Protein AF-A0A6C0EW12-F1 (afdb_monomer_lite)

pLDDT: mean 75.79, std 25.7, range [24.12, 98.69]

Foldseek 3Di:
DDDDDDDDDDDDDDDDDDDDPPDPPDDPPPDDDDDDDDDDDPPVVVVVVVVPPDDDDDDDDDDDDDDDDDDDDDDDDDDDDDDDDDDDDDDDDDDDDFDPDWWWWWDQDPVGATDTDTDRGPVVVVVVCVVRPDDTDGDDPVVLCVVQVQADQVVQCCPPPVVPVPDDSSNSSVCCNRPVVVVVVTNVLQQEEEEEAAPDDQLDPVRVLSLQLQQLLVVVVDSRYHYAYEHVVRDADDDDRDRHHDDLVNADQSYAYEDEQPDFADPSPYPEYEYEYADQAPQPHHVCSLVRPDQFYFYEYQFDDPVCVVCVVCEPAQYAYQHRDDDDPAAQPVDEAPAEEAEECPCVVVVVQPPPDDDPPPHHYDDSVDGPVNLSVNLNRYQAYEYQPLADCSLLSSLRNVHQREYEAGPPADQQNSCNGYSQVVVCVVVVHSDQELYHHDPVRSVRNNVRSVVSVVVVVVSNVCSSVPRSVVVVVCSVVVNPGPNGNNNPPD

Secondary structure (DSSP, 8-state):
---------------------------GGG--PPPP-----TTTHHHHHTTTT--------------------------------PPP-PPPP----EEEEEEEEEEE-TTSPEEEEEEEEHHHHHHHHHHHTT---B--HHHHHHH-TT--HHHHHHHHHTT-TTS-HHHHHHHIIIIITTTT--S--SEEEEEEEPSP-TT-HHHHHHHHHHHHHHHTT-SSEEEEEEETT------SS---BPPGGG--TTEEEEEETT--S-TT--SEEEEEESS-TTTSS-GGGGGGS-TT-EEEESS--HHHHT-GGGBTTTBEE-------S---------EEEEEE-TTHHHH---TT--PPTTPEE--TTS-HHHHHHHHHHEEEEEESSTT-THHHHHHHTT-EEEEPPPTT--HHHHHHTSTTHHHHHHHT----TTEEESGGGHHHHHHHGGGHHHHHHHHHHHHIIIIIHHHHHHHHTGGG---BHHHHH-

Structure (mmCIF, N/CA/C/O backbone):
data_AF-A0A6C0EW12-F1
#
_entry.id   AF-A0A6C0EW12-F1
#
loop_
_atom_site.group_PDB
_atom_site.id
_atom_site.type_symbol
_atom_site.label_atom_id
_atom_site.label_alt_id
_atom_site.label_comp_id
_atom_site.label_asym_id
_atom_site.label_entity_id
_atom_site.label_seq_id
_atom_site.pdbx_PDB_ins_code
_atom_site.Cartn_x
_atom_site.Cartn_y
_atom_site.Cartn_z
_atom_site.occupancy
_atom_site.B_iso_or_equiv
_atom_site.auth_seq_id
_atom_site.auth_comp_id
_atom_site.auth_asym_id
_atom_site.auth_atom_id
_atom_site.pdbx_PDB_model_num
ATOM 1 N N . MET A 1 1 ? -18.477 -51.001 11.777 1.00 32.72 1 MET A N 1
ATOM 2 C CA . MET A 1 1 ? -19.556 -51.988 12.021 1.00 32.72 1 MET A CA 1
ATOM 3 C C . MET A 1 1 ? -20.734 -51.219 12.602 1.00 32.72 1 MET A C 1
ATOM 5 O O . MET A 1 1 ? -20.606 -50.704 13.695 1.00 32.72 1 MET A O 1
ATOM 9 N N . ARG A 1 2 ? -21.633 -50.738 11.736 1.00 28.95 2 ARG A N 1
ATOM 10 C CA . ARG A 1 2 ? -22.931 -51.334 11.346 1.00 28.95 2 ARG A CA 1
ATOM 11 C C . ARG A 1 2 ? -23.981 -51.241 12.456 1.00 28.95 2 ARG A C 1
ATOM 13 O O . ARG A 1 2 ? -23.924 -52.040 13.373 1.00 28.95 2 ARG A O 1
ATOM 20 N N . PHE A 1 3 ? -24.972 -50.372 12.253 1.00 26.14 3 PHE A N 1
ATOM 21 C CA . PHE A 1 3 ? -26.392 -50.725 12.334 1.00 26.14 3 PHE A CA 1
ATOM 22 C C . PHE A 1 3 ? -27.219 -49.766 11.449 1.00 26.14 3 PHE A C 1
ATOM 24 O O . PHE A 1 3 ? -27.110 -48.559 11.608 1.00 26.14 3 PHE A O 1
ATOM 31 N N . ASN A 1 4 ? -27.938 -50.373 10.490 1.00 27.42 4 ASN A N 1
ATOM 32 C CA . ASN A 1 4 ? -29.251 -50.093 9.864 1.00 27.42 4 ASN A CA 1
ATOM 33 C C . ASN A 1 4 ? -29.727 -48.634 9.647 1.00 27.42 4 ASN A C 1
ATOM 35 O O . ASN A 1 4 ? -29.562 -47.784 10.499 1.00 27.42 4 ASN A O 1
ATOM 39 N N . GLY A 1 5 ? -30.445 -48.268 8.582 1.00 28.53 5 GLY A N 1
ATOM 40 C CA . GLY A 1 5 ? -31.057 -49.033 7.500 1.00 28.53 5 GLY A CA 1
ATOM 41 C C . GLY A 1 5 ? -31.884 -48.100 6.593 1.00 28.53 5 GLY A C 1
ATOM 42 O O . GLY A 1 5 ? -32.518 -47.168 7.067 1.00 28.53 5 GLY A O 1
ATOM 43 N N . ILE A 1 6 ? -31.783 -48.356 5.287 1.00 31.64 6 ILE A N 1
ATOM 44 C CA . ILE A 1 6 ? -32.793 -48.292 4.211 1.00 31.64 6 ILE A CA 1
ATOM 45 C C . ILE A 1 6 ? -34.006 -47.355 4.414 1.00 31.64 6 ILE A C 1
ATOM 47 O O . ILE A 1 6 ? -34.892 -47.669 5.197 1.00 31.64 6 ILE A O 1
ATOM 51 N N . PHE A 1 7 ? -34.152 -46.354 3.533 1.00 28.39 7 PHE A N 1
ATOM 52 C CA . PHE A 1 7 ? -35.367 -46.211 2.716 1.00 28.39 7 PHE A CA 1
ATOM 53 C C . PHE A 1 7 ? -35.052 -45.589 1.353 1.00 28.39 7 PHE A C 1
ATOM 55 O O . PHE A 1 7 ? -34.263 -44.658 1.219 1.00 28.39 7 PHE A O 1
ATOM 62 N N . ASN A 1 8 ? -35.658 -46.200 0.343 1.00 28.28 8 ASN A N 1
ATOM 63 C CA . ASN A 1 8 ? -35.477 -45.966 -1.077 1.00 28.28 8 ASN A CA 1
ATOM 64 C C . ASN A 1 8 ? -36.535 -44.986 -1.609 1.00 28.28 8 ASN A C 1
ATOM 66 O O . ASN A 1 8 ? -37.646 -44.915 -1.089 1.00 28.28 8 ASN A O 1
ATOM 70 N N . SER A 1 9 ? -36.212 -44.434 -2.777 1.00 29.28 9 SER A N 1
ATOM 71 C CA . SER A 1 9 ? -37.110 -44.051 -3.877 1.00 29.28 9 SER A CA 1
ATOM 72 C C . SER A 1 9 ? -37.677 -42.622 -3.956 1.00 29.28 9 SER A C 1
ATOM 74 O O . SER A 1 9 ? -38.502 -42.190 -3.165 1.00 29.28 9 SER A O 1
ATOM 76 N N . ASN A 1 10 ? -37.256 -41.988 -5.060 1.00 28.73 10 ASN A N 1
ATOM 77 C CA . ASN A 1 10 ? -38.048 -41.293 -6.079 1.00 28.73 10 ASN A CA 1
ATOM 78 C C . ASN A 1 10 ? -38.853 -40.045 -5.692 1.00 28.73 10 ASN A C 1
ATOM 80 O O . ASN A 1 10 ? -39.765 -40.091 -4.882 1.00 28.73 10 ASN A O 1
ATOM 84 N N . VAL A 1 11 ? -38.632 -38.963 -6.448 1.00 30.64 11 VAL A N 1
ATOM 85 C CA . VAL A 1 11 ? -39.585 -38.431 -7.446 1.00 30.64 11 VAL A CA 1
ATOM 86 C C . VAL A 1 11 ? -38.965 -37.181 -8.083 1.00 30.64 11 VAL A C 1
ATOM 88 O O . VAL A 1 11 ? -38.475 -36.281 -7.405 1.00 30.64 11 VAL A O 1
ATOM 91 N N . SER A 1 12 ? -38.979 -37.134 -9.415 1.00 33.72 12 SER A N 1
ATOM 92 C CA . SER A 1 12 ? -38.654 -35.940 -10.186 1.00 33.72 12 SER A CA 1
ATOM 93 C C . SER A 1 12 ? -39.803 -34.930 -10.104 1.00 33.72 12 SER A C 1
ATOM 95 O O . SER A 1 12 ? -40.968 -35.323 -10.129 1.00 33.72 12 SER A O 1
ATOM 97 N N . ARG A 1 13 ? -39.490 -33.628 -10.090 1.00 29.50 13 ARG A N 1
ATOM 98 C CA . ARG A 1 13 ? -40.141 -32.629 -10.960 1.00 29.50 13 ARG A CA 1
ATOM 99 C C . ARG A 1 13 ? -39.585 -31.225 -10.750 1.00 29.50 13 ARG A C 1
ATOM 101 O O . ARG A 1 13 ? -39.658 -30.645 -9.674 1.00 29.50 13 ARG A O 1
ATOM 108 N N . ASN A 1 14 ? -39.132 -30.679 -11.873 1.00 30.33 14 ASN A N 1
ATOM 109 C CA . ASN A 1 14 ? -39.079 -29.260 -12.183 1.00 30.33 14 ASN A CA 1
ATOM 110 C C . ASN A 1 14 ? -40.325 -28.504 -11.696 1.00 30.33 14 ASN A C 1
ATOM 112 O O . ASN A 1 14 ? -41.444 -28.882 -12.049 1.00 30.33 14 ASN A O 1
ATOM 116 N N . LYS A 1 15 ? -40.113 -27.358 -11.041 1.00 28.72 15 LYS A N 1
ATOM 117 C CA . LYS A 1 15 ? -40.927 -26.156 -11.257 1.00 28.72 15 LYS A CA 1
ATOM 118 C C . LYS A 1 15 ? -40.174 -24.895 -10.821 1.00 28.72 15 LYS A C 1
ATOM 120 O O . LYS A 1 15 ? -39.824 -24.724 -9.663 1.00 28.72 15 LYS A O 1
ATOM 125 N N . GLN A 1 16 ? -39.927 -24.062 -11.828 1.00 29.58 16 GLN A N 1
ATOM 126 C CA . GLN A 1 16 ? -39.830 -22.602 -11.828 1.00 29.58 16 GLN A CA 1
ATOM 127 C C . GLN A 1 16 ? -39.975 -21.886 -10.470 1.00 29.58 16 GLN A C 1
ATOM 129 O O . GLN A 1 16 ? -41.064 -21.825 -9.908 1.00 29.58 16 GLN A O 1
ATOM 134 N N . MET A 1 17 ? -38.923 -21.168 -10.075 1.00 25.89 17 MET A N 1
ATOM 135 C CA . MET A 1 17 ? -39.067 -19.836 -9.483 1.00 25.89 17 MET A CA 1
ATOM 136 C C . MET A 1 17 ? -38.190 -18.867 -10.275 1.00 25.89 17 MET A C 1
ATOM 138 O O . MET A 1 17 ? -36.992 -18.729 -10.045 1.00 25.89 17 MET A O 1
ATOM 142 N N . GLN A 1 18 ? -38.816 -18.228 -11.264 1.00 27.98 18 GLN A N 1
ATOM 143 C CA . GLN A 1 18 ? -38.395 -16.918 -11.736 1.00 27.98 18 GLN A CA 1
ATOM 144 C C . GLN A 1 18 ? -38.711 -15.927 -10.616 1.00 27.98 18 GLN A C 1
ATOM 146 O O . GLN A 1 18 ? -39.881 -15.708 -10.307 1.00 27.98 18 GLN A O 1
ATOM 151 N N . THR A 1 19 ? -37.688 -15.315 -10.030 1.00 30.75 19 THR A N 1
ATOM 152 C CA . THR A 1 19 ? -37.872 -14.132 -9.188 1.00 30.75 19 THR A CA 1
ATOM 153 C C . THR A 1 19 ? -37.225 -12.954 -9.891 1.00 30.75 19 THR A C 1
ATOM 155 O O . THR A 1 19 ? -36.030 -12.944 -10.179 1.00 30.75 19 THR A O 1
ATOM 158 N N . MET A 1 20 ? -38.079 -11.990 -10.223 1.00 26.20 20 MET A N 1
ATOM 159 C CA . MET A 1 20 ? -37.776 -10.743 -10.905 1.00 26.20 20 MET A CA 1
ATOM 160 C C . MET A 1 20 ? -36.678 -9.966 -10.170 1.00 26.20 20 MET A C 1
ATOM 162 O O . MET A 1 20 ? -36.930 -9.373 -9.123 1.00 26.20 20 MET A O 1
ATOM 166 N N . ILE A 1 21 ? -35.486 -9.887 -10.756 1.00 27.48 21 ILE A N 1
ATOM 167 C CA . ILE A 1 21 ? -34.587 -8.765 -10.490 1.00 27.48 21 ILE A CA 1
ATOM 168 C C . ILE A 1 21 ? -35.018 -7.669 -11.457 1.00 27.48 21 ILE A C 1
ATOM 170 O O . ILE A 1 21 ? -34.774 -7.747 -12.660 1.00 27.48 21 ILE A O 1
ATOM 174 N N . LYS A 1 22 ? -35.720 -6.662 -10.932 1.00 26.23 22 LYS A N 1
ATOM 175 C CA . LYS A 1 22 ? -35.961 -5.416 -11.659 1.00 26.23 22 LYS A CA 1
ATOM 176 C C . LYS A 1 22 ? -34.596 -4.808 -11.977 1.00 26.23 22 LYS A C 1
ATOM 178 O O . LYS A 1 22 ? -33.897 -4.346 -11.080 1.00 26.23 22 LYS A O 1
ATOM 183 N N . HIS A 1 23 ? -34.212 -4.839 -13.249 1.00 28.75 23 HIS A N 1
ATOM 184 C CA . HIS A 1 23 ? -33.109 -4.040 -13.757 1.00 28.75 23 HIS A CA 1
ATOM 185 C C . HIS A 1 23 ? -33.446 -2.565 -13.537 1.00 28.75 23 HIS A C 1
ATOM 187 O O . HIS A 1 23 ? -34.283 -1.999 -14.236 1.00 28.75 23 HIS A O 1
ATOM 193 N N . VAL A 1 24 ? -32.796 -1.948 -12.553 1.00 30.55 24 VAL A N 1
ATOM 194 C CA . VAL A 1 24 ? -32.619 -0.498 -12.540 1.00 30.55 24 VAL A CA 1
ATOM 195 C C . VAL A 1 24 ? -31.688 -0.185 -13.716 1.00 30.55 24 VAL A C 1
ATOM 197 O O . VAL A 1 24 ? -30.592 -0.753 -13.768 1.00 30.55 24 VAL A O 1
ATOM 200 N N . PRO A 1 25 ? -32.102 0.627 -14.702 1.00 28.83 25 PRO A N 1
ATOM 201 C CA . PRO A 1 25 ? -31.221 0.995 -15.795 1.00 28.83 25 PRO A CA 1
ATOM 202 C C . PRO A 1 25 ? -30.054 1.795 -15.218 1.00 28.83 25 PRO A C 1
ATOM 204 O O . PRO A 1 25 ? -30.232 2.858 -14.631 1.00 28.83 25 PRO A O 1
ATOM 207 N N . PHE A 1 26 ? -28.858 1.231 -15.353 1.00 35.00 26 PHE A N 1
ATOM 208 C CA . PHE A 1 26 ? -27.610 1.887 -15.002 1.00 35.00 26 PHE A CA 1
ATOM 209 C C . PHE A 1 26 ? -27.397 3.036 -15.990 1.00 35.00 26 PHE A C 1
ATOM 211 O O . PHE A 1 26 ? -27.264 2.802 -17.197 1.00 35.00 26 PHE A O 1
ATOM 218 N N . ASP A 1 27 ? -27.430 4.268 -15.487 1.00 31.67 27 ASP A N 1
ATOM 219 C CA . ASP A 1 27 ? -27.241 5.466 -16.293 1.00 31.67 27 ASP A CA 1
ATOM 220 C C . ASP A 1 27 ? -25.816 5.483 -16.874 1.00 31.67 27 ASP A C 1
ATOM 222 O O . ASP A 1 27 ? -24.813 5.463 -16.158 1.00 31.67 27 ASP A O 1
ATOM 226 N N . LYS A 1 28 ? -25.730 5.483 -18.207 1.00 32.31 28 LYS A N 1
ATOM 227 C CA . LYS A 1 28 ? -24.474 5.527 -18.969 1.00 32.31 28 LYS A CA 1
ATOM 228 C C . LYS A 1 28 ? -23.820 6.919 -18.951 1.00 32.31 28 LYS A C 1
ATOM 230 O O . LYS A 1 28 ? -22.747 7.071 -19.527 1.00 32.31 28 LYS A O 1
ATOM 235 N N . SER A 1 29 ? -24.425 7.921 -18.309 1.00 29.84 29 SER A N 1
ATOM 236 C CA . SER A 1 29 ? -23.939 9.307 -18.297 1.00 29.84 29 SER A CA 1
ATOM 237 C C . SER A 1 29 ? -22.746 9.577 -17.361 1.00 29.84 29 SER A C 1
ATOM 239 O O . SER A 1 29 ? -22.114 10.623 -17.483 1.00 29.84 29 SER A O 1
ATOM 241 N N . MET A 1 30 ? -22.371 8.642 -16.475 1.00 32.81 30 MET A N 1
ATOM 242 C CA . MET A 1 30 ? -21.316 8.875 -15.468 1.00 32.81 30 MET A CA 1
ATOM 243 C C . MET A 1 30 ? -19.873 8.547 -15.892 1.00 32.81 30 MET A C 1
ATOM 245 O O . MET A 1 30 ? -18.950 8.835 -15.134 1.00 32.81 30 MET A O 1
ATOM 249 N N . TYR A 1 31 ? -19.634 8.000 -17.087 1.00 37.00 31 TYR A N 1
ATOM 250 C CA . TYR A 1 31 ? -18.273 7.731 -17.574 1.00 37.00 31 TYR A CA 1
ATOM 251 C C . TYR A 1 31 ? -18.134 8.026 -19.071 1.00 37.00 31 TYR A C 1
ATOM 253 O O . TYR A 1 31 ? -17.964 7.124 -19.885 1.00 37.00 31 TYR A O 1
ATOM 261 N N . ASN A 1 32 ? -18.161 9.311 -19.420 1.00 31.06 32 ASN A N 1
ATOM 262 C CA . ASN A 1 32 ? -17.472 9.813 -20.606 1.00 31.06 32 ASN A CA 1
ATOM 263 C C . ASN A 1 32 ? -16.335 10.733 -20.133 1.00 31.06 32 ASN A C 1
ATOM 265 O O . ASN A 1 32 ? -16.590 11.615 -19.308 1.00 31.06 32 ASN A O 1
ATOM 269 N N . PRO A 1 33 ? -15.089 10.568 -20.612 1.00 30.91 33 PRO A N 1
ATOM 270 C CA . PRO A 1 33 ? -14.067 11.584 -20.396 1.00 30.91 33 PRO A CA 1
ATOM 271 C C . PRO A 1 33 ? -14.521 12.875 -21.101 1.00 30.91 33 PRO A C 1
ATOM 273 O O . PRO A 1 33 ? -15.046 12.795 -22.216 1.00 30.91 33 PRO A O 1
ATOM 276 N N . PRO A 1 34 ? -14.379 14.062 -20.486 1.00 33.12 34 PRO A N 1
ATOM 277 C CA . PRO A 1 34 ? -14.857 15.284 -21.110 1.00 33.12 34 PRO A CA 1
ATOM 278 C C . PRO A 1 34 ? -14.048 15.580 -22.377 1.00 33.12 34 PRO A C 1
ATOM 280 O O . PRO A 1 34 ? -12.845 15.833 -22.325 1.00 33.12 34 PRO A O 1
ATOM 283 N N . ILE A 1 35 ? -14.747 15.571 -23.514 1.00 31.36 35 ILE A N 1
ATOM 284 C CA . ILE A 1 35 ? -14.338 16.282 -24.722 1.00 31.36 35 ILE A CA 1
ATOM 285 C C . ILE A 1 35 ? -14.306 17.771 -24.369 1.00 31.36 35 ILE A C 1
ATOM 287 O O . ILE A 1 35 ? -15.271 18.324 -23.839 1.00 31.36 35 ILE A O 1
ATOM 291 N N . ILE A 1 36 ? -13.162 18.394 -24.632 1.00 34.72 36 ILE A N 1
ATOM 292 C CA . ILE A 1 36 ? -12.884 19.807 -24.393 1.00 34.72 36 ILE A CA 1
ATOM 293 C C . ILE A 1 36 ? -13.879 20.661 -25.186 1.00 34.72 36 ILE A C 1
ATOM 295 O O . ILE A 1 36 ? -13.863 20.649 -26.411 1.00 34.72 36 ILE A O 1
ATOM 299 N N . ASN A 1 37 ? -14.693 21.444 -24.477 1.00 28.66 37 ASN A N 1
ATOM 300 C CA . ASN A 1 37 ? -15.291 22.670 -24.994 1.00 28.66 37 ASN A CA 1
ATOM 301 C C . ASN A 1 37 ? -15.097 23.777 -23.951 1.00 28.66 37 ASN A C 1
ATOM 303 O O . ASN A 1 37 ? -15.675 23.762 -22.866 1.00 28.66 37 ASN A O 1
ATOM 307 N N . LEU A 1 38 ? -14.209 24.711 -24.288 1.00 37.75 38 LEU A N 1
ATOM 308 C CA . LEU A 1 38 ? -13.885 25.919 -23.536 1.00 37.75 38 LEU A CA 1
ATOM 309 C C . LEU A 1 38 ? -15.044 26.916 -23.619 1.00 37.75 38 LEU A C 1
ATOM 311 O O . LEU A 1 38 ? -15.208 27.539 -24.663 1.00 37.75 38 LEU A O 1
ATOM 315 N N . ILE A 1 39 ? -15.774 27.139 -22.519 1.00 32.12 39 ILE A N 1
ATOM 316 C CA . ILE A 1 39 ? -16.494 28.402 -22.285 1.00 32.12 39 ILE A CA 1
ATOM 317 C C . ILE A 1 39 ? -16.383 28.836 -20.809 1.00 32.12 39 ILE A C 1
ATOM 319 O O . ILE A 1 39 ? -16.828 28.149 -19.895 1.00 32.12 39 ILE A O 1
ATOM 323 N N . ASN A 1 40 ? -15.782 30.021 -20.652 1.00 34.28 40 ASN A N 1
ATOM 324 C CA . ASN A 1 40 ? -15.954 31.087 -19.656 1.00 34.28 40 ASN A CA 1
ATOM 325 C C . ASN A 1 40 ? -16.146 30.727 -18.179 1.00 34.28 40 ASN A C 1
ATOM 327 O O . ASN A 1 40 ? -17.256 30.497 -17.706 1.00 34.28 40 ASN A O 1
ATOM 331 N N . ASN A 1 41 ? -15.068 30.891 -17.406 1.00 36.28 41 ASN A N 1
ATOM 332 C CA . ASN A 1 41 ? -15.135 30.933 -15.950 1.00 36.28 41 ASN A CA 1
ATOM 333 C C . ASN A 1 41 ? -14.757 32.334 -15.426 1.00 36.28 41 ASN A C 1
ATOM 335 O O . ASN A 1 41 ? -13.591 32.733 -15.431 1.00 36.28 41 ASN A O 1
ATOM 339 N N . ASN A 1 42 ? -15.760 33.074 -14.938 1.00 38.28 42 ASN A N 1
ATOM 340 C CA . ASN A 1 42 ? -15.700 34.466 -14.452 1.00 38.28 42 ASN A CA 1
ATOM 341 C C . ASN A 1 42 ? -14.816 34.700 -13.206 1.00 38.28 42 ASN A C 1
ATOM 343 O O . ASN A 1 42 ? -14.763 35.806 -12.669 1.00 38.28 42 ASN A O 1
ATOM 347 N N . ARG A 1 43 ? -14.092 33.683 -12.729 1.00 36.09 43 ARG A N 1
ATOM 348 C CA . ARG A 1 43 ? -13.164 33.798 -11.594 1.00 36.09 43 ARG A CA 1
ATOM 349 C C . ARG A 1 43 ? -11.765 34.278 -11.989 1.00 36.09 43 ARG A C 1
ATOM 351 O O . ARG A 1 43 ? -11.104 34.890 -11.157 1.00 36.09 43 ARG A O 1
ATOM 358 N N . VAL A 1 44 ? -11.350 34.089 -13.245 1.00 40.56 44 VAL A N 1
ATOM 359 C CA . VAL A 1 44 ? -10.014 34.504 -13.723 1.00 40.56 44 VAL A CA 1
ATOM 360 C C . VAL A 1 44 ? -9.958 36.005 -14.044 1.00 40.56 44 VAL A C 1
ATOM 362 O O . VAL A 1 44 ? -8.956 36.658 -13.765 1.00 40.56 44 VAL A O 1
ATOM 365 N N . GLN A 1 45 ? -11.057 36.609 -14.513 1.00 38.91 45 GLN A N 1
ATOM 366 C CA . GLN A 1 45 ? -11.088 38.055 -14.786 1.00 38.91 45 GLN A CA 1
ATOM 367 C C . GLN A 1 45 ? -10.962 38.920 -13.522 1.00 38.91 45 GLN A C 1
ATOM 369 O O . GLN A 1 45 ? -10.347 39.983 -13.567 1.00 38.91 45 GLN A O 1
ATOM 374 N N . LYS A 1 46 ? -11.441 38.438 -12.367 1.00 39.31 46 LYS A N 1
ATOM 375 C CA . LYS A 1 46 ? -11.347 39.174 -11.095 1.00 39.31 46 LYS A CA 1
ATOM 376 C C . LYS A 1 46 ? -9.927 39.231 -10.517 1.00 39.31 46 LYS A C 1
ATOM 378 O O . LYS A 1 46 ? -9.626 40.143 -9.757 1.00 39.31 46 LYS A O 1
ATOM 383 N N . GLN A 1 47 ? -9.051 38.291 -10.882 1.00 38.69 47 GLN A N 1
ATOM 384 C CA . GLN A 1 47 ? -7.644 38.311 -10.463 1.00 38.69 47 GLN A CA 1
ATOM 385 C C . GLN A 1 47 ? -6.769 39.173 -11.383 1.00 38.69 47 GLN A C 1
ATOM 387 O O . GLN A 1 47 ? -5.825 39.792 -10.904 1.00 38.69 47 GLN A O 1
ATOM 392 N N . ILE A 1 48 ? -7.124 39.303 -12.666 1.00 39.91 48 ILE A N 1
ATOM 393 C CA . ILE A 1 48 ? -6.402 40.163 -13.620 1.00 39.91 48 ILE A CA 1
ATOM 394 C C . ILE A 1 48 ? -6.703 41.653 -13.374 1.00 39.91 48 ILE A C 1
ATOM 396 O O . ILE A 1 48 ? -5.815 42.493 -13.505 1.00 39.91 48 ILE A O 1
ATOM 400 N N . GLN A 1 49 ? -7.914 41.994 -12.922 1.00 38.03 49 GLN A N 1
ATOM 401 C CA . GLN A 1 49 ? -8.281 43.383 -12.613 1.00 38.03 49 GLN A CA 1
ATOM 402 C C . GLN A 1 49 ? -7.574 43.953 -11.370 1.00 38.03 49 GLN A C 1
ATOM 404 O O . GLN A 1 49 ? -7.347 45.157 -11.305 1.00 38.03 49 GLN A O 1
ATOM 409 N N . ASN A 1 50 ? -7.150 43.100 -10.430 1.00 37.91 50 ASN A N 1
ATOM 410 C CA . ASN A 1 50 ? -6.446 43.525 -9.213 1.00 37.91 50 ASN A CA 1
ATOM 411 C C . ASN A 1 50 ? -4.932 43.720 -9.405 1.00 37.91 50 ASN A C 1
ATOM 413 O O . ASN A 1 50 ? -4.284 44.312 -8.547 1.00 37.91 50 ASN A O 1
ATOM 417 N N . ILE A 1 51 ? -4.361 43.247 -10.518 1.00 38.28 51 ILE A N 1
ATOM 418 C CA . ILE A 1 51 ? -2.930 43.411 -10.833 1.00 38.28 51 ILE A CA 1
ATOM 419 C C . ILE A 1 51 ? -2.684 44.689 -11.661 1.00 38.28 51 ILE A C 1
ATOM 421 O O . ILE A 1 51 ? -1.581 45.224 -11.673 1.00 38.28 51 ILE A O 1
ATOM 425 N N . MET A 1 52 ? -3.724 45.249 -12.287 1.00 32.62 52 MET A N 1
ATOM 426 C CA . MET A 1 52 ? -3.627 46.436 -13.151 1.00 32.62 52 MET A CA 1
ATOM 427 C C . MET A 1 52 ? -3.840 47.779 -12.422 1.00 32.62 52 MET A C 1
ATOM 429 O O . MET A 1 52 ? -3.840 48.824 -13.065 1.00 32.62 52 MET A O 1
ATOM 433 N N . SER A 1 53 ? -4.003 47.791 -11.093 1.00 34.25 53 SER A N 1
ATOM 434 C CA . SER A 1 53 ? -4.303 49.009 -10.316 1.00 34.25 53 SER A CA 1
ATOM 435 C C . SER A 1 53 ? -3.132 49.584 -9.505 1.00 34.25 53 SER A C 1
ATOM 437 O O . SER A 1 53 ? -3.342 50.497 -8.709 1.00 34.25 53 SER A O 1
ATOM 439 N N . SER A 1 54 ? -1.896 49.108 -9.685 1.00 36.75 54 SER A N 1
ATOM 440 C CA . SER A 1 54 ? -0.739 49.633 -8.943 1.00 36.75 54 SER A CA 1
ATOM 441 C C . SER A 1 54 ? 0.485 49.875 -9.824 1.00 36.75 54 SER A C 1
ATOM 443 O O . SER A 1 54 ? 1.490 49.175 -9.717 1.00 36.75 54 SER A O 1
ATOM 445 N N . THR A 1 55 ? 0.443 50.903 -10.673 1.00 29.72 55 THR A N 1
ATOM 446 C CA . THR A 1 55 ? 1.667 51.621 -11.072 1.00 29.72 55 THR A CA 1
ATOM 447 C C . THR A 1 55 ? 1.319 53.044 -11.511 1.00 29.72 55 THR A C 1
ATOM 449 O O . THR A 1 55 ? 0.739 53.264 -12.569 1.00 29.72 55 THR A O 1
ATOM 452 N N . GLN A 1 56 ? 1.641 54.025 -10.664 1.00 31.83 56 GLN A N 1
ATOM 453 C CA . GLN A 1 56 ? 1.602 55.447 -11.008 1.00 31.83 56 GLN A CA 1
ATOM 454 C C . GLN A 1 56 ? 2.857 55.815 -11.809 1.00 31.83 56 GLN A C 1
ATOM 456 O O . GLN A 1 56 ? 3.967 55.560 -11.347 1.00 31.83 56 GLN A O 1
ATOM 461 N N . ILE A 1 57 ? 2.694 56.487 -12.952 1.00 28.97 57 ILE A N 1
ATOM 462 C CA . ILE A 1 57 ? 3.774 57.216 -13.633 1.00 28.97 57 ILE A CA 1
ATOM 463 C C . ILE A 1 57 ? 3.281 58.642 -13.925 1.00 28.97 57 ILE A C 1
ATOM 465 O O . ILE A 1 57 ? 2.178 58.836 -14.433 1.00 28.97 57 ILE A O 1
ATOM 469 N N . ARG A 1 58 ? 4.092 59.639 -13.539 1.00 29.16 58 ARG A N 1
ATOM 470 C CA . ARG A 1 58 ? 3.869 61.083 -13.754 1.00 29.16 58 ARG A CA 1
ATOM 471 C C . ARG A 1 58 ? 4.168 61.493 -15.210 1.00 29.16 58 ARG A C 1
ATOM 473 O O . ARG A 1 58 ? 5.026 60.870 -15.831 1.00 29.16 58 ARG A O 1
ATOM 480 N N . PRO A 1 59 ? 3.540 62.563 -15.737 1.00 28.38 59 PRO A N 1
ATOM 481 C CA . PRO A 1 59 ? 3.708 62.992 -17.123 1.00 28.38 59 PRO A CA 1
ATOM 482 C C . PRO A 1 59 ? 4.867 63.988 -17.295 1.00 28.38 59 PRO A C 1
ATOM 484 O O . PRO A 1 59 ? 5.085 64.848 -16.441 1.00 28.38 59 PRO A O 1
ATOM 487 N N . ILE A 1 60 ? 5.553 63.923 -18.441 1.00 27.59 60 ILE A N 1
ATOM 488 C CA . ILE A 1 60 ? 6.385 65.012 -18.976 1.00 27.59 60 ILE A CA 1
ATOM 489 C C . ILE A 1 60 ? 5.936 65.295 -20.415 1.00 27.59 60 ILE A C 1
ATOM 491 O O . ILE A 1 60 ? 5.676 64.386 -21.199 1.00 27.59 60 ILE A O 1
ATOM 495 N N . THR A 1 61 ? 5.794 66.583 -20.706 1.00 29.86 61 THR A N 1
ATOM 496 C CA . THR A 1 61 ? 5.202 67.208 -21.893 1.00 29.86 61 THR A CA 1
ATOM 497 C C . THR A 1 61 ? 6.196 67.466 -23.035 1.00 29.86 61 THR A C 1
ATOM 499 O O . THR A 1 61 ? 7.317 67.888 -22.781 1.00 29.86 61 THR A O 1
ATOM 502 N N . ASN A 1 62 ? 5.694 67.308 -24.269 1.00 29.45 62 ASN A N 1
ATOM 503 C CA . ASN A 1 62 ? 5.936 68.032 -25.535 1.00 29.45 62 ASN A CA 1
ATOM 504 C C . ASN A 1 62 ? 7.335 68.580 -25.902 1.00 29.45 62 ASN A C 1
ATOM 506 O O . ASN A 1 62 ? 7.817 69.529 -25.293 1.00 29.45 62 ASN A O 1
ATOM 510 N N . SER A 1 63 ? 7.849 68.186 -27.079 1.00 28.27 63 SER A N 1
ATOM 511 C CA . SER A 1 63 ? 7.898 69.051 -28.288 1.00 28.27 63 SER A CA 1
ATOM 512 C C . SER A 1 63 ? 8.555 68.359 -29.504 1.00 28.27 63 SER A C 1
ATOM 514 O O . SER A 1 63 ? 9.512 67.604 -29.377 1.00 28.27 63 SER A O 1
ATOM 516 N N . LEU A 1 64 ? 7.977 68.624 -30.682 1.00 30.36 64 LEU A N 1
ATOM 517 C CA . LEU A 1 64 ? 8.424 68.300 -32.053 1.00 30.36 64 LEU A CA 1
ATOM 518 C C . LEU A 1 64 ? 9.485 69.319 -32.536 1.00 30.36 64 LEU A C 1
ATOM 520 O O . LEU A 1 64 ? 9.478 70.442 -32.024 1.00 30.36 64 LEU A O 1
ATOM 524 N N . PRO A 1 65 ? 10.359 68.990 -33.519 1.00 29.03 65 PRO A N 1
ATOM 525 C CA . PRO A 1 65 ? 10.018 69.249 -34.933 1.00 29.03 65 PRO A CA 1
ATOM 526 C C . PRO A 1 65 ? 10.574 68.245 -35.983 1.00 29.03 65 PRO A C 1
ATOM 528 O O . PRO A 1 65 ? 11.611 67.615 -35.810 1.00 29.03 65 PRO A O 1
ATOM 531 N N . THR A 1 66 ? 9.860 68.153 -37.109 1.00 28.25 66 THR A N 1
ATOM 532 C CA . THR A 1 66 ? 10.198 67.547 -38.428 1.00 28.25 66 THR A CA 1
ATOM 533 C C . THR A 1 66 ? 10.719 68.619 -39.420 1.00 28.25 66 THR A C 1
ATOM 535 O O . THR A 1 66 ? 10.655 69.790 -39.038 1.00 28.25 66 THR A O 1
ATOM 538 N N . PRO A 1 67 ? 11.038 68.359 -40.724 1.00 45.84 67 PRO A N 1
ATOM 539 C CA . PRO A 1 67 ? 11.406 67.141 -41.505 1.00 45.84 67 PRO A CA 1
ATOM 540 C C . PRO A 1 67 ? 12.711 67.367 -42.355 1.00 45.84 67 PRO A C 1
ATOM 542 O O . PRO A 1 67 ? 13.261 68.462 -42.346 1.00 45.84 67 PRO A O 1
ATOM 545 N N . THR A 1 68 ? 13.340 66.444 -43.112 1.00 30.94 68 THR A N 1
ATOM 546 C CA . THR A 1 68 ? 13.032 65.850 -44.460 1.00 30.94 68 THR A CA 1
ATOM 547 C C . THR A 1 68 ? 14.405 65.450 -45.113 1.00 30.94 68 THR A C 1
ATOM 549 O O . THR A 1 68 ? 15.410 65.962 -44.620 1.00 30.94 68 THR A O 1
ATOM 552 N N . PRO A 1 69 ? 14.544 64.787 -46.296 1.00 39.81 69 PRO A N 1
ATOM 553 C CA . PRO A 1 69 ? 13.890 63.601 -46.904 1.00 39.81 69 PRO A CA 1
ATOM 554 C C . PRO A 1 69 ? 14.909 62.559 -47.506 1.00 39.81 69 PRO A C 1
ATOM 556 O O . PRO A 1 69 ? 16.114 62.766 -47.403 1.00 39.81 69 PRO A O 1
ATOM 559 N N . VAL A 1 70 ? 14.399 61.548 -48.258 1.00 28.19 70 VAL A N 1
ATOM 560 C CA . VAL A 1 70 ? 15.046 60.800 -49.396 1.00 28.19 70 VAL A CA 1
ATOM 561 C C . VAL A 1 70 ? 15.882 59.548 -48.994 1.00 28.19 70 VAL A C 1
ATOM 563 O O . VAL A 1 70 ? 16.761 59.679 -48.158 1.00 28.19 70 VAL A O 1
ATOM 566 N N . LEU A 1 71 ? 15.742 58.300 -49.498 1.00 27.94 71 LEU A N 1
ATOM 567 C CA . LEU A 1 71 ? 15.068 57.653 -50.652 1.00 27.94 71 LEU A CA 1
ATOM 568 C C . LEU A 1 71 ? 14.873 56.124 -50.397 1.00 27.94 71 LEU A C 1
ATOM 570 O O . LEU A 1 71 ? 15.739 55.507 -49.787 1.00 27.94 71 LEU A O 1
ATOM 574 N N . GLU A 1 72 ? 13.763 55.571 -50.920 1.00 26.84 72 GLU A N 1
ATOM 575 C CA . GLU A 1 72 ? 13.548 54.250 -51.585 1.00 26.84 72 GLU A CA 1
ATOM 576 C C . GLU A 1 72 ? 14.132 52.943 -50.989 1.00 26.84 72 GLU A C 1
ATOM 578 O O . GLU A 1 72 ? 15.335 52.766 -50.867 1.00 26.84 72 GLU A O 1
ATOM 583 N N . ASN A 1 73 ? 13.302 52.001 -50.514 1.00 29.56 73 ASN A N 1
ATOM 584 C CA . ASN A 1 73 ? 12.464 50.986 -51.208 1.00 29.56 73 ASN A CA 1
ATOM 585 C C . ASN A 1 73 ? 13.100 49.580 -51.171 1.00 29.56 73 ASN A C 1
ATOM 587 O O . ASN A 1 73 ? 14.059 49.300 -51.881 1.00 29.56 73 ASN A O 1
ATOM 591 N N . SER A 1 74 ? 12.494 48.669 -50.404 1.00 29.70 74 SER A N 1
ATOM 592 C CA . SER A 1 74 ? 11.759 47.482 -50.897 1.00 29.70 74 SER A CA 1
ATOM 593 C C . SER A 1 74 ? 11.802 46.303 -49.909 1.00 29.70 74 SER A C 1
ATOM 595 O O . SER A 1 74 ? 12.840 45.727 -49.612 1.00 29.70 74 SER A O 1
ATOM 597 N N . ASP A 1 75 ? 10.617 46.028 -49.369 1.00 29.98 75 ASP A N 1
ATOM 598 C CA . ASP A 1 75 ? 9.928 44.746 -49.220 1.00 29.98 75 ASP A CA 1
ATOM 599 C C . ASP A 1 75 ? 10.609 43.448 -48.729 1.00 29.98 75 ASP A C 1
ATOM 601 O O . ASP A 1 75 ? 11.475 42.853 -49.361 1.00 29.98 75 ASP A O 1
ATOM 605 N N . ASN A 1 76 ? 9.912 42.917 -47.712 1.00 31.45 76 ASN A N 1
ATOM 606 C CA . ASN A 1 76 ? 9.543 41.523 -47.430 1.00 31.45 76 ASN A CA 1
ATOM 607 C C . ASN A 1 76 ? 10.440 40.626 -46.550 1.00 31.45 76 ASN A C 1
ATOM 609 O O . ASN A 1 76 ? 11.434 40.060 -46.983 1.00 31.45 76 ASN A O 1
ATOM 613 N N . LYS A 1 77 ? 9.924 40.440 -45.318 1.00 30.95 77 LYS A N 1
ATOM 614 C CA . LYS A 1 77 ? 9.506 39.171 -44.676 1.00 30.95 77 LYS A CA 1
ATOM 615 C C . LYS A 1 77 ? 10.495 37.993 -44.682 1.00 30.95 77 LYS A C 1
ATOM 617 O O . LYS A 1 77 ? 10.710 37.379 -45.715 1.00 30.95 77 LYS A O 1
ATOM 622 N N . ASP A 1 78 ? 10.969 37.586 -43.503 1.00 30.64 78 ASP A N 1
ATOM 623 C CA . ASP A 1 78 ? 10.375 36.461 -42.753 1.00 30.64 78 ASP A CA 1
ATOM 624 C C . ASP A 1 78 ? 11.135 36.149 -41.448 1.00 30.64 78 ASP A C 1
ATOM 626 O O . ASP A 1 78 ? 12.268 36.576 -41.217 1.00 30.64 78 ASP A O 1
ATOM 630 N N . ASP A 1 79 ? 10.413 35.447 -40.579 1.00 33.38 79 ASP A N 1
ATOM 631 C CA . ASP A 1 79 ? 10.652 35.132 -39.175 1.00 33.38 79 ASP A CA 1
ATOM 632 C C . ASP A 1 79 ? 12.009 34.502 -38.820 1.00 33.38 79 ASP A C 1
ATOM 634 O O . ASP A 1 79 ? 12.487 33.558 -39.446 1.00 33.38 79 ASP A O 1
ATOM 638 N N . ASN A 1 80 ? 12.574 34.952 -37.693 1.00 29.75 80 ASN A N 1
ATOM 639 C CA . ASN A 1 80 ? 13.638 34.245 -36.986 1.00 29.75 80 ASN A CA 1
ATOM 640 C C . ASN A 1 80 ? 13.462 34.388 -35.464 1.00 29.75 80 ASN A C 1
ATOM 642 O O . ASN A 1 80 ? 13.765 35.424 -34.869 1.00 29.75 80 ASN A O 1
ATOM 646 N N . LYS A 1 81 ? 12.998 33.311 -34.825 1.00 34.66 81 LYS A N 1
ATOM 647 C CA . LYS A 1 81 ? 13.190 33.034 -33.397 1.00 34.66 81 LYS A CA 1
ATOM 648 C C . LYS A 1 81 ? 13.641 31.586 -33.258 1.00 34.66 81 LYS A C 1
ATOM 650 O O . LYS A 1 81 ? 12.816 30.689 -33.268 1.00 34.66 81 LYS A O 1
ATOM 655 N N . ASP A 1 82 ? 14.950 31.395 -33.147 1.00 30.30 82 ASP A N 1
ATOM 656 C CA . ASP A 1 82 ? 15.535 30.585 -32.078 1.00 30.30 82 ASP A CA 1
ATOM 657 C C . ASP A 1 82 ? 17.056 30.758 -32.081 1.00 30.30 82 ASP A C 1
ATOM 659 O O . ASP A 1 82 ? 17.805 30.174 -32.861 1.00 30.30 82 ASP A O 1
ATOM 663 N N . GLN A 1 83 ? 17.519 31.620 -31.181 1.00 36.75 83 GLN A N 1
ATOM 664 C CA . GLN A 1 83 ? 18.900 31.630 -30.731 1.00 36.75 83 GLN A CA 1
ATOM 665 C C . GLN A 1 83 ? 18.956 30.810 -29.445 1.00 36.75 83 GLN A C 1
ATOM 667 O O . GLN A 1 83 ? 18.335 31.205 -28.462 1.00 36.75 83 GLN A O 1
ATOM 672 N N . ASN A 1 84 ? 19.750 29.733 -29.418 1.00 31.02 84 ASN A N 1
ATOM 673 C CA . ASN A 1 84 ? 20.723 29.549 -28.340 1.00 31.02 84 ASN A CA 1
ATOM 674 C C . ASN A 1 84 ? 21.780 28.460 -28.621 1.00 31.02 84 ASN A C 1
ATOM 676 O O . ASN A 1 84 ? 21.500 27.269 -28.660 1.00 31.02 84 ASN A O 1
ATOM 680 N N . LYS A 1 85 ? 23.027 28.954 -28.676 1.00 30.86 85 LYS A N 1
ATOM 681 C CA . LYS A 1 85 ? 24.308 28.337 -28.281 1.00 30.86 85 LYS A CA 1
ATOM 682 C C . LYS A 1 85 ? 24.871 27.181 -29.120 1.00 30.86 85 LYS A C 1
ATOM 684 O O . LYS A 1 85 ? 24.996 26.052 -28.659 1.00 30.86 85 LYS A O 1
ATOM 689 N N . HIS A 1 86 ? 25.439 27.546 -30.269 1.00 29.52 86 HIS A N 1
ATOM 690 C CA . HIS A 1 86 ? 26.607 26.858 -30.826 1.00 29.52 86 HIS A CA 1
ATOM 691 C C . HIS A 1 86 ? 27.885 27.602 -30.408 1.00 29.52 86 HIS A C 1
ATOM 693 O O . HIS A 1 86 ? 27.956 28.826 -30.519 1.00 29.52 86 HIS A O 1
ATOM 699 N N . HIS A 1 87 ? 28.883 26.879 -29.899 1.00 28.55 87 HIS A N 1
ATOM 700 C CA . HIS A 1 87 ? 30.202 27.445 -29.615 1.00 28.55 87 HIS A CA 1
ATOM 701 C C . HIS A 1 87 ? 30.909 27.779 -30.936 1.00 28.55 87 HIS A C 1
ATOM 703 O O . HIS A 1 87 ? 30.989 26.943 -31.834 1.00 28.55 87 HIS A O 1
ATOM 709 N N . PHE A 1 88 ? 31.414 29.007 -31.049 1.00 24.12 88 PHE A N 1
ATOM 710 C CA . PHE A 1 88 ? 32.181 29.481 -32.197 1.00 24.12 88 PHE A CA 1
ATOM 711 C C . PHE A 1 88 ? 33.657 29.108 -32.037 1.00 24.12 88 PHE A C 1
ATOM 713 O O . PHE A 1 88 ? 34.246 29.366 -30.989 1.00 24.12 88 PHE A O 1
ATOM 720 N N . ILE A 1 89 ? 34.274 28.583 -33.097 1.00 30.25 89 ILE A N 1
ATOM 721 C CA . ILE A 1 89 ? 35.729 28.639 -33.272 1.00 30.25 89 ILE A CA 1
ATOM 722 C C . ILE A 1 89 ? 35.996 29.606 -34.426 1.00 30.25 89 ILE A C 1
ATOM 724 O O . ILE A 1 89 ? 35.592 29.361 -35.561 1.00 30.25 89 ILE A O 1
ATOM 728 N N . ILE A 1 90 ? 36.660 30.720 -34.120 1.00 26.52 90 ILE A N 1
ATOM 729 C CA . ILE A 1 90 ? 37.241 31.621 -35.118 1.00 26.52 90 ILE A CA 1
ATOM 730 C C . ILE A 1 90 ? 38.569 30.993 -35.548 1.00 26.52 90 ILE A C 1
ATOM 732 O O . ILE A 1 90 ? 39.468 30.838 -34.724 1.00 26.52 90 ILE A O 1
ATOM 736 N N . VAL A 1 91 ? 38.698 30.623 -36.823 1.00 30.95 91 VAL A N 1
ATOM 737 C CA . VAL A 1 91 ? 39.954 30.107 -37.385 1.00 30.95 91 VAL A CA 1
ATOM 738 C C . VAL A 1 91 ? 40.667 31.248 -38.099 1.00 30.95 91 VAL A C 1
ATOM 740 O O . VAL A 1 91 ? 40.154 31.784 -39.081 1.00 30.95 91 VAL A O 1
ATOM 743 N N . ASN A 1 92 ? 41.852 31.617 -37.610 1.00 28.47 92 ASN A N 1
ATOM 744 C CA . ASN A 1 92 ? 42.743 32.538 -38.307 1.00 28.47 92 ASN A CA 1
ATOM 745 C C . ASN A 1 92 ? 43.733 31.733 -39.168 1.00 28.47 92 ASN A C 1
ATOM 747 O O . ASN A 1 92 ? 44.267 30.718 -38.726 1.00 28.47 92 ASN A O 1
ATOM 751 N N . LYS A 1 93 ? 43.925 32.165 -40.417 1.00 38.41 93 LYS A N 1
ATOM 752 C CA . LYS A 1 93 ? 44.736 31.497 -41.449 1.00 38.41 93 LYS A CA 1
ATOM 753 C C . LYS A 1 93 ? 46.220 31.425 -41.061 1.00 38.41 93 LYS A C 1
ATOM 755 O O . LYS A 1 93 ? 46.872 32.463 -41.032 1.00 38.41 93 LYS A O 1
ATOM 760 N N . SER A 1 94 ? 46.768 30.217 -40.951 1.00 34.09 94 SER A N 1
ATOM 761 C CA . SER A 1 94 ? 48.042 29.824 -41.581 1.00 34.09 94 SER A CA 1
ATOM 762 C C . SER A 1 94 ? 48.280 28.312 -41.446 1.00 34.09 94 SER A C 1
ATOM 764 O O . SER A 1 94 ? 47.684 27.627 -40.621 1.00 34.09 94 SER A O 1
ATOM 766 N N . SER A 1 95 ? 49.066 27.798 -42.382 1.00 45.66 95 SER A N 1
ATOM 767 C CA . SER A 1 95 ? 49.259 26.410 -42.807 1.00 45.66 95 SER A CA 1
ATOM 768 C C . SER A 1 95 ? 49.894 25.455 -41.783 1.00 45.66 95 SER A C 1
ATOM 770 O O . SER A 1 95 ? 50.764 25.840 -41.012 1.00 45.66 95 SER A O 1
ATOM 772 N N . GLU A 1 96 ? 49.491 24.181 -41.880 1.00 43.06 96 GLU A N 1
ATOM 773 C CA . GLU A 1 96 ? 50.257 22.970 -41.509 1.00 43.06 96 GLU A CA 1
ATOM 774 C C . GLU A 1 96 ? 50.811 22.851 -40.076 1.00 43.06 96 GLU A C 1
ATOM 776 O O . GLU A 1 96 ? 51.890 22.309 -39.852 1.00 43.06 96 GLU A O 1
ATOM 781 N N . LEU A 1 97 ? 50.041 23.251 -39.065 1.00 42.09 97 LEU A N 1
ATOM 782 C CA . LEU A 1 97 ? 50.313 22.810 -37.694 1.00 42.09 97 LEU A CA 1
ATOM 783 C C . LEU A 1 97 ? 49.740 21.403 -37.460 1.00 42.09 97 LEU A C 1
ATOM 785 O O . LEU A 1 97 ? 48.522 21.202 -37.490 1.00 42.09 97 LEU A O 1
ATOM 789 N N . LEU A 1 98 ? 50.631 20.435 -37.208 1.00 42.78 98 LEU A N 1
ATOM 790 C CA . LEU A 1 98 ? 50.278 19.161 -36.580 1.00 42.78 98 LEU A CA 1
ATOM 791 C C . LEU A 1 98 ? 49.604 19.458 -35.243 1.00 42.78 98 LEU A C 1
ATOM 793 O O . LEU A 1 98 ? 50.123 20.200 -34.408 1.00 42.78 98 LEU A O 1
ATOM 797 N N . ILE A 1 99 ? 48.429 18.880 -35.048 1.00 48.06 99 ILE A N 1
ATOM 798 C CA . ILE A 1 99 ? 47.672 19.063 -33.822 1.00 48.06 99 ILE A CA 1
ATOM 799 C C . ILE A 1 99 ? 48.307 18.145 -32.776 1.00 48.06 99 ILE A C 1
ATOM 801 O O . ILE A 1 99 ? 48.357 16.932 -32.967 1.00 48.06 99 ILE A O 1
ATOM 805 N N . SER A 1 100 ? 48.809 18.713 -31.678 1.00 38.50 100 SER A N 1
ATOM 806 C CA . SER A 1 100 ? 49.521 17.962 -30.631 1.00 38.50 100 SER A CA 1
ATOM 807 C C . SER A 1 100 ? 48.646 16.943 -29.886 1.00 38.50 100 SER A C 1
ATOM 809 O O . SER A 1 100 ? 49.177 16.100 -29.173 1.00 38.50 100 SER A O 1
ATOM 811 N N . ASN A 1 101 ? 47.325 16.981 -30.090 1.00 43.56 101 ASN A N 1
ATOM 812 C CA . ASN A 1 101 ? 46.371 15.961 -29.668 1.00 43.56 101 ASN A CA 1
ATOM 813 C C . ASN A 1 101 ? 45.372 15.690 -30.808 1.00 43.56 101 ASN A C 1
ATOM 815 O O . ASN A 1 101 ? 44.746 16.639 -31.278 1.00 43.56 101 ASN A O 1
ATOM 819 N N . PRO A 1 102 ? 45.185 14.439 -31.269 1.00 45.91 102 PRO A N 1
ATOM 820 C CA . PRO A 1 102 ? 44.235 14.146 -32.339 1.00 45.91 102 PRO A CA 1
ATOM 821 C C . PRO A 1 102 ? 42.813 14.546 -31.919 1.00 45.91 102 PRO A C 1
ATOM 823 O O . PRO A 1 102 ? 42.322 14.120 -30.873 1.00 45.91 102 PRO A O 1
ATOM 826 N N . PHE A 1 103 ? 42.144 15.359 -32.741 1.00 48.56 103 PHE A N 1
ATOM 827 C CA . PHE A 1 103 ? 40.729 15.672 -32.556 1.00 48.56 103 PHE A CA 1
ATOM 828 C C . PHE A 1 103 ? 39.888 14.461 -32.970 1.00 48.56 103 PHE A C 1
ATOM 830 O O . PHE A 1 103 ? 40.034 13.939 -34.079 1.00 48.56 103 PHE A O 1
ATOM 837 N N . TYR A 1 104 ? 38.982 14.044 -32.087 1.00 49.03 104 TYR A N 1
ATOM 838 C CA . TYR A 1 104 ? 37.945 13.060 -32.384 1.00 49.03 104 TYR A CA 1
ATOM 839 C C . TYR A 1 104 ? 36.615 13.801 -32.510 1.00 49.03 104 TYR A C 1
ATOM 841 O O . TYR A 1 104 ? 36.216 14.530 -31.601 1.00 49.03 104 TYR A O 1
ATOM 849 N N . TYR A 1 105 ? 35.942 13.624 -33.639 1.00 50.06 105 TYR A N 1
ATOM 850 C CA . TYR A 1 105 ? 34.613 14.169 -33.887 1.00 50.06 105 TYR A CA 1
ATOM 851 C C . TYR A 1 105 ? 33.694 13.048 -34.356 1.00 50.06 105 TYR A C 1
ATOM 853 O O . TYR A 1 105 ? 34.142 12.070 -34.956 1.00 50.06 105 TYR A O 1
ATOM 861 N N . THR A 1 106 ? 32.410 13.219 -34.073 1.00 39.59 106 THR A N 1
ATOM 862 C CA . THR A 1 106 ? 31.327 12.361 -34.543 1.00 39.59 106 THR A CA 1
ATOM 863 C C . THR A 1 106 ? 30.472 13.162 -35.520 1.00 39.59 106 THR A C 1
ATOM 865 O O . THR A 1 106 ? 30.259 14.361 -35.330 1.00 39.59 106 THR A O 1
ATOM 868 N N . TYR A 1 107 ? 29.999 12.519 -36.585 1.00 43.66 107 TYR A N 1
ATOM 869 C CA . TYR A 1 107 ? 28.969 13.068 -37.466 1.00 43.66 107 TYR A CA 1
ATOM 870 C C . TYR A 1 107 ? 27.898 12.002 -37.686 1.00 43.66 107 TYR A C 1
ATOM 872 O O . TYR A 1 107 ? 28.197 10.810 -37.727 1.00 43.66 107 TYR A O 1
ATOM 880 N N . THR A 1 108 ? 26.639 12.422 -37.773 1.00 37.09 108 THR A N 1
ATOM 881 C CA . THR A 1 108 ? 25.508 11.534 -38.059 1.00 37.09 108 THR A CA 1
ATOM 882 C C . THR A 1 108 ? 25.273 11.518 -39.563 1.00 37.09 108 THR A C 1
ATOM 884 O O . THR A 1 108 ? 24.997 12.556 -40.161 1.00 37.09 108 THR A O 1
ATOM 887 N N . THR A 1 109 ? 25.411 10.349 -40.186 1.00 42.72 109 THR A N 1
ATOM 888 C CA . THR A 1 109 ? 24.894 10.116 -41.542 1.00 42.72 109 THR A CA 1
ATOM 889 C C . THR A 1 109 ? 23.379 9.902 -41.473 1.00 42.72 109 THR A C 1
ATOM 891 O O . THR A 1 109 ? 22.858 9.554 -40.410 1.00 42.72 109 THR A O 1
ATOM 894 N N . ASP A 1 110 ? 22.664 10.043 -42.594 1.00 36.16 110 ASP A N 1
ATOM 895 C CA . ASP A 1 110 ? 21.206 9.809 -42.692 1.00 36.16 110 ASP A CA 1
ATOM 896 C C . ASP A 1 110 ? 20.767 8.380 -42.279 1.00 36.16 110 ASP A C 1
ATOM 898 O O . ASP A 1 110 ? 19.578 8.078 -42.210 1.00 36.16 110 ASP A O 1
ATOM 902 N N . VAL A 1 111 ? 21.728 7.503 -41.964 1.00 36.69 111 VAL A N 1
ATOM 903 C CA . VAL A 1 111 ? 21.554 6.111 -41.526 1.00 36.69 111 VAL A CA 1
ATOM 904 C C . VAL A 1 111 ? 21.784 5.897 -40.018 1.00 36.69 111 VAL A C 1
ATOM 906 O O . VAL A 1 111 ? 21.713 4.768 -39.543 1.00 36.69 111 VAL A O 1
ATOM 909 N N . GLY A 1 112 ? 22.027 6.956 -39.237 1.00 36.50 112 GLY A N 1
AT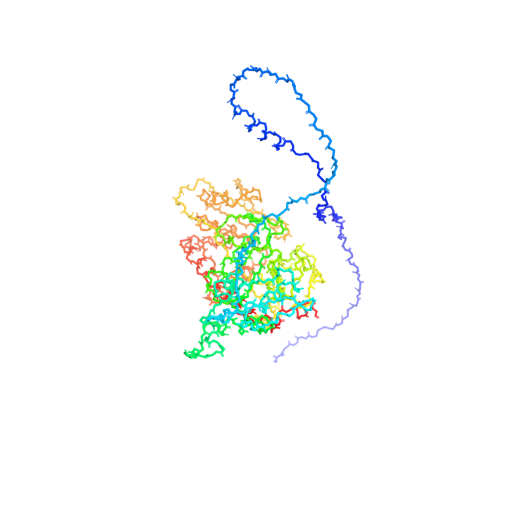OM 910 C CA . GLY A 1 112 ? 21.952 6.916 -37.769 1.00 36.50 112 GLY A CA 1
ATOM 911 C C . GLY A 1 112 ? 23.154 6.337 -37.008 1.00 36.50 112 GLY A C 1
ATOM 912 O O . GLY A 1 112 ? 23.104 6.309 -35.782 1.00 36.50 112 GLY A O 1
ATOM 913 N N . CYS A 1 113 ? 24.244 5.937 -37.672 1.00 38.97 113 CYS A N 1
ATOM 914 C CA . CYS A 1 113 ? 25.480 5.512 -36.996 1.00 38.97 113 CYS A CA 1
ATOM 915 C C . CYS A 1 113 ? 26.539 6.634 -37.000 1.00 38.97 113 CYS A C 1
ATOM 917 O O . CYS A 1 113 ? 26.897 7.106 -38.084 1.00 38.97 113 CYS A O 1
ATOM 919 N N . PRO A 1 114 ? 27.073 7.056 -35.835 1.00 49.53 114 PRO A N 1
ATOM 920 C CA . PRO A 1 114 ? 28.231 7.939 -35.781 1.00 49.53 114 PRO A CA 1
ATOM 921 C C . PRO A 1 114 ? 29.516 7.177 -36.136 1.00 49.53 114 PRO A C 1
ATOM 923 O O . PRO A 1 114 ? 29.852 6.183 -35.498 1.00 49.53 114 PRO A O 1
ATOM 926 N N . GLU A 1 115 ? 30.255 7.655 -37.141 1.00 48.06 115 GLU A N 1
ATOM 927 C CA . GLU A 1 115 ? 31.618 7.191 -37.439 1.00 48.06 115 GLU A CA 1
ATOM 928 C C . GLU A 1 115 ? 32.652 8.118 -36.788 1.00 48.06 115 GLU A C 1
ATOM 930 O O . GLU A 1 115 ? 32.594 9.340 -36.961 1.00 48.06 115 GLU A O 1
ATOM 935 N N . TYR A 1 116 ? 33.647 7.543 -36.105 1.00 47.28 116 TYR A N 1
ATOM 936 C CA . TYR A 1 116 ? 34.831 8.280 -35.667 1.00 47.28 116 TYR A CA 1
ATOM 937 C C . TYR A 1 116 ? 35.882 8.307 -36.772 1.00 47.28 116 TYR A C 1
ATOM 939 O O . TYR A 1 116 ? 36.344 7.271 -37.249 1.00 47.28 116 TYR A O 1
ATOM 947 N N . ARG A 1 117 ? 36.340 9.508 -37.125 1.00 54.94 117 ARG A N 1
ATOM 948 C CA . ARG A 1 117 ? 37.557 9.689 -37.921 1.00 54.94 117 ARG A CA 1
ATOM 949 C C . ARG A 1 117 ? 38.559 10.495 -37.114 1.00 54.94 117 ARG A C 1
ATOM 951 O O . ARG A 1 117 ? 38.236 11.566 -36.610 1.00 54.94 117 ARG A O 1
ATOM 958 N N . SER A 1 118 ? 39.787 9.995 -36.991 1.00 51.75 118 SER A N 1
ATOM 959 C CA . SER A 1 118 ? 40.879 10.809 -36.461 1.00 51.75 118 SER A CA 1
ATOM 960 C C . SER A 1 118 ? 41.258 11.834 -37.523 1.00 51.75 118 SER A C 1
ATOM 962 O O . SER A 1 118 ? 41.705 11.444 -38.603 1.00 51.75 118 SER A O 1
ATOM 964 N N . ILE A 1 119 ? 41.103 13.121 -37.231 1.00 60.62 119 ILE A N 1
ATOM 965 C CA . ILE A 1 119 ? 41.717 14.159 -38.055 1.00 60.62 119 ILE A CA 1
ATOM 966 C C . ILE A 1 119 ? 43.101 14.455 -37.503 1.00 60.62 119 ILE A C 1
ATOM 968 O O . ILE A 1 119 ? 43.265 14.744 -36.316 1.00 60.62 119 ILE A O 1
ATOM 972 N N . LYS A 1 120 ? 44.095 14.403 -38.386 1.00 59.16 120 LYS A N 1
ATOM 973 C CA . LYS A 1 120 ? 45.493 14.673 -38.044 1.00 59.16 120 LYS A CA 1
ATOM 974 C C . LYS A 1 120 ? 45.899 16.102 -38.391 1.00 59.16 120 LYS A C 1
ATOM 976 O O . LYS A 1 120 ? 46.903 16.589 -37.876 1.00 59.16 120 LYS A O 1
ATOM 981 N N . THR A 1 121 ? 45.125 16.782 -39.241 1.00 65.44 121 THR A N 1
ATOM 982 C CA . THR A 1 121 ? 45.460 18.120 -39.742 1.00 65.44 121 THR A CA 1
ATOM 983 C C . THR A 1 121 ? 44.266 19.075 -39.768 1.00 65.44 121 THR A C 1
ATOM 985 O O . THR A 1 121 ? 43.126 18.692 -40.022 1.00 65.44 121 THR A O 1
ATOM 988 N N . TYR A 1 122 ? 44.528 20.371 -39.592 1.00 57.34 122 TYR A N 1
ATOM 989 C CA . TYR A 1 122 ? 43.508 21.417 -39.747 1.00 57.34 122 TYR A CA 1
ATOM 990 C C . TYR A 1 122 ? 42.838 21.420 -41.131 1.00 57.34 122 TYR A C 1
ATOM 992 O O . TYR A 1 122 ? 41.669 21.788 -41.255 1.00 57.34 122 TYR A O 1
ATOM 1000 N N . HIS A 1 123 ? 43.557 20.990 -42.171 1.00 69.19 123 HIS A N 1
ATOM 1001 C CA . HIS A 1 123 ? 43.012 20.889 -43.520 1.00 69.19 123 HIS A CA 1
ATOM 1002 C C . HIS A 1 123 ? 41.907 19.826 -43.600 1.00 69.19 123 HIS A C 1
ATOM 1004 O O . HIS A 1 123 ? 40.848 20.087 -44.176 1.00 69.19 123 HIS A O 1
ATOM 1010 N N . GLU A 1 124 ? 42.115 18.639 -43.027 1.00 68.00 124 GLU A N 1
ATOM 1011 C CA . GLU A 1 124 ? 41.092 17.587 -43.015 1.00 68.00 124 GLU A CA 1
ATOM 1012 C C . GLU A 1 124 ? 39.841 18.039 -42.244 1.00 68.00 124 GLU A C 1
ATOM 1014 O O . GLU A 1 124 ? 38.726 17.786 -42.696 1.00 68.00 124 GLU A O 1
ATOM 1019 N N . LEU A 1 125 ? 40.013 18.787 -41.146 1.00 64.25 125 LEU A N 1
ATOM 1020 C CA . LEU A 1 125 ? 38.907 19.376 -40.376 1.00 64.25 125 LEU A CA 1
ATOM 1021 C C . LEU A 1 125 ? 38.093 20.372 -41.184 1.00 64.25 125 LEU A C 1
ATOM 1023 O O . LEU A 1 125 ? 36.867 20.292 -41.204 1.00 64.25 125 LEU A O 1
ATOM 1027 N N . SER A 1 126 ? 38.775 21.270 -41.888 1.00 63.50 126 SER A N 1
ATOM 1028 C CA . SER A 1 126 ? 38.130 22.257 -42.749 1.00 63.50 126 SER A CA 1
ATOM 1029 C C . SER A 1 126 ? 37.349 21.599 -43.895 1.00 63.50 126 SER A C 1
ATOM 1031 O O . SER A 1 126 ? 36.214 21.984 -44.173 1.00 63.50 126 SER A O 1
ATOM 1033 N N . MET A 1 127 ? 37.902 20.553 -44.527 1.00 70.06 127 MET A N 1
ATOM 1034 C CA . MET A 1 127 ? 37.191 19.824 -45.587 1.00 70.06 127 MET A CA 1
ATOM 1035 C C . MET A 1 127 ? 35.932 19.131 -45.073 1.00 70.06 127 MET A C 1
ATOM 1037 O O . MET A 1 127 ? 34.877 19.250 -45.688 1.00 70.06 127 MET A O 1
ATOM 1041 N N . GLN A 1 128 ? 36.030 18.426 -43.946 1.00 63.88 128 GLN A N 1
ATOM 1042 C CA . GLN A 1 128 ? 34.896 17.719 -43.352 1.00 63.88 128 GLN A CA 1
ATOM 1043 C C . GLN A 1 128 ? 33.800 18.712 -42.941 1.00 63.88 128 GLN A C 1
ATOM 1045 O O . GLN A 1 128 ? 32.637 18.530 -43.301 1.00 63.88 128 GLN A O 1
ATOM 1050 N N . TYR A 1 129 ? 34.187 19.835 -42.324 1.00 60.00 129 TYR A N 1
ATOM 1051 C CA . TYR A 1 129 ? 33.279 20.921 -41.956 1.00 60.00 129 TYR A CA 1
ATOM 1052 C C . TYR A 1 129 ? 32.427 21.438 -43.123 1.00 60.00 129 TYR A C 1
ATOM 1054 O O . TYR A 1 129 ? 31.224 21.654 -42.960 1.00 60.00 129 TYR A O 1
ATOM 1062 N N . ASN A 1 130 ? 33.037 21.582 -44.300 1.00 64.38 130 ASN A N 1
ATOM 1063 C CA . ASN A 1 130 ? 32.351 22.038 -45.506 1.00 64.38 130 ASN A CA 1
ATOM 1064 C C . ASN A 1 130 ? 31.420 20.975 -46.112 1.00 64.38 130 ASN A C 1
ATOM 1066 O O . ASN A 1 130 ? 30.413 21.335 -46.712 1.00 64.38 130 ASN A O 1
ATOM 1070 N N . ILE A 1 131 ? 31.729 19.684 -45.950 1.00 64.88 131 ILE A N 1
ATOM 1071 C CA . ILE A 1 131 ? 30.916 18.582 -46.490 1.00 64.88 131 ILE A CA 1
ATOM 1072 C C . ILE A 1 131 ? 29.639 18.376 -45.661 1.00 64.88 131 ILE A C 1
ATOM 1074 O O . ILE A 1 131 ? 28.566 18.199 -46.228 1.00 64.88 131 ILE A O 1
ATOM 1078 N N . PHE A 1 132 ? 29.733 18.423 -44.328 1.00 59.12 132 PHE A N 1
ATOM 1079 C CA . PHE A 1 132 ? 28.635 18.015 -43.434 1.00 59.12 132 PHE A CA 1
ATOM 1080 C C . PHE A 1 132 ? 27.908 19.171 -42.738 1.00 59.12 132 PHE A C 1
ATOM 1082 O O . PHE A 1 132 ? 27.099 18.946 -41.840 1.00 59.12 132 PHE A O 1
ATOM 1089 N N . ASN A 1 133 ? 28.202 20.407 -43.145 1.00 48.09 133 ASN A N 1
ATOM 1090 C CA . ASN A 1 133 ? 27.484 21.628 -42.788 1.00 48.09 133 ASN A CA 1
ATOM 1091 C C . ASN A 1 133 ? 27.037 21.696 -41.302 1.00 48.09 133 ASN A C 1
ATOM 1093 O O . ASN A 1 133 ? 25.855 21.614 -40.968 1.00 48.09 133 ASN A O 1
ATOM 1097 N N . LYS A 1 134 ? 28.023 21.909 -40.413 1.00 53.12 134 LYS A N 1
ATOM 1098 C CA . LYS A 1 134 ? 27.887 22.344 -38.999 1.00 53.12 134 LYS A CA 1
ATOM 1099 C C . LYS A 1 134 ? 27.427 21.351 -37.917 1.00 53.12 134 LYS A C 1
ATOM 1101 O O . LYS A 1 134 ? 27.040 21.803 -36.840 1.00 53.12 134 LYS A O 1
ATOM 1106 N N . ARG A 1 135 ? 27.535 20.032 -38.077 1.00 47.66 135 ARG A N 1
ATOM 1107 C CA . ARG A 1 135 ? 27.260 19.107 -36.952 1.00 47.66 135 ARG A CA 1
ATOM 1108 C C . ARG A 1 135 ? 28.518 18.428 -36.430 1.00 47.66 135 ARG A C 1
ATOM 1110 O O . ARG A 1 135 ? 28.745 17.259 -36.700 1.00 47.66 135 ARG A O 1
ATOM 1117 N N . TYR A 1 136 ? 29.302 19.168 -35.648 1.00 54.16 136 TYR A N 1
ATOM 1118 C CA . TYR A 1 136 ? 30.382 18.585 -34.853 1.00 54.16 136 TYR A CA 1
ATOM 1119 C C . TYR A 1 136 ? 30.284 19.056 -33.412 1.00 54.16 136 TYR A C 1
ATOM 1121 O O . TYR A 1 136 ? 30.233 20.253 -33.133 1.00 54.16 136 TYR A O 1
ATOM 1129 N N . THR A 1 137 ? 30.304 18.102 -32.494 1.00 53.72 137 THR A N 1
ATOM 1130 C CA . THR A 1 137 ? 30.568 18.339 -31.078 1.00 53.72 137 THR A CA 1
ATOM 1131 C C . THR A 1 137 ? 31.982 17.862 -30.788 1.00 53.72 137 THR A C 1
ATOM 1133 O O . THR A 1 137 ? 32.319 16.719 -31.096 1.00 53.72 137 THR A O 1
ATOM 1136 N N . ASN A 1 138 ? 32.823 18.728 -30.217 1.00 60.53 138 ASN A N 1
ATOM 1137 C CA . ASN A 1 138 ? 34.127 18.308 -29.703 1.00 60.53 138 ASN A CA 1
ATOM 1138 C C . ASN A 1 138 ? 33.914 17.198 -28.673 1.00 60.53 138 ASN A C 1
ATOM 1140 O O . ASN A 1 138 ? 33.201 17.416 -27.697 1.00 60.53 138 ASN A O 1
ATOM 1144 N N . PHE A 1 139 ? 34.536 16.034 -28.869 1.00 62.78 139 PHE A N 1
ATOM 1145 C CA . PHE A 1 139 ? 34.513 14.975 -27.867 1.00 62.78 139 PHE A CA 1
ATOM 1146 C C . PHE A 1 139 ? 35.521 15.306 -26.760 1.00 62.78 139 PHE A C 1
ATOM 1148 O O . PHE A 1 139 ? 36.723 15.090 -26.896 1.00 62.78 139 PHE A O 1
ATOM 1155 N N . SER A 1 140 ? 35.023 15.867 -25.665 1.00 81.25 140 SER A N 1
ATOM 1156 C CA . SER A 1 140 ? 35.735 16.008 -24.394 1.00 81.25 140 SER A CA 1
ATOM 1157 C C . SER A 1 140 ? 35.065 15.132 -23.335 1.00 81.25 140 SER A C 1
ATOM 1159 O O . SER A 1 140 ? 33.876 14.843 -23.459 1.00 81.25 140 SER A O 1
ATOM 1161 N N . LEU A 1 141 ? 35.778 14.753 -22.267 1.00 82.00 141 LEU A N 1
ATOM 1162 C CA . LEU A 1 141 ? 35.142 14.066 -21.130 1.00 82.00 141 LEU A CA 1
ATOM 1163 C C . LEU A 1 141 ? 33.962 14.882 -20.592 1.00 82.00 141 LEU A C 1
ATOM 1165 O O . LEU A 1 141 ? 32.881 14.347 -20.391 1.00 82.00 141 LEU A O 1
ATOM 1169 N N . LYS A 1 142 ? 34.131 16.204 -20.471 1.00 81.50 142 LYS A N 1
ATOM 1170 C CA . LYS A 1 142 ? 33.066 17.111 -20.034 1.00 81.50 142 LYS A CA 1
ATOM 1171 C C . LYS A 1 142 ? 31.816 17.015 -20.917 1.00 81.50 142 LYS A C 1
ATOM 1173 O O . LYS A 1 142 ? 30.738 16.756 -20.406 1.00 81.50 142 LYS A O 1
ATOM 1178 N N . SER A 1 143 ? 31.960 17.181 -22.231 1.00 76.81 143 SER A N 1
ATOM 1179 C CA . SER A 1 143 ? 30.830 17.090 -23.166 1.00 76.81 143 SER A CA 1
ATOM 1180 C C . SER A 1 143 ? 30.245 15.678 -23.244 1.00 76.81 143 SER A C 1
ATOM 1182 O O . SER A 1 143 ? 29.061 15.527 -23.511 1.00 76.81 143 SER A O 1
ATOM 1184 N N . PHE A 1 144 ? 31.066 14.644 -23.030 1.00 84.44 144 PHE A N 1
ATOM 1185 C CA . PHE A 1 144 ? 30.603 13.265 -22.943 1.00 84.44 144 PHE A CA 1
ATOM 1186 C C . PHE A 1 144 ? 29.691 13.083 -21.729 1.00 84.44 144 PHE A C 1
ATOM 1188 O O . PHE A 1 144 ? 28.585 12.602 -21.906 1.00 84.44 144 PHE A O 1
ATOM 1195 N N . TYR A 1 145 ? 30.093 13.526 -20.536 1.00 80.00 145 TYR A N 1
ATOM 1196 C CA . TYR A 1 145 ? 29.251 13.452 -19.334 1.00 80.00 145 TYR A CA 1
ATOM 1197 C C . TYR A 1 145 ? 28.027 14.377 -19.390 1.00 80.00 145 TYR A C 1
ATOM 1199 O O . TYR A 1 145 ? 27.002 14.072 -18.795 1.00 80.00 145 TYR A O 1
ATOM 1207 N N . GLU A 1 146 ? 28.105 15.499 -20.111 1.00 75.38 146 GLU A N 1
ATOM 1208 C CA . GLU A 1 146 ? 26.936 16.346 -20.387 1.00 75.38 146 GLU A CA 1
ATOM 1209 C C . GLU A 1 146 ? 25.934 15.662 -21.335 1.00 75.38 146 GLU A C 1
ATOM 1211 O O . GLU A 1 146 ? 24.735 15.907 -21.237 1.00 75.38 146 GLU A O 1
ATOM 1216 N N . TYR A 1 147 ? 26.416 14.821 -22.256 1.00 69.56 147 TYR A N 1
ATOM 1217 C CA . TYR A 1 147 ? 25.587 14.100 -23.227 1.00 69.56 147 TYR A CA 1
ATOM 1218 C C . TYR A 1 147 ? 25.068 12.757 -22.684 1.00 69.56 147 TYR A C 1
ATOM 1220 O O . TYR A 1 147 ? 23.920 12.393 -22.926 1.00 69.56 147 TYR A O 1
ATOM 1228 N N . TYR A 1 148 ? 25.910 12.034 -21.947 1.00 72.25 148 TYR A N 1
ATOM 1229 C CA . TYR A 1 148 ? 25.624 10.790 -21.235 1.00 72.25 148 TYR A CA 1
ATOM 1230 C C . TYR A 1 148 ? 25.583 11.079 -19.741 1.00 72.25 148 TYR A C 1
ATOM 1232 O O . TYR A 1 148 ? 26.462 10.659 -18.983 1.00 72.25 148 TYR A O 1
ATOM 1240 N N . ASP A 1 149 ? 24.538 11.791 -19.321 1.00 68.62 149 ASP A N 1
ATOM 1241 C CA . ASP A 1 149 ? 24.264 12.060 -17.903 1.00 68.62 149 ASP A CA 1
ATOM 1242 C C . ASP A 1 149 ? 24.071 10.771 -17.082 1.00 68.62 149 ASP A C 1
ATOM 1244 O O . ASP A 1 149 ? 24.070 10.781 -15.850 1.00 68.62 149 ASP A O 1
ATOM 1248 N N . ASP A 1 150 ? 23.934 9.651 -17.787 1.00 61.31 150 ASP A N 1
ATOM 1249 C CA . ASP A 1 150 ? 23.733 8.324 -17.269 1.00 61.31 150 ASP A CA 1
ATOM 1250 C C . ASP A 1 150 ? 24.973 7.439 -17.193 1.00 61.31 150 ASP A C 1
ATOM 1252 O O . ASP A 1 150 ? 24.845 6.307 -16.729 1.00 61.31 150 ASP A O 1
ATOM 1256 N N . PHE A 1 151 ? 26.145 7.898 -17.634 1.00 76.12 151 PHE A N 1
ATOM 1257 C CA . PHE A 1 151 ? 27.383 7.122 -17.592 1.00 76.12 151 PHE A CA 1
ATOM 1258 C C . PHE A 1 151 ? 28.140 7.319 -16.265 1.00 76.12 151 PHE A C 1
ATOM 1260 O O . PHE A 1 151 ? 28.444 8.437 -15.862 1.00 76.12 151 PHE A O 1
ATOM 1267 N N . ASN A 1 152 ? 28.509 6.219 -15.598 1.00 77.94 152 ASN A N 1
ATOM 1268 C CA . ASN A 1 152 ? 29.410 6.186 -14.434 1.00 77.94 152 ASN A CA 1
ATOM 1269 C C . ASN A 1 152 ? 30.690 5.402 -14.778 1.00 77.94 152 ASN A C 1
ATOM 1271 O O . ASN A 1 152 ? 30.711 4.176 -14.907 1.00 77.94 152 ASN A O 1
ATOM 1275 N N . TYR A 1 153 ? 31.791 6.127 -14.905 1.00 84.50 153 TYR A N 1
ATOM 1276 C CA . TYR A 1 153 ? 33.068 5.541 -15.284 1.00 84.50 153 TYR A CA 1
ATOM 1277 C C . TYR A 1 153 ? 33.504 4.370 -14.389 1.00 84.50 153 TYR A C 1
ATOM 1279 O O . TYR A 1 153 ? 33.847 3.313 -14.916 1.00 84.50 153 TYR A O 1
ATOM 1287 N N . GLU A 1 154 ? 33.408 4.503 -13.063 1.00 82.25 154 GLU A N 1
ATOM 1288 C CA . GLU A 1 154 ? 33.840 3.465 -12.115 1.00 82.25 154 GLU A CA 1
ATOM 1289 C C . GLU A 1 154 ? 33.046 2.162 -12.278 1.00 82.25 154 GLU A C 1
ATOM 1291 O O . GLU A 1 154 ? 33.622 1.074 -12.324 1.00 82.25 154 GLU A O 1
ATOM 1296 N N . PHE A 1 155 ? 31.720 2.243 -12.444 1.00 76.62 155 PHE A N 1
ATOM 1297 C CA . PHE A 1 155 ? 30.903 1.053 -12.698 1.00 76.62 155 PHE A CA 1
ATOM 1298 C C . PHE A 1 155 ? 31.284 0.381 -14.017 1.00 76.62 155 PHE A C 1
ATOM 1300 O O . PHE A 1 155 ? 31.435 -0.843 -14.063 1.00 76.62 155 PHE A O 1
ATOM 1307 N N . TYR A 1 156 ? 31.409 1.159 -15.099 1.00 79.06 156 TYR A N 1
ATOM 1308 C CA . TYR A 1 156 ? 31.684 0.599 -16.421 1.00 79.06 156 TYR A CA 1
ATOM 1309 C C . TYR A 1 156 ? 33.074 -0.044 -16.457 1.00 79.06 156 TYR A C 1
ATOM 1311 O O . TYR A 1 156 ? 33.235 -1.158 -16.962 1.00 79.06 156 TYR A O 1
ATOM 1319 N N . LYS A 1 157 ? 34.059 0.628 -15.848 1.00 88.62 157 LYS A N 1
ATOM 1320 C CA . LYS A 1 157 ? 35.426 0.140 -15.687 1.00 88.62 157 LYS A CA 1
ATOM 1321 C C . LYS A 1 157 ? 35.474 -1.166 -14.896 1.00 88.62 157 LYS A C 1
ATOM 1323 O O . LYS A 1 157 ? 36.100 -2.128 -15.339 1.00 88.62 157 LYS A O 1
ATOM 1328 N N . ASN A 1 158 ? 34.760 -1.238 -13.776 1.00 80.44 158 ASN A N 1
ATOM 1329 C CA . ASN A 1 158 ? 34.691 -2.451 -12.969 1.00 80.44 158 ASN A CA 1
ATOM 1330 C C . ASN A 1 158 ? 34.024 -3.605 -13.732 1.00 80.44 158 ASN A C 1
ATOM 1332 O O . ASN A 1 158 ? 34.586 -4.692 -13.838 1.00 80.44 158 ASN A O 1
ATOM 1336 N N . LYS A 1 159 ? 32.850 -3.361 -14.325 1.00 79.88 159 LYS A N 1
ATOM 1337 C CA . LYS A 1 159 ? 32.032 -4.408 -14.951 1.00 79.88 159 LYS A CA 1
ATOM 1338 C C . LYS A 1 159 ? 32.657 -5.017 -16.206 1.00 79.88 159 LYS A C 1
ATOM 1340 O O . LYS A 1 159 ? 32.538 -6.223 -16.401 1.00 79.88 159 LYS A O 1
ATOM 1345 N N . TYR A 1 160 ? 33.248 -4.200 -17.076 1.00 82.31 160 TYR A N 1
ATOM 1346 C CA . TYR A 1 160 ? 33.717 -4.664 -18.389 1.00 82.31 160 TYR A CA 1
ATOM 1347 C C . TYR A 1 160 ? 35.234 -4.822 -18.476 1.00 82.31 160 TYR A C 1
ATOM 1349 O O . TYR A 1 160 ? 35.707 -5.527 -19.364 1.00 82.31 160 TYR A O 1
ATOM 1357 N N . TYR A 1 161 ? 35.986 -4.229 -17.545 1.00 86.12 161 TYR A N 1
ATOM 1358 C CA . TYR A 1 161 ? 37.450 -4.260 -17.561 1.00 86.12 161 TYR A CA 1
ATOM 1359 C C . TYR A 1 161 ? 38.060 -4.724 -16.236 1.00 86.12 161 TYR A C 1
ATOM 1361 O O . TYR A 1 161 ? 39.273 -4.643 -16.084 1.00 86.12 161 TYR A O 1
ATOM 1369 N N . ASN A 1 162 ? 37.265 -5.207 -15.271 1.00 89.94 162 ASN A N 1
ATOM 1370 C CA . ASN A 1 162 ? 37.750 -5.703 -13.974 1.00 89.94 162 ASN A CA 1
ATOM 1371 C C . ASN A 1 162 ? 38.704 -4.723 -13.262 1.00 89.94 162 ASN A C 1
ATOM 1373 O O . ASN A 1 162 ? 39.684 -5.140 -12.646 1.00 89.94 162 ASN A O 1
ATOM 1377 N N . ASN A 1 163 ? 38.434 -3.416 -13.369 1.00 86.75 163 ASN A N 1
ATOM 1378 C CA . ASN A 1 163 ? 39.294 -2.351 -12.842 1.00 86.75 163 ASN A CA 1
ATOM 1379 C C . ASN A 1 163 ? 40.732 -2.342 -13.397 1.00 86.75 163 ASN A C 1
ATOM 1381 O O . ASN A 1 163 ? 41.648 -1.941 -12.681 1.00 86.75 163 ASN A O 1
ATOM 1385 N N . ASP A 1 164 ? 40.944 -2.736 -14.659 1.00 91.38 164 ASP A N 1
ATOM 1386 C CA . ASP A 1 164 ? 42.265 -2.684 -15.303 1.00 91.38 164 ASP A CA 1
ATOM 1387 C C . ASP A 1 164 ? 42.894 -1.280 -15.150 1.00 91.38 164 ASP A C 1
ATOM 1389 O O . ASP A 1 164 ? 42.329 -0.282 -15.614 1.00 91.38 164 ASP A O 1
ATOM 1393 N N . PRO A 1 165 ? 44.050 -1.145 -14.475 1.00 92.31 165 PRO A N 1
ATOM 1394 C CA . PRO A 1 165 ? 44.681 0.154 -14.276 1.00 92.31 165 PRO A CA 1
ATOM 1395 C C . PRO A 1 165 ? 45.228 0.755 -15.577 1.00 92.31 165 PRO A C 1
ATOM 1397 O O . PRO A 1 165 ? 45.472 1.958 -15.619 1.00 92.31 165 PRO A O 1
ATOM 1400 N N . ASN A 1 166 ? 45.404 -0.047 -16.632 1.00 94.31 166 ASN A N 1
ATOM 1401 C CA . ASN A 1 166 ? 46.016 0.388 -17.886 1.00 94.31 166 ASN A CA 1
ATOM 1402 C C . ASN A 1 166 ? 45.019 0.994 -18.877 1.00 94.31 166 ASN A C 1
ATOM 1404 O O . ASN A 1 166 ? 45.449 1.610 -19.852 1.00 94.31 166 ASN A O 1
ATOM 1408 N N . ILE A 1 167 ? 43.710 0.834 -18.652 1.00 90.88 167 ILE A N 1
ATOM 1409 C CA . ILE A 1 167 ? 42.699 1.465 -19.500 1.00 90.88 167 ILE A CA 1
ATOM 1410 C C . ILE A 1 167 ? 42.350 2.862 -18.979 1.00 90.88 167 ILE A C 1
ATOM 1412 O O . ILE A 1 167 ? 41.971 3.049 -17.814 1.00 90.88 167 ILE A O 1
ATOM 1416 N N . ASP A 1 168 ? 42.492 3.851 -19.858 1.00 92.12 168 ASP A N 1
ATOM 1417 C CA . ASP A 1 168 ? 42.172 5.241 -19.567 1.00 92.12 168 ASP A CA 1
ATOM 1418 C C . ASP A 1 168 ? 40.673 5.537 -19.746 1.00 92.12 168 ASP A C 1
ATOM 1420 O O . ASP A 1 168 ? 39.952 4.876 -20.497 1.00 92.12 168 ASP A O 1
ATOM 1424 N N . GLU A 1 169 ? 40.202 6.568 -19.049 1.00 91.81 169 GLU A N 1
ATOM 1425 C CA . GLU A 1 169 ? 38.796 6.979 -19.038 1.00 91.81 169 GLU A CA 1
ATOM 1426 C C . GLU A 1 169 ? 38.263 7.356 -20.421 1.00 91.81 169 GLU A C 1
ATOM 1428 O O . GLU A 1 169 ? 37.126 7.025 -20.755 1.00 91.81 169 GLU A O 1
ATOM 1433 N N . ILE A 1 170 ? 39.084 7.982 -21.266 1.00 88.88 170 ILE A N 1
ATOM 1434 C CA . ILE A 1 170 ? 38.662 8.391 -22.609 1.00 88.88 170 ILE A CA 1
ATOM 1435 C C . ILE A 1 170 ? 38.400 7.157 -23.474 1.00 88.88 170 ILE A C 1
ATOM 1437 O O . ILE A 1 170 ? 37.411 7.137 -24.209 1.00 88.88 170 ILE A O 1
ATOM 1441 N N . SER A 1 171 ? 39.246 6.132 -23.379 1.00 89.25 171 SER A N 1
ATOM 1442 C CA . SER A 1 171 ? 39.052 4.859 -24.081 1.00 89.25 171 SER A CA 1
ATOM 1443 C C . SER A 1 171 ? 37.753 4.165 -23.663 1.00 89.25 171 SER A C 1
ATOM 1445 O O . SER A 1 171 ? 37.001 3.708 -24.525 1.00 89.25 171 SER A O 1
ATOM 1447 N N . ILE A 1 172 ? 37.427 4.173 -22.366 1.00 88.94 172 ILE A N 1
ATOM 1448 C CA . ILE A 1 172 ? 36.168 3.606 -21.863 1.00 88.94 172 ILE A CA 1
ATOM 1449 C C . ILE A 1 172 ? 34.956 4.401 -22.371 1.00 88.94 172 ILE A C 1
ATOM 1451 O O . ILE A 1 172 ? 33.999 3.812 -22.878 1.00 88.94 172 ILE A O 1
ATOM 1455 N N . CYS A 1 173 ? 34.993 5.733 -22.285 1.00 87.50 173 CYS A N 1
ATOM 1456 C CA . CYS A 1 173 ? 33.916 6.596 -22.779 1.00 87.50 173 CYS A CA 1
ATOM 1457 C C . CYS A 1 173 ? 33.685 6.419 -24.291 1.00 87.50 173 CYS A C 1
ATOM 1459 O O . CYS A 1 173 ? 32.544 6.413 -24.751 1.00 87.50 173 CYS A O 1
ATOM 1461 N N . LYS A 1 174 ? 34.752 6.230 -25.080 1.00 84.12 174 LYS A N 1
ATOM 1462 C CA . LYS A 1 174 ? 34.642 5.941 -26.519 1.00 84.12 174 LYS A CA 1
ATOM 1463 C C . LYS A 1 174 ? 33.966 4.604 -26.781 1.00 84.12 174 LYS A C 1
ATOM 1465 O O . LYS A 1 174 ? 33.009 4.562 -27.544 1.00 84.12 174 LYS A O 1
ATOM 1470 N N . GLU A 1 175 ? 34.399 3.534 -26.117 1.00 84.62 175 GLU A N 1
ATOM 1471 C CA . GLU A 1 175 ? 33.764 2.225 -26.297 1.00 84.62 175 GLU A CA 1
ATOM 1472 C C . GLU A 1 175 ? 32.285 2.252 -25.875 1.00 84.62 175 GLU A C 1
ATOM 1474 O O . GLU A 1 175 ? 31.429 1.663 -26.542 1.00 84.62 175 GLU A O 1
ATOM 1479 N N . TYR A 1 176 ? 31.951 2.988 -24.811 1.00 81.00 176 TYR A N 1
ATOM 1480 C CA . TYR A 1 176 ? 30.563 3.214 -24.413 1.00 81.00 176 TYR A CA 1
ATOM 1481 C C . TYR A 1 176 ? 29.743 3.913 -25.500 1.00 81.00 176 TYR A C 1
ATOM 1483 O O . TYR A 1 176 ? 28.633 3.482 -25.810 1.00 81.00 176 TYR A O 1
ATOM 1491 N N . HIS A 1 177 ? 30.291 4.972 -26.097 1.00 80.44 177 HIS A N 1
ATOM 1492 C CA . HIS A 1 177 ? 29.640 5.698 -27.183 1.00 80.44 177 HIS A CA 1
ATOM 1493 C C . HIS A 1 177 ? 29.426 4.810 -28.416 1.00 80.44 177 HIS A C 1
ATOM 1495 O O . HIS A 1 177 ? 28.345 4.802 -28.999 1.00 80.44 177 HIS A O 1
ATOM 1501 N N . GLU A 1 178 ? 30.453 4.053 -28.807 1.00 75.88 178 GLU A N 1
ATOM 1502 C CA . GLU A 1 178 ? 30.451 3.232 -30.021 1.00 75.88 178 GLU A CA 1
ATOM 1503 C C . GLU A 1 178 ? 29.569 1.992 -29.897 1.00 75.88 178 GLU A C 1
ATOM 1505 O O . GLU A 1 178 ? 28.884 1.616 -30.846 1.00 75.88 178 GLU A O 1
ATOM 1510 N N . LYS A 1 179 ? 29.608 1.332 -28.737 1.00 73.00 179 LYS A N 1
ATOM 1511 C CA . LYS A 1 179 ? 29.003 0.010 -28.531 1.00 73.00 179 LYS A CA 1
ATOM 1512 C C . LYS A 1 179 ? 28.047 -0.006 -27.358 1.00 73.00 179 LYS A C 1
ATOM 1514 O O . LYS A 1 179 ? 26.977 -0.602 -27.445 1.00 73.00 179 LYS A O 1
ATOM 1519 N N . GLY A 1 180 ? 28.412 0.663 -26.267 1.00 62.41 180 GLY A N 1
ATOM 1520 C CA . GLY A 1 180 ? 27.653 0.637 -25.021 1.00 62.41 180 GLY A CA 1
ATOM 1521 C C . GLY A 1 180 ? 26.192 1.065 -25.173 1.00 62.41 180 GLY A C 1
ATOM 1522 O O . GLY A 1 180 ? 25.322 0.448 -24.565 1.00 62.41 180 GLY A O 1
ATOM 1523 N N . ILE A 1 181 ? 25.889 2.032 -26.041 1.00 59.00 181 ILE A N 1
ATOM 1524 C CA . ILE A 1 181 ? 24.509 2.470 -26.320 1.00 59.00 181 ILE A CA 1
ATOM 1525 C C . ILE A 1 181 ? 23.694 1.364 -27.002 1.00 59.00 181 ILE A C 1
ATOM 1527 O O . ILE A 1 181 ? 22.600 1.023 -26.548 1.00 59.00 181 ILE A O 1
ATOM 1531 N N . TYR A 1 182 ? 24.232 0.774 -28.071 1.00 57.59 182 TYR A N 1
ATOM 1532 C CA . TYR A 1 182 ? 23.546 -0.254 -28.862 1.00 57.59 182 TYR A CA 1
ATOM 1533 C C . TYR A 1 182 ? 23.417 -1.575 -28.105 1.00 57.59 182 TYR A C 1
ATOM 1535 O O . TYR A 1 182 ? 22.419 -2.285 -28.225 1.00 57.59 182 TYR A O 1
ATOM 1543 N N . GLU A 1 183 ? 24.406 -1.875 -27.271 1.00 59.22 183 GLU A N 1
ATOM 1544 C CA . GLU A 1 183 ? 24.450 -3.074 -26.447 1.00 59.22 183 GLU A CA 1
ATOM 1545 C C . GLU A 1 183 ? 23.766 -2.891 -25.079 1.00 59.22 183 GLU A C 1
ATOM 1547 O O . GLU A 1 183 ? 23.834 -3.782 -24.232 1.00 59.22 183 GLU A O 1
ATOM 1552 N N . LYS A 1 184 ? 23.088 -1.754 -24.845 1.00 57.81 184 LYS A N 1
ATOM 1553 C CA . LYS A 1 184 ? 22.385 -1.429 -23.586 1.00 57.81 184 LYS A CA 1
ATOM 1554 C C . LYS A 1 184 ? 23.286 -1.495 -22.342 1.00 57.81 184 LYS A C 1
ATOM 1556 O O . LYS A 1 184 ? 22.839 -1.798 -21.235 1.00 57.81 184 LYS A O 1
ATOM 1561 N N . ARG A 1 185 ? 24.571 -1.183 -22.497 1.00 58.25 185 ARG A N 1
ATOM 1562 C CA . ARG A 1 185 ? 25.574 -1.156 -21.424 1.00 58.25 185 ARG A CA 1
ATOM 1563 C C . ARG A 1 185 ? 25.566 0.164 -20.631 1.00 58.25 185 ARG A C 1
ATOM 1565 O O . ARG A 1 185 ? 26.575 0.488 -20.016 1.00 58.25 185 ARG A O 1
ATOM 1572 N N . LEU A 1 186 ? 24.450 0.901 -20.622 1.00 53.41 186 LEU A N 1
ATOM 1573 C CA . LEU A 1 186 ? 24.299 2.177 -19.912 1.00 53.41 186 LEU A CA 1
ATOM 1574 C C . LEU A 1 186 ? 24.313 2.018 -18.379 1.00 53.41 186 LEU A C 1
ATOM 1576 O O . LEU A 1 186 ? 24.065 0.930 -17.857 1.00 53.41 186 LEU A O 1
ATOM 1580 N N . ILE A 1 187 ? 24.583 3.095 -17.637 1.00 46.28 187 ILE A N 1
ATOM 1581 C CA . ILE A 1 187 ? 24.553 3.099 -16.162 1.00 46.28 187 ILE A CA 1
ATOM 1582 C C . ILE A 1 187 ? 23.261 3.664 -15.574 1.00 46.28 187 ILE A C 1
ATOM 1584 O O . ILE A 1 187 ? 22.882 3.206 -14.495 1.00 46.28 187 ILE A O 1
ATOM 1588 N N . ASN A 1 188 ? 22.436 4.421 -16.309 1.00 49.53 188 ASN A N 1
ATOM 1589 C CA . ASN A 1 188 ? 21.002 4.514 -15.961 1.00 49.53 188 ASN A CA 1
ATOM 1590 C C . ASN A 1 188 ? 20.227 3.235 -16.329 1.00 49.53 188 ASN A C 1
ATOM 1592 O O . ASN A 1 188 ? 19.036 3.267 -16.627 1.00 49.53 188 ASN A O 1
ATOM 1596 N N . ASN A 1 189 ? 20.881 2.078 -16.193 1.00 55.28 189 ASN A N 1
ATOM 1597 C CA . ASN A 1 189 ? 20.267 0.760 -16.073 1.00 55.28 189 ASN A CA 1
ATOM 1598 C C . ASN A 1 189 ? 19.416 0.614 -14.810 1.00 55.28 189 ASN A C 1
ATOM 1600 O O . ASN A 1 189 ? 18.855 -0.463 -14.589 1.00 55.28 189 ASN A O 1
ATOM 1604 N N . LYS A 1 190 ? 19.280 1.671 -13.993 1.00 72.56 190 LYS A N 1
ATOM 1605 C CA . LYS A 1 190 ? 18.247 1.649 -12.979 1.00 72.56 190 LYS A CA 1
ATOM 1606 C C . LYS A 1 190 ? 16.900 1.454 -13.665 1.00 72.56 190 LYS A C 1
ATOM 1608 O O . LYS A 1 190 ? 16.474 2.282 -14.473 1.00 72.56 190 LYS A O 1
ATOM 1613 N N . ILE A 1 191 ? 16.234 0.356 -13.341 1.00 86.88 191 ILE A N 1
ATOM 1614 C CA . ILE A 1 191 ? 14.887 0.076 -13.805 1.00 86.88 191 ILE A CA 1
ATOM 1615 C C . ILE A 1 191 ? 14.014 1.215 -13.297 1.00 86.88 191 ILE A C 1
ATOM 1617 O O . ILE A 1 191 ? 13.853 1.431 -12.092 1.00 86.88 191 ILE A O 1
ATOM 1621 N N . LYS A 1 192 ? 13.490 1.974 -14.255 1.00 92.94 192 LYS A N 1
ATOM 1622 C CA . LYS A 1 192 ? 12.599 3.092 -13.997 1.00 92.94 192 LYS A CA 1
ATOM 1623 C C . LYS A 1 192 ? 11.202 2.532 -13.811 1.00 92.94 192 LYS A C 1
ATOM 1625 O O . LYS A 1 192 ? 10.600 2.035 -14.763 1.00 92.94 192 LYS A O 1
ATOM 1630 N N . ILE A 1 193 ? 10.686 2.645 -12.596 1.00 97.25 193 ILE A N 1
ATOM 1631 C CA . ILE A 1 193 ? 9.292 2.345 -12.299 1.00 97.25 193 ILE A CA 1
ATOM 1632 C C . ILE A 1 193 ? 8.500 3.645 -12.383 1.00 97.25 193 ILE A C 1
ATOM 1634 O O . ILE A 1 193 ? 8.777 4.613 -11.678 1.00 97.25 193 ILE A O 1
ATOM 1638 N N . ILE A 1 194 ? 7.497 3.675 -13.247 1.00 98.06 194 ILE A N 1
ATOM 1639 C CA . ILE A 1 194 ? 6.558 4.785 -13.343 1.00 98.06 194 ILE A CA 1
ATOM 1640 C C . ILE A 1 194 ? 5.238 4.355 -12.728 1.00 98.06 194 ILE A C 1
ATOM 1642 O O . ILE A 1 194 ? 4.579 3.441 -13.218 1.00 98.06 194 ILE A O 1
ATOM 1646 N N . VAL A 1 195 ? 4.824 5.044 -11.672 1.00 98.44 195 VAL A N 1
ATOM 1647 C CA . VAL A 1 195 ? 3.516 4.836 -11.055 1.00 98.44 195 VAL A CA 1
ATOM 1648 C C . VAL A 1 195 ? 2.519 5.801 -11.686 1.00 98.44 195 VAL A C 1
ATOM 1650 O O . VAL A 1 195 ? 2.562 7.006 -11.430 1.00 98.44 195 VAL A O 1
ATOM 1653 N N . TYR A 1 196 ? 1.630 5.280 -12.533 1.00 98.44 196 TYR A N 1
ATOM 1654 C CA . TYR A 1 196 ? 0.574 6.063 -13.165 1.00 98.44 196 TYR A CA 1
ATOM 1655 C C . TYR A 1 196 ? -0.549 6.321 -12.163 1.00 98.44 196 TYR A C 1
ATOM 1657 O O . TYR A 1 196 ? -1.166 5.385 -11.654 1.00 98.44 196 TYR A O 1
ATOM 1665 N N . THR A 1 197 ? -0.844 7.584 -11.867 1.00 97.75 197 THR A N 1
ATOM 1666 C CA . THR A 1 197 ? -1.841 7.922 -10.846 1.00 97.75 197 THR A CA 1
ATOM 1667 C C . THR A 1 197 ? -2.484 9.289 -11.080 1.00 97.75 197 THR A C 1
ATOM 1669 O O . THR A 1 197 ? -2.148 10.026 -12.010 1.00 97.75 197 THR A O 1
ATOM 1672 N N . ARG A 1 198 ? -3.475 9.615 -10.251 1.00 96.88 198 ARG A N 1
ATOM 1673 C CA . ARG A 1 198 ? -4.107 10.936 -10.187 1.00 96.88 198 ARG A CA 1
ATOM 1674 C C . ARG A 1 198 ? -3.272 11.896 -9.327 1.00 96.88 198 ARG A C 1
ATOM 1676 O O . ARG A 1 198 ? -2.416 11.427 -8.567 1.00 96.88 198 ARG A O 1
ATOM 1683 N N . PRO A 1 199 ? -3.518 13.221 -9.411 1.00 97.06 199 PRO A N 1
ATOM 1684 C CA . PRO A 1 199 ? -3.021 14.145 -8.398 1.00 97.06 199 PRO A CA 1
ATOM 1685 C C . PRO A 1 199 ? -3.364 13.635 -6.997 1.00 97.06 199 PRO A C 1
ATOM 1687 O O . PRO A 1 199 ? -4.388 12.974 -6.815 1.00 97.06 199 PRO A O 1
ATOM 1690 N N . LEU A 1 200 ? -2.486 13.912 -6.038 1.00 95.62 200 LEU A N 1
ATOM 1691 C CA . LEU A 1 200 ? -2.602 13.427 -4.672 1.00 95.62 200 LEU A CA 1
ATOM 1692 C C . LEU A 1 200 ? -3.928 13.910 -4.092 1.00 95.62 200 LEU A C 1
ATOM 1694 O O . LEU A 1 200 ? -4.182 15.108 -4.008 1.00 95.62 200 LEU A O 1
ATOM 1698 N N . ASP A 1 201 ? -4.735 12.942 -3.692 1.00 93.06 201 ASP A N 1
ATOM 1699 C CA . ASP A 1 201 ? -6.019 13.128 -3.045 1.00 93.06 201 ASP A CA 1
ATOM 1700 C C . ASP A 1 201 ? -5.977 12.309 -1.757 1.00 93.06 201 ASP A C 1
ATOM 1702 O O . ASP A 1 201 ? -5.941 11.075 -1.800 1.00 93.06 201 ASP A O 1
ATOM 1706 N N . THR A 1 202 ? -5.922 12.996 -0.614 1.00 89.75 202 THR A N 1
ATOM 1707 C CA . THR A 1 202 ? -5.849 12.345 0.699 1.00 89.75 202 THR A CA 1
ATOM 1708 C C . THR A 1 202 ? -7.141 11.630 1.082 1.00 89.75 202 THR A C 1
ATOM 1710 O O . THR A 1 202 ? -7.139 10.824 2.006 1.00 89.75 202 THR A O 1
ATOM 1713 N N . GLU A 1 203 ? -8.222 11.850 0.335 1.00 86.75 203 GLU A N 1
ATOM 1714 C CA . GLU A 1 203 ? -9.506 11.188 0.551 1.00 86.75 203 GLU A CA 1
ATOM 1715 C C . GLU A 1 203 ? -9.639 9.896 -0.264 1.00 86.75 203 GLU A C 1
ATOM 1717 O O . GLU A 1 203 ? -10.563 9.098 -0.061 1.00 86.75 203 GLU A O 1
ATOM 1722 N N . CYS A 1 204 ? -8.682 9.635 -1.162 1.00 90.38 204 CYS A N 1
ATOM 1723 C CA . CYS A 1 204 ? -8.641 8.439 -1.984 1.00 90.38 204 CYS A CA 1
ATOM 1724 C C . CYS A 1 204 ? -7.501 7.503 -1.558 1.00 90.38 204 CYS A C 1
ATOM 1726 O O . CYS A 1 204 ? -6.350 7.647 -1.971 1.00 90.38 204 CYS A O 1
ATOM 1728 N N . GLY A 1 205 ? -7.841 6.458 -0.796 1.00 89.69 205 GLY A N 1
ATOM 1729 C CA . GLY A 1 205 ? -6.864 5.473 -0.312 1.00 89.69 205 GLY A CA 1
ATOM 1730 C C . GLY A 1 205 ? -6.040 4.798 -1.419 1.00 89.69 205 GLY A C 1
ATOM 1731 O O . GLY A 1 205 ? -4.859 4.534 -1.218 1.00 89.69 205 GLY A O 1
ATOM 1732 N N . GLY A 1 206 ? -6.618 4.576 -2.607 1.00 93.62 206 GLY A N 1
ATOM 1733 C CA . GLY A 1 206 ? -5.881 4.042 -3.760 1.00 93.62 206 GLY A CA 1
ATOM 1734 C C . GLY A 1 206 ? -4.830 5.010 -4.307 1.00 93.62 206 GLY A C 1
ATOM 1735 O O . GLY A 1 206 ? -3.726 4.593 -4.651 1.00 93.62 206 GLY A O 1
ATOM 1736 N N . VAL A 1 207 ? -5.136 6.312 -4.327 1.00 95.75 207 VAL A N 1
ATOM 1737 C CA . VAL A 1 207 ? -4.167 7.346 -4.714 1.00 95.75 207 VAL A CA 1
ATOM 1738 C C . VAL A 1 207 ? -3.051 7.417 -3.674 1.00 95.75 207 VAL A C 1
ATOM 1740 O O . VAL A 1 207 ? -1.887 7.322 -4.055 1.00 95.75 207 VAL A O 1
ATOM 1743 N N . ILE A 1 208 ? -3.377 7.479 -2.377 1.00 95.75 208 ILE A N 1
ATOM 1744 C CA . ILE A 1 208 ? -2.371 7.450 -1.300 1.00 95.75 208 ILE A CA 1
ATOM 1745 C C . ILE A 1 208 ? -1.459 6.224 -1.428 1.00 95.75 208 ILE A C 1
ATOM 1747 O O . ILE A 1 208 ? -0.241 6.370 -1.386 1.00 95.75 208 ILE A O 1
ATOM 1751 N N . ALA A 1 209 ? -2.028 5.032 -1.618 1.00 96.19 209 ALA A N 1
ATOM 1752 C CA . ALA A 1 209 ? -1.278 3.787 -1.757 1.00 96.19 209 ALA A CA 1
ATOM 1753 C C . ALA A 1 209 ? -0.256 3.848 -2.905 1.00 96.19 209 ALA A C 1
ATOM 1755 O O . ALA A 1 209 ? 0.911 3.520 -2.704 1.00 96.19 209 ALA A O 1
ATOM 1756 N N . LEU A 1 210 ? -0.661 4.321 -4.087 1.00 97.69 210 LEU A N 1
ATOM 1757 C CA . LEU A 1 210 ? 0.227 4.451 -5.248 1.00 97.69 210 LEU A CA 1
ATOM 1758 C C . LEU A 1 210 ? 1.316 5.514 -5.050 1.00 97.69 210 LEU A C 1
ATOM 1760 O O . LEU A 1 210 ? 2.473 5.286 -5.402 1.00 97.69 210 LEU A O 1
ATOM 1764 N N . HIS A 1 211 ? 0.975 6.659 -4.453 1.00 97.75 211 HIS A N 1
ATOM 1765 C CA . HIS A 1 211 ? 1.968 7.675 -4.081 1.00 97.75 211 HIS A CA 1
ATOM 1766 C C . HIS A 1 211 ? 2.979 7.105 -3.077 1.00 97.75 211 HIS A C 1
ATOM 1768 O O . HIS A 1 211 ? 4.191 7.253 -3.250 1.00 97.75 211 HIS A O 1
ATOM 1774 N N . ASN A 1 212 ? 2.491 6.371 -2.077 1.00 97.19 212 ASN A N 1
ATOM 1775 C CA . ASN A 1 212 ? 3.317 5.709 -1.078 1.00 97.19 212 ASN A CA 1
ATOM 1776 C C . ASN A 1 212 ? 4.182 4.586 -1.667 1.00 97.19 212 ASN A C 1
ATOM 1778 O O . ASN A 1 212 ? 5.309 4.416 -1.223 1.00 97.19 212 ASN A O 1
ATOM 1782 N N . LEU A 1 213 ? 3.737 3.867 -2.703 1.00 97.50 213 LEU A N 1
ATOM 1783 C CA . LEU A 1 213 ? 4.577 2.887 -3.401 1.00 97.50 213 LEU A CA 1
ATOM 1784 C C . LEU A 1 213 ? 5.829 3.534 -3.992 1.00 97.50 213 LEU A C 1
ATOM 1786 O O . LEU A 1 213 ? 6.931 3.029 -3.785 1.00 97.50 213 LEU A O 1
ATOM 1790 N N . ALA A 1 214 ? 5.670 4.663 -4.690 1.00 97.31 214 ALA A N 1
ATOM 1791 C CA . ALA A 1 214 ? 6.810 5.385 -5.248 1.00 97.31 214 ALA A CA 1
ATOM 1792 C C . ALA A 1 214 ? 7.784 5.818 -4.142 1.00 97.31 214 ALA A C 1
ATOM 1794 O O . ALA A 1 214 ? 8.999 5.673 -4.293 1.00 97.31 214 ALA A O 1
ATOM 1795 N N . LYS A 1 215 ? 7.254 6.281 -3.001 1.00 96.25 215 LYS A N 1
ATOM 1796 C CA . LYS A 1 215 ? 8.059 6.562 -1.809 1.00 96.25 215 LYS A CA 1
ATOM 1797 C C . LYS A 1 215 ? 8.800 5.320 -1.314 1.00 96.25 215 LYS A C 1
ATOM 1799 O O . LYS A 1 215 ? 10.017 5.360 -1.184 1.00 96.25 215 LYS A O 1
ATOM 1804 N N . CYS A 1 216 ? 8.093 4.219 -1.061 1.00 96.06 216 CYS A N 1
ATOM 1805 C CA . CYS A 1 216 ? 8.673 3.005 -0.493 1.00 96.06 216 CYS A CA 1
ATOM 1806 C C . CYS A 1 216 ? 9.770 2.410 -1.380 1.00 96.06 216 CYS A C 1
ATOM 1808 O O . CYS A 1 216 ? 10.787 1.985 -0.842 1.00 96.06 216 CYS A O 1
ATOM 1810 N N . ILE A 1 217 ? 9.596 2.410 -2.707 1.00 95.88 217 ILE A N 1
ATOM 1811 C CA . ILE A 1 217 ? 10.628 1.956 -3.652 1.00 95.88 217 ILE A CA 1
ATOM 1812 C C . ILE A 1 217 ? 11.888 2.822 -3.527 1.00 95.88 217 ILE A C 1
ATOM 1814 O O . ILE A 1 217 ? 12.991 2.294 -3.427 1.00 95.88 217 ILE A O 1
ATOM 1818 N N . ASN A 1 218 ? 11.732 4.148 -3.497 1.00 93.56 218 ASN A N 1
ATOM 1819 C CA . ASN A 1 218 ? 12.866 5.067 -3.393 1.00 93.56 218 ASN A CA 1
ATOM 1820 C C . ASN A 1 218 ? 13.553 4.998 -2.015 1.00 93.56 218 ASN A C 1
ATOM 1822 O O . ASN A 1 218 ? 14.778 5.038 -1.942 1.00 93.56 218 ASN A O 1
ATOM 1826 N N . ASP A 1 219 ? 12.784 4.825 -0.936 1.00 92.44 219 ASP A N 1
ATOM 1827 C CA . ASP A 1 219 ? 13.288 4.668 0.436 1.00 92.44 219 ASP A CA 1
ATOM 1828 C C . ASP A 1 219 ? 14.016 3.332 0.671 1.00 92.44 219 ASP A C 1
ATOM 1830 O O . ASP A 1 219 ? 14.651 3.157 1.709 1.00 92.44 219 ASP A O 1
ATOM 1834 N N . LEU A 1 220 ? 13.880 2.345 -0.222 1.00 88.50 220 LEU A N 1
ATOM 1835 C CA . LEU A 1 220 ? 14.712 1.137 -0.178 1.00 88.50 220 LEU A CA 1
ATOM 1836 C C . LEU A 1 220 ? 16.145 1.411 -0.667 1.00 88.50 220 LEU A C 1
ATOM 1838 O O . LEU A 1 220 ? 16.987 0.526 -0.553 1.00 88.50 220 LEU A O 1
ATOM 1842 N N . HIS A 1 221 ? 16.425 2.619 -1.181 1.00 76.38 221 HIS A N 1
ATOM 1843 C CA . HIS A 1 221 ? 17.745 3.077 -1.627 1.00 76.38 221 HIS A CA 1
ATOM 1844 C C . HIS A 1 221 ? 18.446 2.085 -2.565 1.00 76.38 221 HIS A C 1
ATOM 1846 O O . HIS A 1 221 ? 19.623 1.776 -2.408 1.00 76.38 221 HIS A O 1
ATOM 1852 N N . SER A 1 222 ? 17.712 1.571 -3.555 1.00 72.50 222 SER A N 1
ATOM 1853 C CA . SER A 1 222 ? 18.280 0.646 -4.531 1.00 72.50 222 SER A CA 1
ATOM 1854 C C . SER A 1 222 ? 19.178 1.370 -5.542 1.00 72.50 222 SER A C 1
ATOM 1856 O O . SER A 1 222 ? 18.798 2.358 -6.184 1.00 72.50 222 SER A O 1
ATOM 1858 N N . ASP A 1 223 ? 20.363 0.810 -5.768 1.00 75.44 223 ASP A N 1
ATOM 1859 C CA . ASP A 1 223 ? 21.236 1.211 -6.875 1.00 75.44 223 ASP A CA 1
ATOM 1860 C C . ASP A 1 223 ? 20.726 0.730 -8.237 1.00 75.44 223 ASP A C 1
ATOM 1862 O O . ASP A 1 223 ? 21.263 1.132 -9.262 1.00 75.44 223 ASP A O 1
ATOM 1866 N N . ILE A 1 224 ? 19.667 -0.086 -8.260 1.00 81.25 224 ILE A N 1
ATOM 1867 C CA . ILE A 1 224 ? 19.144 -0.755 -9.457 1.00 81.25 224 ILE A CA 1
ATOM 1868 C C . ILE A 1 224 ? 17.723 -0.292 -9.790 1.00 81.25 224 ILE A C 1
ATOM 1870 O O . ILE A 1 224 ? 17.296 -0.420 -10.928 1.00 81.25 224 ILE A O 1
ATOM 1874 N N . ILE A 1 225 ? 16.954 0.239 -8.839 1.00 89.88 225 ILE A N 1
ATOM 1875 C CA . ILE A 1 225 ? 15.554 0.623 -9.067 1.00 89.88 225 ILE A CA 1
ATOM 1876 C C . ILE A 1 225 ? 15.291 2.006 -8.488 1.00 89.88 225 ILE A C 1
ATOM 1878 O O . ILE A 1 225 ? 15.747 2.335 -7.398 1.00 89.88 225 ILE A O 1
ATOM 1882 N N . TYR A 1 226 ? 14.500 2.800 -9.203 1.00 92.38 226 TYR A N 1
ATOM 1883 C CA . TYR A 1 226 ? 13.853 3.980 -8.638 1.00 92.38 226 TYR A CA 1
ATOM 1884 C C . TYR A 1 226 ? 12.446 4.137 -9.202 1.00 92.38 226 TYR A C 1
ATOM 1886 O O . TYR A 1 226 ? 12.111 3.602 -10.263 1.00 92.38 226 TYR A O 1
ATOM 1894 N N . ALA A 1 227 ? 11.627 4.903 -8.489 1.00 96.38 227 ALA A N 1
ATOM 1895 C CA . ALA A 1 227 ? 10.262 5.195 -8.873 1.00 96.38 227 ALA A CA 1
ATOM 1896 C C . ALA A 1 227 ? 10.034 6.690 -9.118 1.00 96.38 227 ALA A C 1
ATOM 1898 O O . ALA A 1 227 ? 10.527 7.549 -8.379 1.00 96.38 227 ALA A O 1
ATOM 1899 N N . LYS A 1 228 ? 9.224 6.986 -10.135 1.00 97.00 228 LYS A N 1
ATOM 1900 C CA . LYS A 1 228 ? 8.655 8.305 -10.416 1.00 97.00 228 LYS A CA 1
ATOM 1901 C C . LYS A 1 228 ? 7.136 8.217 -10.505 1.00 97.00 228 LYS A C 1
ATOM 1903 O O . LYS A 1 228 ? 6.577 7.167 -10.823 1.00 97.00 228 LYS A O 1
ATOM 1908 N N . LEU A 1 229 ? 6.468 9.337 -10.268 1.00 98.12 229 LEU A N 1
ATOM 1909 C CA . LEU A 1 229 ? 5.033 9.477 -10.491 1.00 98.12 229 LEU A CA 1
ATOM 1910 C C . LEU A 1 229 ? 4.762 9.957 -11.916 1.00 98.12 229 LEU A C 1
ATOM 1912 O O . LEU A 1 229 ? 5.401 10.896 -12.378 1.00 98.12 229 LEU A O 1
ATOM 1916 N N . PHE A 1 230 ? 3.772 9.376 -12.587 1.00 98.06 230 PHE A N 1
ATOM 1917 C CA . PHE A 1 230 ? 3.196 9.951 -13.801 1.00 98.06 230 PHE A CA 1
ATOM 1918 C C . PHE A 1 230 ? 1.758 10.359 -13.510 1.00 98.06 230 PHE A C 1
ATOM 1920 O O . PHE A 1 230 ? 0.882 9.510 -13.324 1.00 98.06 230 PHE A O 1
ATOM 1927 N N . ILE A 1 231 ? 1.519 11.667 -13.453 1.00 97.50 231 ILE A N 1
ATOM 1928 C CA . ILE A 1 231 ? 0.187 12.213 -13.215 1.00 97.50 231 ILE A CA 1
ATOM 1929 C C . ILE A 1 231 ? -0.502 12.394 -14.563 1.00 97.50 231 ILE A C 1
ATOM 1931 O O . ILE A 1 231 ? 0.013 13.091 -15.431 1.00 97.50 231 ILE A O 1
ATOM 1935 N N . TYR A 1 232 ? -1.672 11.781 -14.750 1.00 91.00 232 TYR A N 1
ATOM 1936 C CA . TYR A 1 232 ? -2.333 11.707 -16.064 1.00 91.00 232 TYR A CA 1
ATOM 1937 C C . TYR A 1 232 ? -2.631 13.064 -16.731 1.00 91.00 232 TYR A C 1
ATOM 1939 O O . TYR A 1 232 ? -2.826 13.114 -17.941 1.00 91.00 232 TYR A O 1
ATOM 1947 N N . ASN A 1 233 ? -2.694 14.155 -15.962 1.00 91.12 233 ASN A N 1
ATOM 1948 C CA . ASN A 1 233 ? -2.911 15.516 -16.460 1.00 91.12 233 ASN A CA 1
ATOM 1949 C C . ASN A 1 233 ? -1.621 16.358 -16.527 1.00 91.12 233 ASN A C 1
ATOM 1951 O O . ASN A 1 233 ? -1.699 17.568 -16.722 1.00 91.12 233 ASN A O 1
ATOM 1955 N N . GLY A 1 234 ? -0.453 15.739 -16.333 1.00 91.31 234 GLY A N 1
ATOM 1956 C CA . GLY A 1 234 ? 0.855 16.390 -16.398 1.00 91.31 234 GLY A CA 1
ATOM 1957 C C . GLY A 1 234 ? 1.181 17.318 -15.224 1.00 91.31 234 GLY A C 1
ATOM 1958 O O . GLY A 1 234 ? 2.194 18.009 -15.278 1.00 91.31 234 GLY A O 1
ATOM 1959 N N . LEU A 1 235 ? 0.353 17.364 -14.173 1.00 93.31 235 LEU A N 1
ATOM 1960 C CA . LEU A 1 235 ? 0.624 18.212 -13.012 1.00 93.31 235 LEU A CA 1
ATOM 1961 C C . LEU A 1 235 ? 1.837 17.717 -12.218 1.00 93.31 235 LEU A C 1
ATOM 1963 O O . LEU A 1 235 ? 1.976 16.528 -11.936 1.00 93.31 235 LEU A O 1
ATOM 1967 N N . THR A 1 236 ? 2.653 18.667 -11.772 1.00 94.31 236 THR A N 1
ATOM 1968 C CA . THR A 1 236 ? 3.776 18.457 -10.851 1.00 94.31 236 THR A CA 1
ATOM 1969 C C . THR A 1 236 ? 3.584 19.327 -9.615 1.00 94.31 236 THR A C 1
ATOM 1971 O O . THR A 1 236 ? 3.184 20.484 -9.740 1.00 94.31 236 THR A O 1
ATOM 1974 N N . TYR A 1 237 ? 3.864 18.798 -8.428 1.00 95.06 237 TYR A N 1
ATOM 1975 C CA . TYR A 1 237 ? 3.687 19.516 -7.162 1.00 95.06 237 TYR A CA 1
ATOM 1976 C C . TYR A 1 237 ? 4.491 18.856 -6.043 1.00 95.06 237 TYR A C 1
ATOM 1978 O O . TYR A 1 237 ? 4.847 17.684 -6.126 1.00 95.06 237 TYR A O 1
ATOM 1986 N N . THR A 1 238 ? 4.730 19.583 -4.959 1.00 94.62 238 THR A N 1
ATOM 1987 C CA . THR A 1 238 ? 5.432 19.032 -3.796 1.00 94.62 238 THR A CA 1
ATOM 1988 C C . THR A 1 238 ? 4.464 18.306 -2.862 1.00 94.62 238 THR A C 1
ATOM 1990 O O . THR A 1 238 ? 3.385 18.809 -2.559 1.00 94.62 238 THR A O 1
ATOM 1993 N N . ASN A 1 239 ? 4.850 17.125 -2.388 1.00 92.62 239 ASN A N 1
ATOM 1994 C CA . ASN A 1 239 ? 4.157 16.338 -1.376 1.00 92.62 239 ASN A CA 1
ATOM 1995 C C . ASN A 1 239 ? 5.152 15.486 -0.554 1.00 92.62 239 ASN A C 1
ATOM 1997 O O . ASN A 1 239 ? 6.354 15.457 -0.823 1.00 92.62 239 ASN A O 1
ATOM 2001 N N . ASN A 1 240 ? 4.640 14.786 0.462 1.00 91.88 240 ASN A N 1
ATOM 2002 C CA . ASN A 1 240 ? 5.454 14.009 1.408 1.00 91.88 240 ASN A CA 1
ATOM 2003 C C . ASN A 1 240 ? 5.806 12.588 0.928 1.00 91.88 240 ASN A C 1
ATOM 2005 O O . ASN A 1 240 ? 6.531 11.875 1.621 1.00 91.88 240 ASN A O 1
ATOM 2009 N N . PHE A 1 241 ? 5.282 12.157 -0.221 1.00 93.94 241 PHE A N 1
ATOM 2010 C CA . PHE A 1 241 ? 5.505 10.823 -0.770 1.00 93.94 241 PHE A CA 1
ATOM 2011 C C . PHE A 1 241 ? 6.623 10.829 -1.809 1.00 93.94 241 PHE A C 1
ATOM 2013 O O . PHE A 1 241 ? 7.682 10.240 -1.603 1.00 93.94 241 PHE A O 1
ATOM 2020 N N . CYS A 1 242 ? 6.394 11.500 -2.934 1.00 92.81 242 CYS A N 1
ATOM 2021 C CA . CYS A 1 242 ? 7.329 11.535 -4.045 1.00 92.81 242 CYS A CA 1
ATOM 2022 C C . CYS A 1 242 ? 7.174 12.848 -4.813 1.00 92.81 242 CYS A C 1
ATOM 2024 O O . CYS A 1 242 ? 6.076 13.206 -5.238 1.00 92.81 242 CYS A O 1
ATOM 2026 N N . ASN A 1 243 ? 8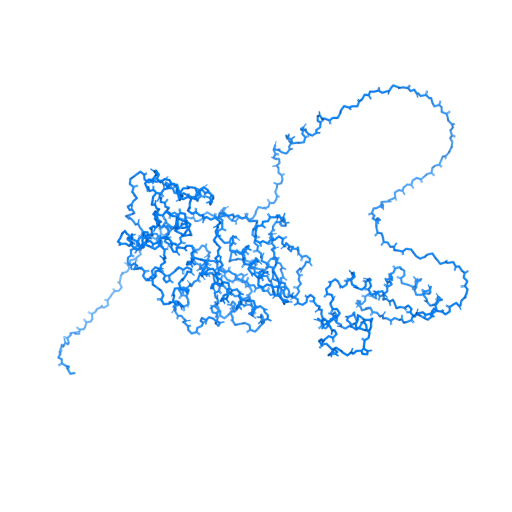.299 13.538 -5.005 1.00 92.88 243 ASN A N 1
ATOM 2027 C CA . ASN A 1 243 ? 8.386 14.791 -5.762 1.00 92.88 243 ASN A CA 1
ATOM 2028 C C . ASN A 1 243 ? 9.043 14.595 -7.136 1.00 92.88 243 ASN A C 1
ATOM 2030 O O . ASN A 1 243 ? 9.258 15.558 -7.867 1.00 92.88 243 ASN A O 1
ATOM 2034 N N . ASN A 1 244 ? 9.359 13.346 -7.487 1.00 93.00 244 ASN A N 1
ATOM 2035 C CA . ASN A 1 244 ? 9.972 12.992 -8.757 1.00 93.00 244 ASN A CA 1
ATOM 2036 C C . ASN A 1 244 ? 8.873 12.598 -9.742 1.00 93.00 244 ASN A C 1
ATOM 2038 O O . ASN A 1 244 ? 8.340 11.488 -9.687 1.00 93.00 244 ASN A O 1
ATOM 2042 N N . PHE A 1 245 ? 8.545 13.511 -10.650 1.00 96.00 245 PHE A N 1
ATOM 2043 C CA . PHE A 1 245 ? 7.544 13.293 -11.688 1.00 96.00 245 PHE A CA 1
ATOM 2044 C C . PHE A 1 245 ? 8.218 12.897 -13.002 1.00 96.00 245 PHE A C 1
ATOM 2046 O O . PHE A 1 245 ? 9.269 13.434 -13.351 1.00 96.00 245 PHE A O 1
ATOM 2053 N N . ALA A 1 246 ? 7.632 11.930 -13.701 1.00 95.38 246 ALA A N 1
ATOM 2054 C CA . ALA A 1 246 ? 8.043 11.516 -15.034 1.00 95.38 246 ALA A CA 1
ATOM 2055 C C . ALA A 1 246 ? 7.206 12.238 -16.093 1.00 95.38 246 ALA A C 1
ATOM 2057 O O . ALA A 1 246 ? 5.998 12.412 -15.926 1.00 95.38 246 ALA A O 1
ATOM 2058 N N . ASN A 1 247 ? 7.838 12.593 -17.208 1.00 92.00 247 ASN A N 1
ATOM 2059 C CA . ASN A 1 247 ? 7.145 13.018 -18.422 1.00 92.00 247 ASN A CA 1
ATOM 2060 C C . ASN A 1 247 ? 7.100 11.895 -19.476 1.00 92.00 247 ASN A C 1
ATOM 2062 O O . ASN A 1 247 ? 7.766 10.870 -19.344 1.00 92.00 247 ASN A O 1
ATOM 2066 N N . ILE A 1 248 ? 6.299 12.077 -20.531 1.00 92.06 248 ILE A N 1
ATOM 2067 C CA . ILE A 1 248 ? 6.106 11.053 -21.572 1.00 92.06 248 ILE A CA 1
ATOM 2068 C C . ILE A 1 248 ? 7.405 10.703 -22.315 1.00 92.06 248 ILE A C 1
ATOM 2070 O O . ILE A 1 248 ? 7.610 9.546 -22.669 1.00 92.06 248 ILE A O 1
ATOM 2074 N N . ASN A 1 249 ? 8.315 11.666 -22.485 1.00 88.69 249 ASN A N 1
ATOM 2075 C CA . ASN A 1 249 ? 9.578 11.469 -23.202 1.00 88.69 249 ASN A CA 1
ATOM 2076 C C . ASN A 1 249 ? 10.588 10.649 -22.388 1.00 88.69 249 ASN A C 1
ATOM 2078 O O . ASN A 1 249 ? 11.581 10.169 -22.923 1.00 88.69 249 ASN A O 1
ATOM 2082 N N . GLU A 1 250 ? 10.345 10.474 -21.089 1.00 86.56 250 GLU A N 1
ATOM 2083 C CA . GLU A 1 250 ? 11.174 9.640 -20.225 1.00 86.56 250 GLU A CA 1
ATOM 2084 C C . GLU A 1 250 ? 10.835 8.148 -20.313 1.00 86.56 250 GLU A C 1
ATOM 2086 O O . GLU A 1 250 ? 11.548 7.331 -19.720 1.00 86.56 250 GLU A O 1
ATOM 2091 N N . ILE A 1 251 ? 9.748 7.792 -20.996 1.00 90.50 251 ILE A N 1
ATOM 2092 C CA . ILE A 1 251 ? 9.284 6.414 -21.123 1.00 90.50 251 ILE A CA 1
ATOM 2093 C C . ILE A 1 251 ? 10.019 5.748 -22.276 1.00 90.50 251 ILE A C 1
ATOM 2095 O O . ILE A 1 251 ? 9.966 6.199 -23.416 1.00 90.50 251 ILE A O 1
ATOM 2099 N N . ASN A 1 252 ? 10.695 4.647 -21.971 1.00 87.62 252 ASN A N 1
ATOM 2100 C CA . ASN A 1 252 ? 11.443 3.856 -22.939 1.00 87.62 252 ASN A CA 1
ATOM 2101 C C . ASN A 1 252 ? 11.223 2.353 -22.712 1.00 87.62 252 ASN A C 1
ATOM 2103 O O . ASN A 1 252 ? 10.500 1.933 -21.809 1.00 87.62 252 ASN A O 1
ATOM 2107 N N . ASP A 1 253 ? 11.891 1.529 -23.514 1.00 85.38 253 ASP A N 1
ATOM 2108 C CA . ASP A 1 253 ? 11.781 0.068 -23.469 1.00 85.38 253 ASP A CA 1
ATOM 2109 C C . ASP A 1 253 ? 12.178 -0.574 -22.129 1.00 85.38 253 ASP A C 1
ATOM 2111 O O . ASP A 1 253 ? 11.775 -1.705 -21.852 1.00 85.38 253 ASP A O 1
ATOM 2115 N N . ASN A 1 254 ? 12.970 0.120 -21.307 1.00 83.62 254 ASN A N 1
ATOM 2116 C CA . ASN A 1 254 ? 13.396 -0.351 -19.988 1.00 83.62 254 ASN A CA 1
ATOM 2117 C C . ASN A 1 254 ? 12.518 0.191 -18.845 1.00 83.62 254 ASN A C 1
ATOM 2119 O O . ASN A 1 254 ? 12.792 -0.048 -17.670 1.00 83.62 254 ASN A O 1
ATOM 2123 N N . THR A 1 255 ? 11.472 0.946 -19.178 1.00 93.88 255 THR A N 1
ATOM 2124 C CA . THR A 1 255 ? 10.545 1.521 -18.206 1.00 93.88 255 THR A CA 1
ATOM 2125 C C . THR A 1 255 ? 9.429 0.533 -17.896 1.00 93.88 255 THR A C 1
ATOM 2127 O O . THR A 1 255 ? 8.788 0.005 -18.806 1.00 93.88 255 THR A O 1
ATOM 2130 N N . ILE A 1 256 ? 9.172 0.317 -16.608 1.00 98.06 256 ILE A N 1
ATOM 2131 C CA . ILE A 1 256 ? 8.038 -0.467 -16.124 1.00 98.06 256 ILE A CA 1
ATOM 2132 C C . ILE A 1 256 ? 6.962 0.498 -15.643 1.00 98.06 256 ILE A C 1
ATOM 2134 O O . ILE A 1 256 ? 7.228 1.344 -14.791 1.00 98.06 256 ILE A O 1
ATOM 2138 N N . VAL A 1 257 ? 5.743 0.380 -16.164 1.00 98.62 257 VAL A N 1
ATOM 2139 C CA . VAL A 1 257 ? 4.623 1.241 -15.766 1.00 98.62 257 VAL A CA 1
ATOM 2140 C C . VAL A 1 257 ? 3.621 0.461 -14.928 1.00 98.62 257 VAL A C 1
ATOM 2142 O O . VAL A 1 257 ? 3.159 -0.608 -15.324 1.00 98.62 257 VAL A O 1
ATOM 2145 N N . ILE A 1 258 ? 3.245 1.026 -13.786 1.00 98.69 258 ILE A N 1
ATOM 2146 C CA . ILE A 1 258 ? 2.194 0.510 -12.912 1.00 98.69 258 ILE A CA 1
ATOM 2147 C C . ILE A 1 258 ? 0.918 1.293 -13.171 1.00 98.69 258 ILE A C 1
ATOM 2149 O O . ILE A 1 258 ? 0.895 2.512 -13.002 1.00 98.69 258 ILE A O 1
ATOM 2153 N N . TYR A 1 259 ? -0.149 0.586 -13.526 1.00 98.50 259 TYR A N 1
ATOM 2154 C CA . TYR A 1 259 ? -1.487 1.141 -13.666 1.00 98.50 259 TYR A CA 1
ATOM 2155 C C . TYR A 1 259 ? -2.413 0.622 -12.556 1.00 98.50 259 TYR A C 1
ATOM 2157 O O . TYR A 1 259 ? -2.418 -0.588 -12.301 1.00 98.50 259 TYR A O 1
ATOM 2165 N N . PRO A 1 260 ? -3.241 1.487 -11.936 1.00 96.94 260 PRO A N 1
ATOM 2166 C CA . PRO A 1 260 ? -4.341 1.031 -11.096 1.00 96.94 260 PRO A CA 1
ATOM 2167 C C . PRO A 1 260 ? -5.389 0.292 -11.923 1.00 96.94 260 PRO A C 1
ATOM 2169 O O . PRO A 1 260 ? -5.496 0.490 -13.138 1.00 96.94 260 PRO A O 1
ATOM 2172 N N . GLU A 1 261 ? -6.219 -0.504 -11.254 1.00 93.81 261 GLU A N 1
ATOM 2173 C CA . GLU A 1 261 ? -7.183 -1.393 -11.896 1.00 93.81 261 GLU A CA 1
ATOM 2174 C C . GLU A 1 261 ? -8.141 -0.671 -12.845 1.00 93.81 261 GLU A C 1
ATOM 2176 O O . GLU A 1 261 ? -8.514 -1.224 -13.876 1.00 93.81 261 GLU A O 1
ATOM 2181 N N . ALA A 1 262 ? -8.485 0.585 -12.546 1.00 92.50 262 ALA A N 1
ATOM 2182 C CA . ALA A 1 262 ? -9.405 1.390 -13.341 1.00 92.50 262 ALA A CA 1
ATOM 2183 C C . ALA A 1 262 ? -8.869 1.764 -14.734 1.00 92.50 262 ALA A C 1
ATOM 2185 O O . ALA A 1 262 ? -9.647 2.155 -15.606 1.00 92.50 262 ALA A O 1
ATOM 2186 N N . ILE A 1 263 ? -7.563 1.648 -14.980 1.00 95.62 263 ILE A N 1
ATOM 2187 C CA . ILE A 1 263 ? -6.957 2.054 -16.249 1.00 95.62 263 ILE A CA 1
ATOM 2188 C C . ILE A 1 263 ? -6.958 0.878 -17.226 1.00 95.62 263 ILE A C 1
ATOM 2190 O O . ILE A 1 263 ? -6.250 -0.116 -17.052 1.00 95.62 263 ILE A O 1
ATOM 2194 N N . GLY A 1 264 ? -7.779 1.001 -18.269 1.00 93.44 264 GLY A N 1
ATOM 2195 C CA . GLY A 1 264 ? -7.805 0.073 -19.397 1.00 93.44 264 GLY A CA 1
ATOM 2196 C C . GLY A 1 264 ? -6.687 0.359 -20.403 1.00 93.44 264 GLY A C 1
ATOM 2197 O O . GLY A 1 264 ? -6.212 1.490 -20.513 1.00 93.44 264 GLY A O 1
ATOM 2198 N N . GLY A 1 265 ? -6.282 -0.663 -21.161 1.00 95.94 265 GLY A N 1
ATOM 2199 C CA . GLY A 1 265 ? -5.254 -0.535 -22.192 1.00 95.94 265 GLY A CA 1
ATOM 2200 C C . GLY A 1 265 ? -3.885 -0.159 -21.631 1.00 95.94 265 GLY A C 1
ATOM 2201 O O . GLY A 1 265 ? -3.607 -0.323 -20.444 1.00 95.94 265 GLY A O 1
ATOM 2202 N N . ASN A 1 266 ? -3.014 0.355 -22.491 1.00 97.19 266 ASN A N 1
ATOM 2203 C CA . ASN A 1 266 ? -1.673 0.806 -22.132 1.00 97.19 266 ASN A CA 1
ATOM 2204 C C . ASN A 1 266 ? -1.477 2.255 -22.609 1.00 97.19 266 ASN A C 1
ATOM 2206 O O . ASN A 1 266 ? -0.882 2.465 -23.665 1.00 97.19 266 ASN A O 1
ATOM 2210 N N . PRO A 1 267 ? -2.013 3.253 -21.874 1.00 96.94 267 PRO A N 1
ATOM 2211 C CA . PRO A 1 267 ? -2.025 4.650 -22.319 1.00 96.94 267 PRO A CA 1
ATOM 2212 C C . PRO A 1 267 ? -0.647 5.229 -22.652 1.00 96.94 267 PRO A C 1
ATOM 2214 O O . PRO A 1 267 ? -0.546 6.123 -23.483 1.00 96.94 267 PRO A O 1
ATOM 2217 N N . LEU A 1 268 ? 0.406 4.724 -22.009 1.00 96.81 268 LEU A N 1
ATOM 2218 C CA . LEU A 1 268 ? 1.784 5.174 -22.208 1.00 96.81 268 LEU A CA 1
ATOM 2219 C C . LEU A 1 268 ? 2.565 4.322 -23.217 1.00 96.81 268 LEU A C 1
ATOM 2221 O O . LEU A 1 268 ? 3.766 4.519 -23.366 1.00 96.81 268 LEU A O 1
ATOM 2225 N N . ASN A 1 269 ? 1.901 3.370 -23.884 1.00 95.94 269 ASN A N 1
ATOM 2226 C CA . ASN A 1 269 ? 2.483 2.483 -24.895 1.00 95.94 269 ASN A CA 1
ATOM 2227 C C . ASN A 1 269 ? 3.813 1.823 -24.463 1.00 95.94 269 ASN A C 1
ATOM 2229 O O . ASN A 1 269 ? 4.727 1.630 -25.261 1.00 95.94 269 ASN A O 1
ATOM 2233 N N . CYS A 1 270 ? 3.946 1.509 -23.174 1.00 94.94 270 CYS A N 1
ATOM 2234 C CA . CYS A 1 270 ? 5.173 0.944 -22.617 1.00 94.94 270 CYS A CA 1
ATOM 2235 C C . CYS A 1 270 ? 5.253 -0.576 -22.836 1.00 94.94 270 CYS A C 1
ATOM 2237 O O . CYS A 1 270 ? 4.232 -1.257 -22.904 1.00 94.94 270 CYS A O 1
ATOM 2239 N N . LYS A 1 271 ? 6.460 -1.142 -22.916 1.00 95.31 271 LYS A N 1
ATOM 2240 C CA . LYS A 1 271 ? 6.621 -2.592 -23.139 1.00 95.31 271 LYS A CA 1
ATOM 2241 C C . LYS A 1 271 ? 6.354 -3.436 -21.893 1.00 95.31 271 LYS A C 1
ATOM 2243 O O . LYS A 1 271 ? 5.936 -4.582 -22.022 1.00 95.31 271 LYS A O 1
ATOM 2248 N N . LYS A 1 272 ? 6.605 -2.879 -20.705 1.00 98.12 272 LYS A N 1
ATOM 2249 C CA . LYS A 1 272 ? 6.514 -3.578 -19.419 1.00 98.12 272 LYS A CA 1
ATOM 2250 C C . LYS A 1 272 ? 5.444 -2.922 -18.555 1.00 98.12 272 LYS A C 1
ATOM 2252 O O . LYS A 1 272 ? 5.602 -1.787 -18.110 1.00 98.12 272 LYS A O 1
ATOM 2257 N N . VAL A 1 273 ? 4.352 -3.641 -18.328 1.00 98.69 273 VAL A N 1
ATOM 2258 C CA . VAL A 1 273 ? 3.165 -3.156 -17.618 1.00 98.69 273 VAL A CA 1
ATOM 2259 C C . VAL A 1 273 ? 2.892 -3.992 -16.372 1.00 98.69 273 VAL A C 1
ATOM 2261 O O . VAL A 1 273 ? 3.031 -5.218 -16.380 1.00 98.69 273 VAL A O 1
ATOM 2264 N N . ILE A 1 274 ? 2.443 -3.324 -15.314 1.00 98.69 274 ILE A N 1
ATOM 2265 C CA . ILE A 1 274 ? 1.882 -3.939 -14.115 1.00 98.69 274 ILE A CA 1
ATOM 2266 C C . ILE A 1 274 ? 0.466 -3.418 -13.891 1.00 98.69 274 ILE A C 1
ATOM 2268 O O . ILE A 1 274 ? 0.213 -2.215 -13.952 1.00 98.69 274 ILE A O 1
ATOM 2272 N N . ARG A 1 275 ? -0.451 -4.328 -13.575 1.00 98.25 275 ARG A N 1
ATOM 2273 C CA . ARG A 1 275 ? -1.810 -4.052 -13.113 1.00 98.25 275 ARG A CA 1
ATOM 2274 C C . ARG A 1 275 ? -1.852 -4.212 -11.605 1.00 98.25 275 ARG A C 1
ATOM 2276 O O . ARG A 1 275 ? -1.749 -5.326 -11.094 1.00 98.25 275 ARG A O 1
ATOM 2283 N N . TRP A 1 276 ? -1.991 -3.099 -10.899 1.00 98.00 276 TRP A N 1
ATOM 2284 C CA . TRP A 1 276 ? -2.193 -3.103 -9.458 1.00 98.00 276 TRP A CA 1
ATOM 2285 C C . TRP A 1 276 ? -3.688 -3.046 -9.157 1.00 98.00 276 TRP A C 1
ATOM 2287 O O . TRP A 1 276 ? -4.373 -2.122 -9.589 1.00 98.00 276 TRP A O 1
ATOM 2297 N N . ILE A 1 277 ? -4.189 -4.063 -8.460 1.00 94.94 277 ILE A N 1
ATOM 2298 C CA . ILE A 1 277 ? -5.613 -4.268 -8.212 1.00 94.94 277 ILE A CA 1
ATOM 2299 C C . ILE A 1 277 ? -5.932 -3.968 -6.754 1.00 94.94 277 ILE A C 1
ATOM 2301 O O . ILE A 1 277 ? -5.663 -4.788 -5.873 1.00 94.94 277 ILE A O 1
ATOM 2305 N N . LEU A 1 278 ? -6.542 -2.808 -6.502 1.00 92.06 278 LEU A N 1
ATOM 2306 C CA . LEU A 1 278 ? -7.024 -2.450 -5.168 1.00 92.06 278 LEU A CA 1
ATOM 2307 C C . LEU A 1 278 ? -8.279 -3.240 -4.771 1.00 92.06 278 LEU A C 1
ATOM 2309 O O . LEU A 1 278 ? -8.404 -3.690 -3.629 1.00 92.06 278 LEU A O 1
ATOM 2313 N N . LEU A 1 279 ? -9.211 -3.397 -5.714 1.00 86.62 279 LEU A N 1
ATOM 2314 C CA . LEU A 1 279 ? -10.480 -4.095 -5.525 1.00 86.62 279 LEU A CA 1
ATOM 2315 C C . LEU A 1 279 ? -10.654 -5.211 -6.552 1.00 86.62 279 LEU A C 1
ATOM 2317 O O . LEU A 1 279 ? -10.480 -4.992 -7.750 1.00 86.62 279 LEU A O 1
ATOM 2321 N N . ALA A 1 280 ? -11.092 -6.382 -6.085 1.00 85.00 280 ALA A N 1
ATOM 2322 C CA . ALA A 1 280 ? -11.482 -7.500 -6.937 1.00 85.00 280 ALA A CA 1
ATOM 2323 C C . ALA A 1 280 ? -12.319 -7.076 -8.156 1.00 85.00 280 ALA A C 1
ATOM 2325 O O . ALA A 1 280 ? -13.337 -6.380 -8.033 1.00 85.00 280 ALA A O 1
ATOM 2326 N N . LEU A 1 281 ? -11.953 -7.598 -9.328 1.00 88.12 281 LEU A N 1
ATOM 2327 C CA . LEU A 1 281 ? -12.793 -7.503 -10.517 1.00 88.12 281 LEU A CA 1
ATOM 2328 C C . LEU A 1 281 ? -14.168 -8.129 -10.243 1.00 88.12 281 LEU A C 1
ATOM 2330 O O . LEU A 1 281 ? -14.279 -9.194 -9.640 1.00 88.12 281 LEU A O 1
ATOM 2334 N N . GLY A 1 282 ? -15.225 -7.474 -10.713 1.00 85.94 282 GLY A N 1
ATOM 2335 C CA . GLY A 1 282 ? -16.614 -7.843 -10.438 1.00 85.94 282 GLY A CA 1
ATOM 2336 C C . GLY A 1 282 ? -17.243 -7.115 -9.246 1.00 85.94 282 GLY A C 1
ATOM 2337 O O . GLY A 1 282 ? -18.451 -7.247 -9.074 1.00 85.94 282 GLY A O 1
ATOM 2338 N N . LYS A 1 283 ? -16.471 -6.356 -8.449 1.00 81.50 283 LYS A N 1
ATOM 2339 C CA . LYS A 1 283 ? -17.013 -5.496 -7.379 1.00 81.50 283 LYS A CA 1
ATOM 2340 C C . LYS A 1 283 ? -17.414 -4.121 -7.914 1.00 81.50 283 LYS A C 1
ATOM 2342 O O . LYS A 1 283 ? -18.596 -3.861 -8.096 1.00 81.50 283 LYS A O 1
ATOM 2347 N N . GLU A 1 284 ? -16.437 -3.257 -8.189 1.00 79.88 284 GLU A N 1
ATOM 2348 C CA . GLU A 1 284 ? -16.687 -1.923 -8.766 1.00 79.88 284 GLU A CA 1
ATOM 2349 C C . GLU A 1 284 ? -16.545 -1.920 -10.292 1.00 79.88 284 GLU A C 1
ATOM 2351 O O . GLU A 1 284 ? -17.264 -1.217 -10.998 1.00 79.88 284 GLU A O 1
ATOM 2356 N N . MET A 1 285 ? -15.655 -2.761 -10.819 1.00 85.62 285 MET A N 1
ATOM 2357 C CA . MET A 1 285 ? -15.474 -2.949 -12.256 1.00 85.62 285 MET A CA 1
ATOM 2358 C C . MET A 1 285 ? -16.071 -4.269 -12.723 1.00 85.62 285 MET A C 1
ATOM 2360 O O . MET A 1 285 ? -16.202 -5.216 -11.951 1.00 85.62 285 MET A O 1
ATOM 2364 N N . ARG A 1 286 ? -16.377 -4.375 -14.019 1.00 90.19 286 ARG A N 1
ATOM 2365 C CA . ARG A 1 286 ? -16.844 -5.636 -14.612 1.00 90.19 286 ARG A CA 1
ATOM 2366 C C . ARG A 1 286 ? -15.790 -6.730 -14.447 1.00 90.19 286 ARG A C 1
ATOM 2368 O O . ARG A 1 286 ? -14.602 -6.479 -14.625 1.00 90.19 286 ARG A O 1
ATOM 2375 N N . LYS A 1 287 ? -16.229 -7.967 -14.197 1.00 91.06 287 LYS A N 1
ATOM 2376 C CA . LYS A 1 287 ? -15.323 -9.123 -14.080 1.00 91.06 287 LYS A CA 1
ATOM 2377 C C . LYS A 1 287 ? -14.440 -9.303 -15.320 1.00 91.06 287 LYS A C 1
ATOM 2379 O O . LYS A 1 287 ? -13.298 -9.706 -15.186 1.00 91.06 287 LYS A O 1
ATOM 2384 N N . THR A 1 288 ? -14.951 -8.960 -16.501 1.00 94.19 288 THR A N 1
ATOM 2385 C CA . THR A 1 288 ? -14.244 -9.058 -17.786 1.00 94.19 288 THR A CA 1
ATOM 2386 C C . THR A 1 288 ? -13.342 -7.863 -18.090 1.00 94.19 288 THR A C 1
ATOM 2388 O O . THR A 1 288 ? -12.808 -7.791 -19.184 1.00 94.19 288 THR A O 1
ATOM 2391 N N . TYR A 1 289 ? -13.165 -6.896 -17.183 1.00 95.06 289 TYR A N 1
ATOM 2392 C CA . TYR A 1 289 ? -12.375 -5.695 -17.488 1.00 95.06 289 TYR A CA 1
ATOM 2393 C C . TYR A 1 289 ? -10.910 -6.006 -17.842 1.00 95.06 289 TYR A C 1
ATOM 2395 O O . TYR A 1 289 ? -10.299 -5.268 -18.614 1.00 95.06 289 TYR A O 1
ATOM 2403 N N . TYR A 1 290 ? -10.385 -7.141 -17.363 1.00 95.38 290 TYR A N 1
ATOM 2404 C CA . TYR A 1 290 ? -9.047 -7.629 -17.706 1.00 95.38 290 TYR A CA 1
ATOM 2405 C C . TYR A 1 290 ? -8.841 -7.875 -19.207 1.00 95.38 290 TYR A C 1
ATOM 2407 O O . TYR A 1 290 ? -7.701 -7.906 -19.657 1.00 95.38 290 TYR A O 1
ATOM 2415 N N . THR A 1 291 ? -9.906 -8.025 -20.006 1.00 96.38 291 THR A N 1
ATOM 2416 C CA . THR A 1 291 ? -9.782 -8.211 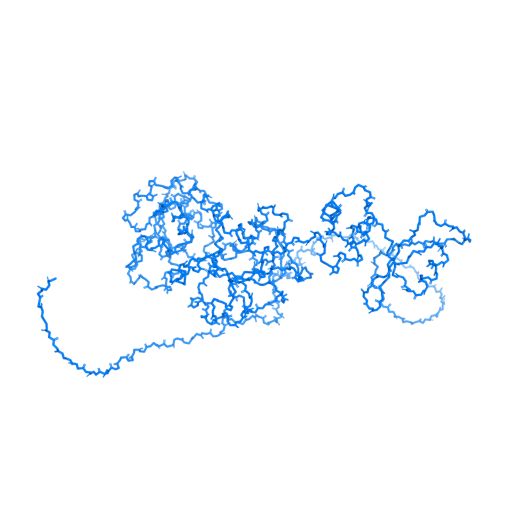-21.463 1.00 96.38 291 THR A CA 1
ATOM 2417 C C . THR A 1 291 ? -9.228 -6.971 -22.166 1.00 96.38 291 THR A C 1
ATOM 2419 O O . THR A 1 291 ? -8.828 -7.054 -23.320 1.00 96.38 291 THR A O 1
ATOM 2422 N N . ASN A 1 292 ? -9.205 -5.823 -21.482 1.00 95.88 292 ASN A N 1
ATOM 2423 C CA . ASN A 1 292 ? -8.584 -4.591 -21.965 1.00 95.88 292 ASN A CA 1
ATOM 2424 C C . ASN A 1 292 ? -7.092 -4.493 -21.603 1.00 95.88 292 ASN A C 1
ATOM 2426 O O . ASN A 1 292 ? -6.464 -3.480 -21.908 1.00 95.88 292 ASN A O 1
ATOM 2430 N N . TRP A 1 293 ? -6.536 -5.470 -20.886 1.00 97.50 293 TRP A N 1
ATOM 2431 C CA . TRP A 1 293 ? -5.132 -5.493 -20.479 1.00 97.50 293 TRP A CA 1
ATOM 2432 C C . TRP A 1 293 ? -4.303 -6.355 -21.432 1.00 97.50 293 TRP A C 1
ATOM 2434 O O . TRP A 1 293 ? -4.830 -7.236 -22.114 1.00 97.50 293 TRP A O 1
ATOM 2444 N N . GLY A 1 294 ? -2.997 -6.099 -21.491 1.00 97.69 294 GLY A N 1
ATOM 2445 C CA . GLY A 1 294 ? -2.082 -6.926 -22.265 1.00 97.69 294 GLY A CA 1
ATOM 2446 C C . GLY A 1 294 ? -1.946 -8.300 -21.620 1.00 97.69 294 GLY A C 1
ATOM 2447 O O . GLY A 1 294 ? -1.836 -8.415 -20.402 1.00 97.69 294 GLY A O 1
ATOM 2448 N N . ILE A 1 295 ? -1.923 -9.360 -22.431 1.00 97.81 295 ILE A N 1
ATOM 2449 C CA . ILE A 1 295 ? -1.805 -10.740 -21.928 1.00 97.81 295 ILE A CA 1
ATOM 2450 C C . ILE A 1 295 ? -0.509 -10.982 -21.136 1.00 97.81 295 ILE A C 1
ATOM 2452 O O . ILE A 1 295 ? -0.471 -11.857 -20.275 1.00 97.81 295 ILE A O 1
ATOM 2456 N N . ASN A 1 296 ? 0.529 -10.185 -21.407 1.00 97.88 296 ASN A N 1
ATOM 2457 C CA . ASN A 1 296 ? 1.836 -10.261 -20.758 1.00 97.88 296 ASN A CA 1
ATOM 2458 C C . ASN A 1 296 ? 1.981 -9.293 -19.575 1.00 97.88 296 ASN A C 1
ATOM 2460 O O . ASN A 1 296 ? 3.034 -9.292 -18.942 1.00 97.88 296 ASN A O 1
ATOM 2464 N N . ASP A 1 297 ? 0.963 -8.480 -19.277 1.00 98.31 297 ASP A N 1
ATOM 2465 C CA . ASP A 1 297 ? 1.005 -7.562 -18.141 1.00 98.31 297 ASP A CA 1
ATOM 2466 C C . ASP A 1 297 ? 1.087 -8.375 -16.842 1.00 98.31 297 ASP A C 1
ATOM 2468 O O . ASP A 1 297 ? 0.359 -9.359 -16.677 1.00 98.31 297 ASP A O 1
ATOM 2472 N N . LEU A 1 298 ? 1.941 -7.959 -15.905 1.00 98.62 298 LEU A N 1
ATOM 2473 C CA . LEU A 1 298 ? 1.988 -8.566 -14.574 1.00 98.62 298 LEU A CA 1
ATOM 2474 C C . LEU A 1 298 ? 0.821 -8.072 -13.722 1.00 98.62 298 LEU A C 1
ATOM 2476 O O . LEU A 1 298 ? 0.363 -6.943 -13.886 1.00 98.62 298 LEU A O 1
ATOM 2480 N N . VAL A 1 299 ? 0.361 -8.886 -12.776 1.00 98.06 299 VAL A N 1
ATOM 2481 C CA . VAL A 1 299 ? -0.774 -8.559 -11.903 1.00 98.06 299 VAL A CA 1
ATOM 2482 C C . VAL A 1 299 ? -0.364 -8.663 -10.439 1.00 98.06 299 VAL A C 1
ATOM 2484 O O . VAL A 1 299 ? 0.176 -9.683 -10.008 1.00 98.06 299 VAL A O 1
ATOM 2487 N N . TYR A 1 300 ? -0.654 -7.613 -9.672 1.00 97.75 300 TYR A N 1
ATOM 2488 C CA . TYR A 1 300 ? -0.470 -7.570 -8.222 1.00 97.75 300 TYR A CA 1
ATOM 2489 C C . TYR A 1 300 ? -1.760 -7.129 -7.536 1.00 97.75 300 TYR A C 1
ATOM 2491 O O . TYR A 1 300 ? -2.472 -6.257 -8.031 1.00 97.75 300 TYR A O 1
ATOM 2499 N N . TYR A 1 301 ? -2.040 -7.704 -6.370 1.00 95.00 301 TYR A N 1
ATOM 2500 C CA . TYR A 1 301 ? -3.256 -7.440 -5.599 1.00 95.00 301 TYR A CA 1
ATOM 2501 C C . TYR A 1 301 ? -2.936 -6.698 -4.305 1.00 95.00 301 TYR A C 1
ATOM 2503 O O . TYR A 1 301 ? -2.020 -7.079 -3.579 1.00 95.00 301 TYR A O 1
ATOM 2511 N N . PHE A 1 302 ? -3.708 -5.665 -3.973 1.00 92.44 302 PHE A N 1
ATOM 2512 C CA . PHE A 1 302 ? -3.565 -4.974 -2.692 1.00 92.44 302 PHE A CA 1
ATOM 2513 C C . PHE A 1 302 ? -4.020 -5.851 -1.518 1.00 92.44 302 PHE A C 1
ATOM 2515 O O . PHE A 1 302 ? -3.340 -5.921 -0.500 1.00 92.44 302 PHE A O 1
ATOM 2522 N N . ASN A 1 303 ? -5.153 -6.542 -1.665 1.00 87.12 303 ASN A N 1
ATOM 2523 C CA . ASN A 1 303 ? -5.714 -7.432 -0.648 1.00 87.12 303 ASN A CA 1
ATOM 2524 C C . ASN A 1 303 ? -5.607 -8.900 -1.067 1.00 87.12 303 ASN A C 1
ATOM 2526 O O . ASN A 1 303 ? -5.448 -9.217 -2.245 1.00 87.12 303 ASN A O 1
ATOM 2530 N N . SER A 1 304 ? -5.763 -9.800 -0.093 1.00 82.12 304 SER A N 1
ATOM 2531 C CA . SER A 1 304 ? -6.040 -11.204 -0.391 1.00 82.12 304 SER A CA 1
ATOM 2532 C C . SER A 1 304 ? -7.416 -11.312 -1.048 1.00 82.12 304 SER A C 1
ATOM 2534 O O . SER A 1 304 ? -8.419 -10.848 -0.502 1.00 82.12 304 SER A O 1
ATOM 2536 N N . GLU A 1 305 ? -7.462 -11.911 -2.233 1.00 83.69 305 GLU A N 1
ATOM 2537 C CA . GLU A 1 305 ? -8.701 -12.162 -2.964 1.00 83.69 305 GLU A CA 1
ATOM 2538 C C . GLU A 1 305 ? -9.145 -13.623 -2.787 1.00 83.69 305 GLU A C 1
ATOM 2540 O O . GLU A 1 305 ? -8.305 -14.491 -2.548 1.00 83.69 305 GLU A O 1
ATOM 2545 N N . PRO A 1 306 ? -10.435 -13.966 -2.974 1.00 82.88 306 PRO A N 1
ATOM 2546 C CA . PRO A 1 306 ? -10.907 -15.352 -2.849 1.00 82.88 306 PRO A CA 1
ATOM 2547 C C . PRO A 1 306 ? -10.139 -16.370 -3.711 1.00 82.88 306 PRO A C 1
ATOM 2549 O O . PRO A 1 306 ? -10.114 -17.560 -3.413 1.00 82.88 306 PRO A O 1
ATOM 2552 N N . ILE A 1 307 ? -9.491 -15.918 -4.790 1.00 84.56 307 ILE A N 1
ATOM 2553 C CA . ILE A 1 307 ? -8.649 -16.774 -5.629 1.00 84.56 307 ILE A CA 1
ATOM 2554 C C . ILE A 1 307 ? -7.426 -17.329 -4.878 1.00 84.56 307 ILE A C 1
ATOM 2556 O O . ILE A 1 307 ? -7.007 -18.442 -5.187 1.00 84.56 307 ILE A O 1
ATOM 2560 N N . PHE A 1 308 ? -6.911 -16.609 -3.874 1.00 87.62 308 PHE A N 1
ATOM 2561 C CA . PHE A 1 308 ? -5.757 -17.002 -3.063 1.00 87.62 308 PHE A CA 1
ATOM 2562 C C . PHE A 1 308 ? -6.101 -18.199 -2.181 1.00 87.62 308 PHE A C 1
ATOM 2564 O O . PHE A 1 308 ? -5.436 -19.230 -2.245 1.00 87.62 308 PHE A O 1
ATOM 2571 N N . SER A 1 309 ? -7.181 -18.096 -1.403 1.00 84.31 309 SER A N 1
ATOM 2572 C CA . SER A 1 309 ? -7.630 -19.177 -0.518 1.00 84.31 309 SER A CA 1
ATOM 2573 C C . SER A 1 309 ? -8.063 -20.422 -1.292 1.00 84.31 309 SER A C 1
ATOM 2575 O O . SER A 1 309 ? -7.821 -21.537 -0.839 1.00 84.31 309 SER A O 1
ATOM 2577 N N . ASN A 1 310 ? -8.636 -20.249 -2.485 1.00 88.00 310 ASN A N 1
ATOM 2578 C CA . ASN A 1 310 ? -9.004 -21.364 -3.358 1.00 88.00 310 ASN A CA 1
ATOM 2579 C C . ASN A 1 310 ? -7.796 -22.035 -4.034 1.00 88.00 310 ASN A C 1
ATOM 2581 O O . ASN A 1 310 ? -7.935 -23.124 -4.585 1.00 88.00 310 ASN A O 1
ATOM 2585 N N . ASN A 1 311 ? -6.625 -21.393 -4.038 1.00 91.25 311 ASN A N 1
ATOM 2586 C CA . ASN A 1 311 ? -5.437 -21.868 -4.743 1.00 91.25 311 ASN A CA 1
ATOM 2587 C C . ASN A 1 311 ? -4.143 -21.554 -3.960 1.00 91.25 311 ASN A C 1
ATOM 2589 O O . ASN A 1 311 ? -3.275 -20.828 -4.459 1.00 91.25 311 ASN A O 1
ATOM 2593 N N . PRO A 1 312 ? -3.969 -22.108 -2.750 1.00 90.56 312 PRO A N 1
ATOM 2594 C CA . PRO A 1 312 ? -2.868 -21.734 -1.863 1.00 90.56 312 PRO A CA 1
ATOM 2595 C C . PRO A 1 312 ? -1.482 -22.032 -2.453 1.00 90.56 312 PRO A C 1
ATOM 2597 O O . PRO A 1 312 ? -0.543 -21.282 -2.223 1.00 90.56 312 PRO A O 1
ATOM 2600 N N . THR A 1 313 ? -1.350 -23.075 -3.279 1.00 94.94 313 THR A N 1
ATOM 2601 C CA . THR A 1 313 ? -0.080 -23.457 -3.929 1.00 94.94 313 THR A CA 1
ATOM 2602 C C . THR A 1 313 ? 0.378 -22.491 -5.022 1.00 94.94 313 THR A C 1
ATOM 2604 O O . THR A 1 313 ? 1.505 -22.597 -5.494 1.00 94.94 313 THR A O 1
ATOM 2607 N N . LYS A 1 314 ? -0.489 -21.567 -5.449 1.00 95.19 314 LYS A N 1
ATOM 2608 C CA . LYS A 1 314 ? -0.200 -20.557 -6.476 1.00 95.19 314 LYS A CA 1
ATOM 2609 C C . LYS A 1 314 ? 0.147 -19.187 -5.879 1.00 95.19 314 LYS A C 1
ATOM 2611 O O . LYS A 1 314 ? 0.504 -18.279 -6.634 1.00 95.19 314 LYS A O 1
ATOM 2616 N N . ILE A 1 315 ? 0.015 -19.022 -4.561 1.00 92.69 315 ILE A N 1
ATOM 2617 C CA . ILE A 1 315 ? 0.400 -17.797 -3.848 1.00 92.69 315 ILE A CA 1
ATOM 2618 C C . ILE A 1 315 ? 1.912 -17.595 -3.994 1.00 92.69 315 ILE A C 1
ATOM 2620 O O . ILE A 1 315 ? 2.664 -18.563 -4.041 1.00 92.69 315 ILE A O 1
ATOM 2624 N N . ASP A 1 316 ? 2.336 -16.342 -4.151 1.00 91.25 316 ASP A N 1
ATOM 2625 C CA . ASP A 1 316 ? 3.727 -15.919 -4.368 1.00 91.25 316 ASP A CA 1
ATOM 2626 C C . ASP A 1 316 ? 4.375 -16.405 -5.685 1.00 91.25 316 ASP A C 1
ATOM 2628 O O . ASP A 1 316 ? 5.484 -15.984 -6.014 1.00 91.25 316 ASP A O 1
ATOM 2632 N N . ILE A 1 317 ? 3.656 -17.200 -6.492 1.00 93.56 317 ILE A N 1
ATOM 2633 C CA . ILE A 1 317 ? 4.061 -17.644 -7.837 1.00 93.56 317 ILE A CA 1
ATOM 2634 C C . ILE A 1 317 ? 3.213 -16.949 -8.909 1.00 93.56 317 ILE A C 1
ATOM 2636 O O . ILE A 1 317 ? 3.735 -16.193 -9.726 1.00 93.56 317 ILE A O 1
ATOM 2640 N N . LEU A 1 318 ? 1.898 -17.195 -8.900 1.00 95.12 318 LEU A N 1
ATOM 2641 C CA . LEU A 1 318 ? 0.937 -16.580 -9.824 1.00 95.12 318 LEU A CA 1
ATOM 2642 C C . LEU A 1 318 ? 0.152 -15.453 -9.158 1.00 95.12 318 LEU A C 1
ATOM 2644 O O . LEU A 1 318 ? -0.124 -14.441 -9.791 1.00 95.12 318 LEU A O 1
ATOM 2648 N N . TYR A 1 319 ? -0.212 -15.615 -7.886 1.00 94.75 319 TYR A N 1
ATOM 2649 C CA . TYR A 1 319 ? -0.973 -14.610 -7.151 1.00 94.75 319 TYR A CA 1
ATOM 2650 C C . TYR A 1 319 ? -0.037 -13.849 -6.225 1.00 94.75 319 TYR A C 1
ATOM 2652 O O . TYR A 1 319 ? 0.319 -14.320 -5.144 1.00 94.75 319 TYR A O 1
ATOM 2660 N N . LYS A 1 320 ? 0.389 -12.675 -6.690 1.00 95.56 320 LYS A N 1
ATOM 2661 C CA . LYS A 1 320 ? 1.331 -11.806 -5.988 1.00 95.56 320 LYS A CA 1
ATOM 2662 C C . LYS A 1 320 ? 0.585 -10.685 -5.271 1.00 95.56 320 LYS A C 1
ATOM 2664 O O . LYS A 1 320 ? -0.275 -10.020 -5.851 1.00 95.56 320 LYS A O 1
ATOM 2669 N N . MET A 1 321 ? 0.926 -10.463 -4.009 1.00 94.50 321 MET A N 1
ATOM 2670 C CA . MET A 1 321 ? 0.394 -9.354 -3.223 1.00 94.50 321 MET A CA 1
ATOM 2671 C C . MET A 1 321 ? 1.328 -8.141 -3.295 1.00 94.50 321 MET A C 1
ATOM 2673 O O . MET A 1 321 ? 2.545 -8.282 -3.235 1.00 94.50 321 MET A O 1
ATOM 2677 N N . LEU A 1 322 ? 0.746 -6.948 -3.385 1.00 95.94 322 LEU A N 1
ATOM 2678 C CA . LEU A 1 322 ? 1.412 -5.664 -3.157 1.00 95.94 322 LEU A CA 1
ATOM 2679 C C . LEU A 1 322 ? 0.496 -4.715 -2.352 1.00 95.94 322 LEU A C 1
ATOM 2681 O O . LEU A 1 322 ? -0.026 -3.731 -2.887 1.00 95.94 322 LEU A O 1
ATOM 2685 N N . PRO A 1 323 ? 0.239 -5.034 -1.074 1.00 93.56 323 PRO A N 1
ATOM 2686 C CA . PRO A 1 323 ? -0.378 -4.144 -0.094 1.00 93.56 323 PRO A CA 1
ATOM 2687 C C . PRO A 1 323 ? 0.535 -2.959 0.221 1.00 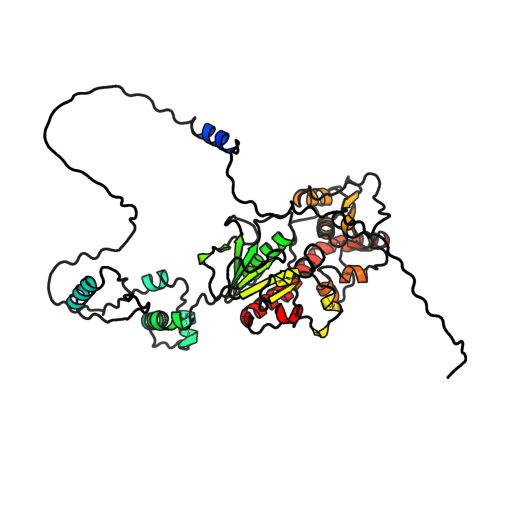93.56 323 PRO A C 1
ATOM 2689 O O . PRO A 1 323 ? 1.718 -3.112 0.518 1.00 93.56 323 PRO A O 1
ATOM 2692 N N . LEU A 1 324 ? -0.047 -1.766 0.186 1.00 90.94 324 LEU A N 1
ATOM 2693 C CA . LEU A 1 324 ? 0.657 -0.491 0.316 1.00 90.94 324 LEU A CA 1
ATOM 2694 C C . LEU A 1 324 ? 0.003 0.319 1.424 1.00 90.94 324 LEU A C 1
ATOM 2696 O O . LEU A 1 324 ? -0.854 1.169 1.183 1.00 90.94 324 LEU A O 1
ATOM 2700 N N . LEU A 1 325 ? 0.367 -0.011 2.659 1.00 92.56 325 LEU A N 1
ATOM 2701 C CA . LEU A 1 325 ? -0.203 0.623 3.839 1.00 92.56 325 LEU A CA 1
ATOM 2702 C C . LEU A 1 325 ? 0.531 1.929 4.138 1.00 92.56 325 LEU A C 1
ATOM 2704 O O . LEU A 1 325 ? 1.760 1.988 4.118 1.00 92.56 325 LEU A O 1
ATOM 2708 N N . TYR A 1 326 ? -0.241 2.969 4.432 1.00 92.56 326 TYR A N 1
ATOM 2709 C CA . TYR A 1 326 ? 0.257 4.263 4.869 1.00 92.56 326 TYR A CA 1
ATOM 2710 C C . TYR A 1 326 ? -0.510 4.688 6.113 1.00 92.56 326 TYR A C 1
ATOM 2712 O O . TYR A 1 326 ? -1.740 4.702 6.108 1.00 92.56 326 TYR A O 1
ATOM 2720 N N . LEU A 1 327 ? 0.219 5.045 7.166 1.00 91.88 327 LEU A N 1
ATOM 2721 C CA . LEU A 1 327 ? -0.358 5.662 8.349 1.00 91.88 327 LEU A CA 1
ATOM 2722 C C . LEU A 1 327 ? -0.280 7.182 8.202 1.00 91.88 327 LEU A C 1
ATOM 2724 O O . LEU A 1 327 ? 0.828 7.720 8.104 1.00 91.88 327 LEU A O 1
ATOM 2728 N N . PRO A 1 328 ? -1.417 7.894 8.215 1.00 90.31 328 PRO A N 1
ATOM 2729 C CA . PRO A 1 328 ? -1.383 9.339 8.305 1.00 90.31 328 PRO A CA 1
ATOM 2730 C C . PRO A 1 328 ? -0.821 9.758 9.658 1.00 90.31 328 PRO A C 1
ATOM 2732 O O . PRO A 1 328 ? -0.867 9.008 10.637 1.00 90.31 328 PRO A O 1
ATOM 2735 N N . LYS A 1 329 ? -0.317 10.990 9.727 1.00 89.94 329 LYS A N 1
ATOM 2736 C CA . LYS A 1 329 ? 0.105 11.581 10.994 1.00 89.94 329 LYS A CA 1
ATOM 2737 C C . LYS A 1 329 ? -1.127 11.787 11.877 1.00 89.94 329 LYS A C 1
ATOM 2739 O O . LYS A 1 329 ? -1.840 12.775 11.740 1.00 89.94 329 LYS A O 1
ATOM 2744 N N . CYS A 1 330 ? -1.376 10.827 12.755 1.00 92.00 330 CYS A N 1
ATOM 2745 C CA . CYS A 1 330 ? -2.462 10.842 13.714 1.00 92.00 330 CYS A CA 1
ATOM 2746 C C . CYS A 1 330 ? -1.919 10.368 15.062 1.00 92.00 330 CYS A C 1
ATOM 2748 O O . CYS A 1 330 ? -1.368 9.276 15.185 1.00 92.00 330 CYS A O 1
ATOM 2750 N N . ASP A 1 331 ? -2.042 11.232 16.061 1.00 92.62 331 ASP A N 1
ATOM 2751 C CA . ASP A 1 331 ? -1.617 10.962 17.426 1.00 92.62 331 ASP A CA 1
ATOM 2752 C C . ASP A 1 331 ? -2.813 11.168 18.359 1.00 92.62 331 ASP A C 1
ATOM 2754 O O . ASP A 1 331 ? -3.695 11.994 18.097 1.00 92.62 331 ASP A O 1
ATOM 2758 N N . ASN A 1 332 ? -2.840 10.409 19.452 1.00 95.62 332 ASN A N 1
ATOM 2759 C CA . ASN A 1 332 ? -3.727 10.679 20.571 1.00 95.62 332 ASN A CA 1
ATOM 2760 C C . ASN A 1 332 ? -3.235 11.938 21.297 1.00 95.62 332 ASN A C 1
ATOM 2762 O O . ASN A 1 332 ? -2.186 11.924 21.943 1.00 95.62 332 ASN A O 1
ATOM 2766 N N . LEU A 1 333 ? -4.013 13.015 21.215 1.00 95.88 333 LEU A N 1
ATOM 2767 C CA . LEU A 1 333 ? -3.692 14.299 21.841 1.00 95.88 333 LEU A CA 1
ATOM 2768 C C . LEU A 1 333 ? -3.887 14.294 23.366 1.00 95.88 333 LEU A C 1
ATOM 2770 O O . LEU A 1 333 ? -3.580 15.288 24.018 1.00 95.88 333 LEU A O 1
ATOM 2774 N N . ASN A 1 334 ? -4.398 13.198 23.941 1.00 94.19 334 ASN A N 1
ATOM 2775 C CA . ASN A 1 334 ? -4.693 13.050 25.371 1.00 94.19 334 ASN A CA 1
ATOM 2776 C C . ASN A 1 334 ? -5.593 14.167 25.932 1.00 94.19 334 ASN A C 1
ATOM 2778 O O . ASN A 1 334 ? -5.500 14.533 27.102 1.00 94.19 334 ASN A O 1
ATOM 2782 N N . ILE A 1 335 ? -6.483 14.701 25.093 1.00 94.38 335 ILE A N 1
ATOM 2783 C CA . ILE A 1 335 ? -7.464 15.712 25.488 1.00 94.38 335 ILE A CA 1
ATOM 2784 C C . ILE A 1 335 ? -8.736 15.060 26.060 1.00 94.38 335 ILE A C 1
ATOM 2786 O O . ILE A 1 335 ? -9.059 13.921 25.705 1.00 94.38 335 ILE A O 1
ATOM 2790 N N . PRO A 1 336 ? -9.496 15.764 26.922 1.00 94.56 336 PRO A N 1
ATOM 2791 C CA . PRO A 1 336 ? -10.788 15.281 27.397 1.00 94.56 336 PRO A CA 1
ATOM 2792 C C . PRO A 1 336 ? -11.764 15.003 26.245 1.00 94.56 336 PRO A C 1
ATOM 2794 O O . PRO A 1 336 ? -11.964 15.832 25.356 1.00 94.56 336 PRO A O 1
ATOM 2797 N N . ARG A 1 337 ? -12.403 13.830 26.281 1.00 95.94 337 ARG A N 1
ATOM 2798 C CA . ARG A 1 337 ? -13.356 13.376 25.259 1.00 95.94 337 ARG A CA 1
ATOM 2799 C C . ARG A 1 337 ? -14.777 13.701 25.693 1.00 95.94 337 ARG A C 1
ATOM 2801 O O . ARG A 1 337 ? -15.393 12.943 26.438 1.00 95.94 337 ARG A O 1
ATOM 2808 N N . ASN A 1 338 ? -15.286 14.837 25.230 1.00 92.06 338 ASN A N 1
ATOM 2809 C CA . ASN A 1 338 ? -16.617 15.325 25.606 1.00 92.06 338 ASN A CA 1
ATOM 2810 C C . ASN A 1 338 ? -17.742 14.686 24.778 1.00 92.06 338 ASN A C 1
ATOM 2812 O O . ASN A 1 338 ? -18.897 14.678 25.203 1.00 92.06 338 ASN A O 1
ATOM 2816 N N . ASN A 1 339 ? -17.413 14.123 23.611 1.00 94.88 339 ASN A N 1
ATOM 2817 C CA . ASN A 1 339 ? -18.392 13.509 22.725 1.00 94.88 339 ASN A CA 1
ATOM 2818 C C . ASN A 1 339 ? -18.465 11.997 22.958 1.00 94.88 339 ASN A C 1
ATOM 2820 O O . ASN A 1 339 ? -17.445 11.314 23.067 1.00 94.88 339 ASN A O 1
ATOM 2824 N N . LYS A 1 340 ? -19.682 11.445 23.009 1.00 94.81 340 LYS A N 1
ATOM 2825 C CA . LYS A 1 340 ? -19.880 10.024 23.334 1.00 94.81 340 LYS A CA 1
ATOM 2826 C C . LYS A 1 340 ? -19.502 9.102 22.176 1.00 94.81 340 LYS A C 1
ATOM 2828 O O . LYS A 1 340 ? -18.582 8.303 22.321 1.00 94.81 340 LYS A O 1
ATOM 2833 N N . CYS A 1 341 ? -20.188 9.201 21.040 1.00 97.56 341 CYS A N 1
ATOM 2834 C CA . CYS A 1 341 ? -20.065 8.223 19.959 1.00 97.56 341 CYS A CA 1
ATOM 2835 C C . CYS A 1 341 ? -20.161 8.880 18.579 1.00 97.56 341 CYS A C 1
ATOM 2837 O O . CYS A 1 341 ? -21.062 9.682 18.336 1.00 97.56 341 CYS A O 1
ATOM 2839 N N . CYS A 1 342 ? -19.243 8.523 17.685 1.00 98.12 342 CYS A N 1
ATOM 2840 C CA . CYS A 1 342 ? -19.367 8.746 16.249 1.00 98.12 342 CYS A CA 1
ATOM 2841 C C . CYS A 1 342 ? -19.411 7.398 15.517 1.00 98.12 342 CYS A C 1
ATOM 2843 O O . CYS A 1 342 ? -19.035 6.363 16.073 1.00 98.12 342 CYS A O 1
ATOM 2845 N N . HIS A 1 343 ? -19.890 7.387 14.278 1.00 97.44 343 HIS A N 1
ATOM 2846 C CA . HIS A 1 343 ? -19.994 6.168 13.483 1.00 97.44 343 HIS A CA 1
ATOM 2847 C C . HIS A 1 343 ? -19.762 6.424 11.993 1.00 97.44 343 HIS A C 1
ATOM 2849 O O . HIS A 1 343 ? -19.818 7.562 11.543 1.00 97.44 343 HIS A O 1
ATOM 2855 N N . ALA A 1 344 ? -19.500 5.372 11.217 1.00 95.19 344 ALA A N 1
ATOM 2856 C CA . ALA A 1 344 ? -19.405 5.457 9.759 1.00 95.19 344 ALA A CA 1
ATOM 2857 C C . ALA A 1 344 ? -20.107 4.269 9.090 1.00 95.19 344 ALA A C 1
ATOM 2859 O O . ALA A 1 344 ? -19.857 3.118 9.452 1.00 95.19 344 ALA A O 1
ATOM 2860 N N . ILE A 1 345 ? -20.949 4.551 8.089 1.00 90.81 345 ILE A N 1
ATOM 2861 C CA . ILE A 1 345 ? -21.675 3.539 7.302 1.00 90.81 345 ILE A CA 1
ATOM 2862 C C . ILE A 1 345 ? -20.900 3.195 6.018 1.00 90.81 345 ILE A C 1
ATOM 2864 O O . ILE A 1 345 ? -20.572 2.036 5.774 1.00 90.81 345 ILE A O 1
ATOM 2868 N N . ARG A 1 346 ? -20.540 4.204 5.213 1.00 84.88 346 ARG A N 1
ATOM 2869 C CA . ARG A 1 346 ? -19.713 4.100 3.988 1.00 84.88 346 ARG A CA 1
ATOM 2870 C C . ARG A 1 346 ? -20.070 2.899 3.100 1.00 84.88 346 ARG A C 1
ATOM 2872 O O . ARG A 1 346 ? -21.097 2.914 2.435 1.00 84.88 346 ARG A O 1
ATOM 2879 N N . LYS A 1 347 ? -19.189 1.897 2.990 1.00 77.62 347 LYS A N 1
ATOM 2880 C CA . LYS A 1 347 ? -19.382 0.761 2.077 1.00 77.62 347 LYS A CA 1
ATOM 2881 C C . LYS A 1 347 ? -20.417 -0.238 2.592 1.00 77.62 347 LYS A C 1
ATOM 2883 O O . LYS A 1 347 ? -20.8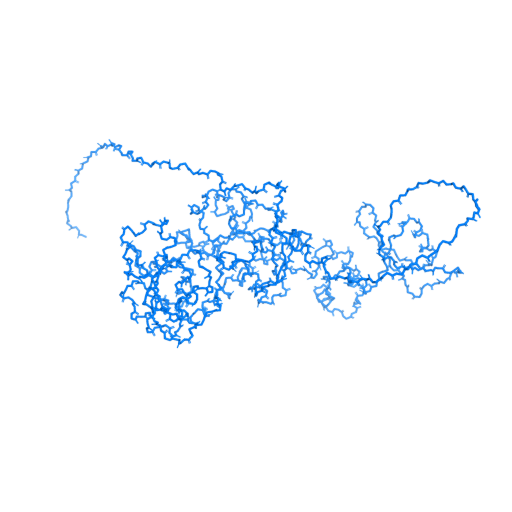56 -1.067 1.808 1.00 77.62 347 LYS A O 1
ATOM 2888 N N . ALA A 1 348 ? -20.852 -0.145 3.850 1.00 71.94 348 ALA A N 1
ATOM 2889 C CA . ALA A 1 348 ? -21.849 -1.044 4.428 1.00 71.94 348 ALA A CA 1
ATOM 2890 C C . ALA A 1 348 ? -23.163 -1.078 3.628 1.00 71.94 348 ALA A C 1
ATOM 2892 O O . ALA A 1 348 ? -23.756 -2.147 3.486 1.00 71.94 348 ALA A O 1
ATOM 2893 N N . GLU A 1 349 ? -23.570 0.059 3.047 1.00 62.75 349 GLU A N 1
ATOM 2894 C CA . GLU A 1 349 ? -24.784 0.179 2.221 1.00 62.75 349 GLU A CA 1
ATOM 2895 C C . GLU A 1 349 ? -24.756 -0.757 1.010 1.00 62.75 349 GLU A C 1
ATOM 2897 O O . GLU A 1 349 ? -25.760 -1.369 0.657 1.00 62.75 349 GLU A O 1
ATOM 2902 N N . VAL A 1 350 ? -23.579 -0.910 0.396 1.00 59.72 350 VAL A N 1
ATOM 2903 C CA . VAL A 1 350 ? -23.378 -1.760 -0.785 1.00 59.72 350 VAL A CA 1
ATOM 2904 C C . VAL A 1 350 ? -23.351 -3.236 -0.399 1.00 59.72 350 VAL A C 1
ATOM 2906 O O . VAL A 1 350 ? -23.676 -4.102 -1.208 1.00 59.72 350 VAL A O 1
ATOM 2909 N N . ILE A 1 351 ? -22.956 -3.542 0.836 1.00 61.06 351 ILE A N 1
ATOM 2910 C CA . ILE A 1 351 ? -22.647 -4.910 1.240 1.00 61.06 351 ILE A CA 1
ATOM 2911 C C . ILE A 1 351 ? -23.880 -5.625 1.847 1.00 61.06 351 ILE A C 1
ATOM 2913 O O . ILE A 1 351 ? -23.842 -6.825 2.094 1.00 61.06 351 ILE A O 1
ATOM 2917 N N . ALA A 1 352 ? -25.023 -4.945 2.018 1.00 55.41 352 ALA A N 1
ATOM 2918 C CA . ALA A 1 352 ? -26.305 -5.534 2.455 1.00 55.41 352 ALA A CA 1
ATOM 2919 C C . ALA A 1 352 ? -26.248 -6.363 3.765 1.00 55.41 352 ALA A C 1
ATOM 2921 O O . ALA A 1 352 ? -27.199 -7.066 4.111 1.00 55.41 352 ALA A O 1
ATOM 2922 N N . TYR A 1 353 ? -25.149 -6.286 4.525 1.00 59.31 353 TYR A N 1
ATOM 2923 C CA . TYR A 1 353 ? -24.911 -7.144 5.690 1.00 59.31 353 TYR A CA 1
ATOM 2924 C C . TYR A 1 353 ? -25.734 -6.759 6.918 1.00 59.31 353 TYR A C 1
ATOM 2926 O O . TYR A 1 353 ? -25.782 -7.519 7.888 1.00 59.31 353 TYR A O 1
ATOM 2934 N N . HIS A 1 354 ? -26.408 -5.609 6.889 1.00 62.47 354 HIS A N 1
ATOM 2935 C CA . HIS A 1 354 ? -26.951 -5.009 8.094 1.00 62.47 354 HIS A CA 1
ATOM 2936 C C . HIS A 1 354 ? -28.372 -4.466 7.905 1.00 62.47 354 HIS A C 1
ATOM 2938 O O . HIS A 1 354 ? -28.644 -3.299 8.150 1.00 62.47 354 HIS A O 1
ATOM 2944 N N . ASN A 1 355 ? -29.330 -5.327 7.559 1.00 59.62 355 ASN A N 1
ATOM 2945 C CA . ASN A 1 355 ? -30.746 -4.925 7.522 1.00 59.62 355 ASN A CA 1
ATOM 2946 C C . ASN A 1 355 ? -31.305 -4.447 8.888 1.00 59.62 355 ASN A C 1
ATOM 2948 O O . ASN A 1 355 ? -32.427 -3.966 8.925 1.00 59.62 355 ASN A O 1
ATOM 2952 N N . ASN A 1 356 ? -30.533 -4.538 9.983 1.00 68.25 356 ASN A N 1
ATOM 2953 C CA . ASN A 1 356 ? -30.883 -4.082 11.336 1.00 68.25 356 ASN A CA 1
ATOM 2954 C C . ASN A 1 356 ? -29.694 -3.372 12.028 1.00 68.25 356 ASN A C 1
ATOM 2956 O O . ASN A 1 356 ? -29.295 -3.756 13.129 1.00 68.25 356 ASN A O 1
ATOM 2960 N N . MET A 1 357 ? -29.066 -2.384 11.378 1.00 76.94 357 MET A N 1
ATOM 2961 C CA . MET A 1 357 ? -27.998 -1.591 12.014 1.00 76.94 357 MET A CA 1
ATOM 2962 C C . MET A 1 357 ? -28.541 -0.863 13.242 1.00 76.94 357 MET A C 1
ATOM 2964 O O . MET A 1 357 ? -29.408 -0.001 13.127 1.00 76.94 357 MET A O 1
ATOM 2968 N N . MET A 1 358 ? -28.003 -1.171 14.420 1.00 83.50 358 MET A N 1
ATOM 2969 C CA . MET A 1 358 ? -28.303 -0.397 15.620 1.00 83.50 358 MET A CA 1
ATOM 2970 C C . MET A 1 358 ? -27.344 0.788 15.694 1.00 83.50 358 MET A C 1
ATOM 2972 O O . MET A 1 358 ? -26.230 0.640 16.198 1.00 83.50 358 MET A O 1
ATOM 2976 N N . ILE A 1 359 ? -27.765 1.936 15.163 1.00 89.44 359 ILE A N 1
ATOM 2977 C CA . ILE A 1 359 ? -27.039 3.208 15.272 1.00 89.44 359 ILE A CA 1
ATOM 2978 C C . ILE A 1 359 ? -27.325 3.808 16.654 1.00 89.44 359 ILE A C 1
ATOM 2980 O O . ILE A 1 359 ? -28.496 4.027 16.978 1.00 89.44 359 ILE A O 1
ATOM 2984 N N . PRO A 1 360 ? -26.307 4.072 17.498 1.00 91.75 360 PRO A N 1
ATOM 2985 C CA . PRO A 1 360 ? -26.548 4.671 18.803 1.00 91.75 360 PRO A CA 1
ATOM 2986 C C . PRO A 1 360 ? -27.234 6.030 18.673 1.00 91.75 360 PRO A C 1
ATOM 2988 O O . PRO A 1 360 ? -26.816 6.880 17.879 1.00 91.75 360 PRO A O 1
ATOM 2991 N N . TYR A 1 361 ? -28.268 6.243 19.485 1.00 92.12 361 TYR A N 1
ATOM 2992 C CA . TYR A 1 361 ? -29.010 7.498 19.506 1.00 92.12 361 TYR A CA 1
ATOM 2993 C C . TYR A 1 361 ? -28.081 8.686 19.789 1.00 92.12 361 TYR A C 1
ATOM 2995 O O . TYR A 1 361 ? -27.304 8.666 20.747 1.00 92.12 361 TYR A O 1
ATOM 3003 N N . GLY A 1 362 ? -28.168 9.719 18.950 1.00 92.69 362 GLY A N 1
ATOM 3004 C CA . GLY A 1 362 ? -27.346 10.925 19.065 1.00 92.69 362 GLY A CA 1
ATOM 3005 C C . GLY A 1 362 ? -25.872 10.738 18.688 1.00 92.69 362 GLY A C 1
ATOM 3006 O O . GLY A 1 362 ? -25.066 11.612 18.998 1.00 92.69 362 GLY A O 1
ATOM 3007 N N . SER A 1 363 ? -25.497 9.620 18.053 1.00 96.31 363 SER A N 1
ATOM 3008 C CA . SER A 1 363 ? -24.147 9.471 17.503 1.00 96.31 363 SER A CA 1
ATOM 3009 C C . SER A 1 363 ? -23.958 10.298 16.229 1.00 96.31 363 SER A C 1
ATOM 3011 O O . SER A 1 363 ? -24.884 10.468 15.438 1.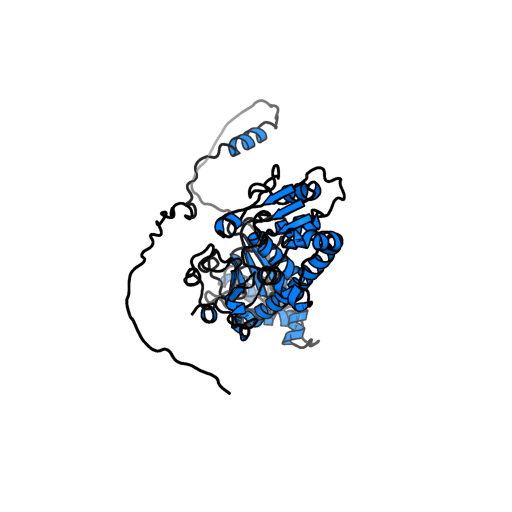00 96.31 363 SER A O 1
ATOM 3013 N N . PHE A 1 364 ? -22.746 10.812 16.034 1.00 97.56 364 PHE A N 1
ATOM 3014 C CA . PHE A 1 364 ? -22.398 11.633 14.875 1.00 97.56 364 PHE A CA 1
ATOM 3015 C C . PHE A 1 364 ? -21.908 10.775 13.705 1.00 97.56 364 PHE A C 1
ATOM 3017 O O . PHE A 1 364 ? -20.992 9.969 13.876 1.00 97.56 364 PHE A O 1
ATOM 3024 N N . GLU A 1 365 ? -22.481 10.961 12.517 1.00 96.62 365 GLU A N 1
ATOM 3025 C CA . GLU A 1 365 ? -22.070 10.223 11.323 1.00 96.62 365 GLU A CA 1
ATOM 3026 C C . GLU A 1 365 ? -20.866 10.877 10.624 1.00 96.62 365 GLU A C 1
ATOM 3028 O O . GLU A 1 365 ? -20.911 12.020 10.169 1.00 96.62 365 GLU A O 1
ATOM 3033 N N . ILE A 1 366 ? -19.796 10.103 10.456 1.00 96.50 366 ILE A N 1
ATOM 3034 C CA . ILE A 1 366 ? -18.653 10.435 9.608 1.00 96.50 366 ILE A CA 1
ATOM 3035 C C . ILE A 1 366 ? -18.958 9.981 8.175 1.00 96.50 366 ILE A C 1
ATOM 3037 O O . ILE A 1 366 ? -18.807 8.811 7.812 1.00 96.50 366 ILE A O 1
ATOM 3041 N N . THR A 1 367 ? -19.372 10.937 7.346 1.00 92.50 367 THR A N 1
ATOM 3042 C CA . THR A 1 367 ? -19.666 10.734 5.918 1.00 92.50 367 THR A CA 1
ATOM 3043 C C . THR A 1 367 ? -18.421 10.878 5.028 1.00 92.50 367 THR A C 1
ATOM 3045 O O . THR A 1 367 ? -17.341 11.235 5.493 1.00 92.50 367 THR A O 1
ATOM 3048 N N . ARG A 1 368 ? -18.573 10.638 3.715 1.00 87.75 368 ARG A N 1
ATOM 3049 C CA . ARG A 1 368 ? -17.512 10.836 2.702 1.00 87.75 368 ARG A CA 1
ATOM 3050 C C . ARG A 1 368 ? -17.153 12.307 2.442 1.00 87.75 368 ARG A C 1
ATOM 3052 O O . ARG A 1 368 ? -16.245 12.562 1.663 1.00 87.75 368 ARG A O 1
ATOM 3059 N N . HIS A 1 369 ? -17.887 13.251 3.030 1.00 90.19 369 HIS A N 1
ATOM 3060 C CA . HIS A 1 369 ? -17.629 14.684 2.878 1.00 90.19 369 HIS A CA 1
ATOM 3061 C C . HIS A 1 369 ? -16.620 15.223 3.892 1.00 90.19 369 HIS A C 1
ATOM 3063 O O . HIS A 1 369 ? -16.164 16.351 3.740 1.00 90.19 369 HIS A O 1
ATOM 3069 N N . HIS A 1 370 ? -16.296 14.442 4.922 1.00 93.44 370 HIS A N 1
ATOM 3070 C CA . HIS A 1 370 ? -15.267 14.808 5.881 1.00 93.44 370 HIS A CA 1
ATOM 3071 C C . HIS A 1 370 ? -13.914 14.355 5.363 1.00 93.44 370 HIS A C 1
ATOM 3073 O O . HIS A 1 370 ? -13.749 13.178 5.036 1.00 93.44 370 HIS A O 1
ATOM 3079 N N . ASP A 1 371 ? -12.970 15.289 5.334 1.00 92.25 371 ASP A N 1
ATOM 3080 C CA . ASP A 1 371 ? -11.588 14.974 5.022 1.00 92.25 371 ASP A CA 1
ATOM 3081 C C . ASP A 1 371 ? -10.897 14.215 6.168 1.00 92.25 371 ASP A C 1
ATOM 3083 O O . ASP A 1 371 ? -11.409 14.091 7.293 1.00 92.25 371 ASP A O 1
ATOM 3087 N N . GLN A 1 372 ? -9.716 13.675 5.881 1.00 92.06 372 GLN A N 1
ATOM 3088 C CA . GLN A 1 372 ? -8.953 12.892 6.843 1.00 92.06 372 GLN A CA 1
ATOM 3089 C C . GLN A 1 372 ? -8.567 13.698 8.097 1.00 92.06 372 GLN A C 1
ATOM 3091 O O . GLN A 1 372 ? -8.600 13.152 9.202 1.00 92.06 372 GLN A O 1
ATOM 3096 N N . GLU A 1 373 ? -8.205 14.977 7.957 1.00 93.62 373 GLU A N 1
ATOM 3097 C CA . GLU A 1 373 ? -7.814 15.837 9.085 1.00 93.62 373 GLU A CA 1
ATOM 3098 C C . GLU A 1 373 ? -8.999 16.087 10.027 1.00 93.62 373 GLU A C 1
ATOM 3100 O O . GLU A 1 373 ? -8.891 15.924 11.245 1.00 93.62 373 GLU A O 1
ATOM 3105 N N . THR A 1 374 ? -10.167 16.365 9.454 1.00 95.81 374 THR A N 1
ATOM 3106 C CA . THR A 1 374 ? -11.432 16.499 10.174 1.00 95.81 374 THR A CA 1
ATOM 3107 C C . THR A 1 374 ? -11.776 15.205 10.912 1.00 95.81 374 THR A C 1
ATOM 3109 O O . THR A 1 374 ? -12.120 15.235 12.097 1.00 95.81 374 THR A O 1
ATOM 3112 N N . CYS A 1 375 ? -11.612 14.046 10.262 1.00 96.50 375 CYS A N 1
ATOM 3113 C CA . CYS A 1 375 ? -11.814 12.746 10.904 1.00 96.50 375 CYS A CA 1
ATOM 3114 C C . CYS A 1 375 ? -10.869 12.536 12.101 1.00 96.50 375 CYS A C 1
ATOM 3116 O O . CYS A 1 375 ? -11.316 12.097 13.160 1.00 96.50 375 CYS A O 1
ATOM 3118 N N . ILE A 1 376 ? -9.584 12.888 11.974 1.00 96.94 376 ILE A N 1
ATOM 3119 C CA . ILE A 1 376 ? -8.603 12.839 13.076 1.00 96.94 376 ILE A CA 1
ATOM 3120 C C . ILE A 1 376 ? -9.038 13.745 14.241 1.00 96.94 376 ILE A C 1
ATOM 3122 O O . ILE A 1 376 ? -8.926 13.353 15.408 1.00 96.94 376 ILE A O 1
ATOM 3126 N N . GLY A 1 377 ? -9.577 14.931 13.944 1.00 97.12 377 GLY A N 1
ATOM 3127 C CA . GLY A 1 377 ? -10.151 15.837 14.942 1.00 97.12 377 GLY A CA 1
ATOM 3128 C C . GLY A 1 377 ? -11.342 15.221 15.685 1.00 97.12 377 GLY A C 1
ATOM 3129 O O . GLY A 1 377 ? -11.411 15.271 16.918 1.00 97.12 377 GLY A O 1
ATOM 3130 N N . PHE A 1 378 ? -12.249 14.554 14.965 1.00 97.69 378 PHE A N 1
ATOM 3131 C CA . PHE A 1 378 ? -13.334 13.796 15.590 1.00 97.69 378 PHE A CA 1
ATOM 3132 C C . PHE A 1 378 ? -12.783 12.684 16.484 1.00 97.69 378 PHE A C 1
ATOM 3134 O O . PHE A 1 378 ? -13.138 12.592 17.657 1.00 97.69 378 PHE A O 1
ATOM 3141 N N . PHE A 1 379 ? -11.848 11.874 16.000 1.00 98.12 379 PHE A N 1
ATOM 3142 C CA . PHE A 1 379 ? -11.321 10.770 16.797 1.00 98.12 379 PHE A CA 1
ATOM 3143 C C . PHE A 1 379 ? -10.517 11.207 18.021 1.00 98.12 379 PHE A C 1
ATOM 3145 O O . PHE A 1 379 ? -10.386 10.425 18.954 1.00 98.12 379 PHE A O 1
ATOM 3152 N N . ASN A 1 380 ? -10.033 12.444 18.095 1.00 98.00 380 ASN A N 1
ATOM 3153 C CA . ASN A 1 380 ? -9.439 12.971 19.325 1.00 98.00 380 ASN A CA 1
ATOM 3154 C C . ASN A 1 380 ? -10.474 13.462 20.353 1.00 98.00 380 ASN A C 1
ATOM 3156 O O . ASN A 1 380 ? -10.163 13.538 21.537 1.00 98.00 380 ASN A O 1
ATOM 3160 N N . THR A 1 381 ? -11.709 13.758 19.938 1.00 97.75 381 THR A N 1
ATOM 3161 C CA . THR A 1 381 ? -12.750 14.348 20.806 1.00 97.75 381 THR A CA 1
ATOM 3162 C C . THR A 1 381 ? -13.877 13.381 21.181 1.00 97.75 381 THR A C 1
ATOM 3164 O O . THR A 1 381 ? -14.574 13.604 22.174 1.00 97.75 381 THR A O 1
ATOM 3167 N N . TYR A 1 382 ? -14.055 12.297 20.422 1.00 98.12 382 TYR A N 1
ATOM 3168 C CA . TYR A 1 382 ? -15.057 11.260 20.671 1.00 98.12 382 TYR A CA 1
ATOM 3169 C C . TYR A 1 382 ? -14.500 10.099 21.501 1.00 98.12 382 TYR A C 1
ATOM 3171 O O . TYR A 1 382 ? -13.357 9.677 21.322 1.00 98.12 382 TYR A O 1
ATOM 3179 N N . SER A 1 383 ? -15.315 9.554 22.409 1.00 96.75 383 SER A N 1
ATOM 3180 C CA . SER A 1 383 ? -14.932 8.417 23.258 1.00 96.75 383 SER A CA 1
ATOM 3181 C C . SER A 1 383 ? -14.965 7.073 22.528 1.00 96.75 383 SER A C 1
ATOM 3183 O O . SER A 1 383 ? -14.164 6.191 22.838 1.00 96.75 383 SER A O 1
ATOM 3185 N N . GLN A 1 384 ? -15.862 6.928 21.549 1.00 97.75 384 GLN A N 1
ATOM 3186 C CA . GLN A 1 384 ? -16.073 5.695 20.796 1.00 97.75 384 GLN A CA 1
ATOM 3187 C C . GLN A 1 384 ? -16.354 5.994 19.324 1.00 97.75 384 GLN A C 1
ATOM 3189 O O . GLN A 1 384 ? -17.094 6.929 19.007 1.00 97.75 384 GLN A O 1
ATOM 3194 N N . PHE A 1 385 ? -15.821 5.146 18.452 1.00 98.38 385 PHE A N 1
ATOM 3195 C CA . PHE A 1 385 ? -16.111 5.108 17.029 1.00 98.38 385 PHE A CA 1
ATOM 3196 C C . PHE A 1 385 ? -16.666 3.732 16.659 1.00 98.38 385 PHE A C 1
ATOM 3198 O O . PHE A 1 385 ? -16.035 2.717 16.948 1.00 98.38 385 PHE A O 1
ATOM 3205 N N . ILE A 1 386 ? -17.829 3.697 16.007 1.00 97.69 386 ILE A N 1
ATOM 3206 C CA . ILE A 1 386 ? -18.427 2.460 15.492 1.00 97.69 386 ILE A CA 1
ATOM 3207 C C . ILE A 1 386 ? -18.348 2.453 13.968 1.00 97.69 386 ILE A C 1
ATOM 3209 O O . ILE A 1 386 ? -19.006 3.244 13.290 1.00 97.69 386 ILE A O 1
ATOM 3213 N N . SER A 1 387 ? -17.574 1.528 13.416 1.00 96.00 387 SER A N 1
ATOM 3214 C CA . SER A 1 387 ? -17.538 1.299 11.980 1.00 96.00 387 SER A CA 1
ATOM 3215 C C . SER A 1 387 ? -18.506 0.203 11.574 1.00 96.00 387 SER A C 1
ATOM 3217 O O . SER A 1 387 ? -18.361 -0.949 11.981 1.00 96.00 387 SER A O 1
ATOM 3219 N N . TYR A 1 388 ? -19.439 0.542 10.695 1.00 93.75 388 TYR A N 1
ATOM 3220 C CA . TYR A 1 388 ? -20.246 -0.442 9.982 1.00 93.75 388 TYR A CA 1
ATOM 3221 C C . TYR A 1 388 ? -19.646 -0.821 8.626 1.00 93.75 388 TYR A C 1
ATOM 3223 O O . TYR A 1 388 ? -20.075 -1.796 8.022 1.00 93.75 388 TYR A O 1
ATOM 3231 N N . ASP A 1 389 ? -18.636 -0.083 8.154 1.00 91.44 389 ASP A N 1
ATOM 3232 C CA . ASP A 1 389 ? -17.760 -0.505 7.061 1.00 91.44 389 ASP A CA 1
ATOM 3233 C C . ASP A 1 389 ? -16.629 -1.371 7.648 1.00 91.44 389 ASP A C 1
ATOM 3235 O O . ASP A 1 389 ? -15.686 -0.835 8.243 1.00 91.44 389 ASP A O 1
ATOM 3239 N N . PRO A 1 390 ? -16.692 -2.707 7.528 1.00 89.25 390 PRO A N 1
ATOM 3240 C CA . PRO A 1 390 ? -15.790 -3.601 8.251 1.00 89.25 390 PRO A CA 1
ATOM 3241 C C . PRO A 1 390 ? -14.337 -3.540 7.765 1.00 89.25 390 PRO A C 1
ATOM 3243 O O . PRO A 1 390 ? -13.459 -4.115 8.406 1.00 89.25 390 PRO A O 1
ATOM 3246 N N . LEU A 1 391 ? -14.070 -2.871 6.638 1.00 88.62 391 LEU A N 1
ATOM 3247 C CA . LEU A 1 391 ? -12.747 -2.782 6.016 1.00 88.62 391 LEU A CA 1
ATOM 3248 C C . LEU A 1 391 ? -12.272 -1.328 5.864 1.00 88.62 391 LEU A C 1
ATOM 3250 O O . LEU A 1 391 ? -11.359 -1.051 5.084 1.00 88.62 391 LEU A O 1
ATOM 3254 N N . THR A 1 392 ? -12.888 -0.382 6.579 1.00 91.62 392 THR A N 1
ATOM 3255 C CA . THR A 1 392 ? -12.459 1.019 6.535 1.00 91.62 392 THR A CA 1
ATOM 3256 C C . THR A 1 392 ? -11.146 1.238 7.281 1.00 91.62 392 THR A C 1
ATOM 3258 O O . THR A 1 392 ? -10.926 0.723 8.378 1.00 91.62 392 THR A O 1
ATOM 3261 N N . PHE A 1 393 ? -10.294 2.097 6.721 1.00 92.81 393 PHE A N 1
ATOM 3262 C CA . PHE A 1 393 ? -9.074 2.540 7.391 1.00 92.81 393 PHE A CA 1
ATOM 3263 C C . PHE A 1 393 ? -9.362 3.488 8.572 1.00 92.81 393 PHE A C 1
ATOM 3265 O O . PHE A 1 393 ? -8.531 3.640 9.463 1.00 92.81 393 PHE A O 1
ATOM 3272 N N . LEU A 1 394 ? -10.571 4.069 8.643 1.00 95.38 394 LEU A N 1
ATOM 3273 C CA . LEU A 1 394 ? -10.996 4.917 9.765 1.00 95.38 394 LEU A CA 1
ATOM 3274 C C . LEU A 1 394 ? -10.935 4.186 11.113 1.00 95.38 394 LEU A C 1
ATOM 3276 O O . LEU A 1 394 ? -10.612 4.805 12.118 1.00 95.38 394 LEU A O 1
ATOM 3280 N N . THR A 1 395 ? -11.171 2.870 11.131 1.00 96.81 395 THR A N 1
ATOM 3281 C CA . THR A 1 395 ? -11.061 2.033 12.335 1.00 96.81 395 THR A CA 1
ATOM 3282 C C . THR A 1 395 ? -9.664 2.124 12.952 1.00 96.81 395 THR A C 1
ATOM 3284 O O . THR A 1 395 ? -9.519 2.129 14.174 1.00 96.81 395 THR A O 1
ATOM 3287 N N . ILE A 1 396 ? -8.641 2.241 12.108 1.00 96.44 396 ILE A N 1
ATOM 3288 C CA . ILE A 1 396 ? -7.233 2.290 12.503 1.00 96.44 396 ILE A CA 1
ATOM 3289 C C . ILE A 1 396 ? -6.876 3.694 12.982 1.00 96.44 396 ILE A C 1
ATOM 3291 O O . ILE A 1 396 ? -6.312 3.846 14.063 1.00 96.44 396 ILE A O 1
ATOM 3295 N N . ILE A 1 397 ? -7.274 4.721 12.222 1.00 97.12 397 ILE A N 1
ATOM 3296 C CA . ILE A 1 397 ? -7.064 6.127 12.598 1.00 97.12 397 ILE A CA 1
ATOM 3297 C C . ILE A 1 397 ? -7.730 6.420 13.951 1.00 97.12 397 ILE A C 1
ATOM 3299 O O . ILE A 1 397 ? -7.111 7.029 14.819 1.00 97.12 397 ILE A O 1
ATOM 3303 N N . ALA A 1 398 ? -8.955 5.931 14.170 1.00 98.12 398 ALA A N 1
ATOM 3304 C CA . ALA A 1 398 ? -9.663 6.092 15.436 1.00 98.12 398 ALA A CA 1
ATOM 3305 C C . ALA A 1 398 ? -8.860 5.537 16.621 1.00 98.12 398 ALA A C 1
ATOM 3307 O O . ALA A 1 398 ? -8.648 6.251 17.604 1.00 98.12 398 ALA A O 1
ATOM 3308 N N . ALA A 1 399 ? -8.359 4.303 16.499 1.00 98.06 399 ALA A N 1
ATOM 3309 C CA . ALA A 1 399 ? -7.559 3.659 17.536 1.00 98.06 399 ALA A CA 1
ATOM 3310 C C . ALA A 1 399 ? -6.237 4.409 17.802 1.00 98.06 399 ALA A C 1
ATOM 3312 O O . ALA A 1 399 ? -5.874 4.619 18.958 1.00 98.06 399 ALA A O 1
ATOM 3313 N N . LEU A 1 400 ? -5.552 4.889 16.757 1.00 97.75 400 LEU A N 1
ATOM 3314 C CA . LEU A 1 400 ? -4.318 5.684 16.880 1.00 97.75 400 LEU A CA 1
ATOM 3315 C C . LEU A 1 400 ? -4.542 7.032 17.573 1.00 97.75 400 LEU A C 1
ATOM 3317 O O . LEU A 1 400 ? -3.703 7.481 18.354 1.00 97.75 400 LEU A O 1
ATOM 3321 N N . CYS A 1 401 ? -5.699 7.651 17.346 1.00 98.12 401 CYS A N 1
ATOM 3322 C CA . CYS A 1 401 ? -6.127 8.851 18.057 1.00 98.12 401 CYS A CA 1
ATOM 3323 C C . CYS A 1 401 ? -6.613 8.569 19.486 1.00 98.12 401 CYS A C 1
ATOM 3325 O O . CYS A 1 401 ? -7.037 9.503 20.158 1.00 98.12 401 CYS A O 1
ATOM 3327 N N . GLY A 1 402 ? -6.596 7.319 19.965 1.00 97.06 402 GLY A N 1
ATOM 3328 C CA . GLY A 1 402 ? -7.074 6.926 21.294 1.00 97.06 402 GLY A CA 1
ATOM 3329 C C . GLY A 1 402 ? -8.602 6.847 21.430 1.00 97.06 402 GLY A C 1
ATOM 3330 O O . GLY A 1 402 ? -9.117 6.762 22.545 1.00 97.06 402 GLY A O 1
ATOM 3331 N N . CYS A 1 403 ? -9.343 6.906 20.321 1.00 98.12 403 CYS A N 1
ATOM 3332 C CA . CYS A 1 403 ? -10.778 6.635 20.298 1.00 98.12 403 CYS A CA 1
ATOM 3333 C C . CYS A 1 403 ? -11.004 5.122 20.355 1.00 98.12 403 CYS A C 1
ATOM 3335 O O . CYS A 1 403 ? -10.353 4.376 19.623 1.00 98.12 403 CYS A O 1
ATOM 3337 N N . LEU A 1 404 ? -11.939 4.648 21.184 1.00 98.06 404 LEU A N 1
ATOM 3338 C CA . LEU A 1 404 ? -12.275 3.226 21.197 1.00 98.06 404 LEU A CA 1
ATOM 3339 C C . LEU A 1 404 ? -12.939 2.845 19.871 1.00 98.06 404 LEU A C 1
ATOM 3341 O O . LEU A 1 404 ? -14.071 3.245 19.606 1.00 98.06 404 LEU A O 1
ATOM 3345 N N . SER A 1 405 ? -12.233 2.060 19.066 1.00 98.31 405 SER A N 1
ATOM 3346 C CA . SER A 1 405 ? -12.658 1.674 17.727 1.00 98.31 405 SER A CA 1
ATOM 3347 C C . SER A 1 405 ? -13.380 0.328 17.749 1.00 98.31 405 SER A C 1
ATOM 3349 O O . SER A 1 405 ? -12.837 -0.663 18.235 1.00 98.31 405 SER A O 1
ATOM 3351 N N . ILE A 1 406 ? -14.613 0.290 17.245 1.00 98.25 406 ILE A N 1
ATOM 3352 C CA . ILE A 1 406 ? -15.481 -0.891 17.257 1.00 98.25 406 ILE A CA 1
ATOM 3353 C C . ILE A 1 406 ? -15.934 -1.170 15.828 1.00 98.25 406 ILE A C 1
ATOM 3355 O O . ILE A 1 406 ? -16.651 -0.375 15.227 1.00 98.25 406 ILE A O 1
ATOM 3359 N N . VAL A 1 407 ? -15.557 -2.319 15.284 1.00 96.81 407 VAL A N 1
ATOM 3360 C CA . VAL A 1 407 ? -16.109 -2.836 14.033 1.00 96.81 407 VAL A CA 1
ATOM 3361 C C . VAL A 1 407 ? -17.389 -3.591 14.350 1.00 96.81 407 VAL A C 1
ATOM 3363 O O . VAL A 1 407 ? -17.386 -4.537 15.140 1.00 96.81 407 VAL A O 1
ATOM 3366 N N . TYR A 1 408 ? -18.493 -3.168 13.743 1.00 94.81 408 TYR A N 1
ATOM 3367 C CA . TYR A 1 408 ? -19.776 -3.828 13.914 1.00 94.81 408 TYR A CA 1
ATOM 3368 C C . TYR A 1 408 ? -19.752 -5.209 13.231 1.00 94.81 408 TYR A C 1
ATOM 3370 O O . TYR A 1 408 ? -19.433 -5.283 12.040 1.00 94.81 408 TYR A O 1
ATOM 3378 N N . PRO A 1 409 ? -20.086 -6.306 13.939 1.00 92.62 409 PRO A N 1
ATOM 3379 C CA . PRO A 1 409 ? -19.964 -7.647 13.390 1.00 92.62 409 PRO A CA 1
ATOM 3380 C C . PRO A 1 409 ? -20.809 -7.862 12.138 1.00 92.62 409 PRO A C 1
ATOM 3382 O O . PRO A 1 409 ? -21.989 -7.504 12.069 1.00 92.62 409 PRO A O 1
ATOM 3385 N N . ILE A 1 410 ? -20.206 -8.510 11.147 1.00 89.88 410 ILE A N 1
ATOM 3386 C CA . ILE A 1 410 ? -20.909 -8.982 9.960 1.00 89.88 410 ILE A CA 1
ATOM 3387 C C . ILE A 1 410 ? -21.696 -10.240 10.345 1.00 89.88 410 ILE A C 1
ATOM 3389 O O . ILE A 1 410 ? -21.170 -11.161 10.975 1.00 89.88 410 ILE A O 1
ATOM 3393 N N . LYS A 1 411 ? -22.972 -10.307 9.949 1.00 87.75 411 LYS A N 1
ATOM 3394 C CA . LYS A 1 411 ? -23.834 -11.452 10.263 1.00 87.75 411 LYS A CA 1
ATOM 3395 C C . LYS A 1 411 ? -23.224 -12.756 9.733 1.00 87.75 411 LYS A C 1
ATOM 3397 O O . LYS A 1 411 ? -23.003 -12.900 8.536 1.00 87.75 411 LYS A O 1
ATOM 3402 N N . GLY A 1 412 ? -23.020 -13.724 10.628 1.00 89.69 412 GLY A N 1
ATOM 3403 C CA . GLY A 1 412 ? -22.480 -15.045 10.284 1.00 89.69 412 GLY A CA 1
ATOM 3404 C C . GLY A 1 412 ? -20.964 -15.089 10.068 1.00 89.69 412 GLY A C 1
ATOM 3405 O O . GLY A 1 412 ? -20.455 -16.133 9.674 1.00 89.69 412 GLY A O 1
ATOM 3406 N N . VAL A 1 413 ? -20.248 -13.993 10.335 1.00 91.06 413 VAL A N 1
ATOM 3407 C CA . VAL A 1 413 ? -18.787 -13.906 10.223 1.00 91.06 413 VAL A CA 1
ATOM 3408 C C . VAL A 1 413 ? -18.213 -13.671 11.615 1.00 91.06 413 VAL A C 1
ATOM 3410 O O . VAL A 1 413 ? -18.474 -12.643 12.243 1.00 91.06 413 VAL A O 1
ATOM 3413 N N . ASN A 1 414 ? -17.430 -14.624 12.110 1.00 94.75 414 ASN A N 1
ATOM 3414 C CA . ASN A 1 414 ? -16.719 -14.470 13.377 1.00 94.75 414 ASN A CA 1
ATOM 3415 C C . ASN A 1 414 ? -15.462 -13.588 13.220 1.00 94.75 414 ASN A C 1
ATOM 3417 O O . ASN A 1 414 ? -15.042 -13.275 12.104 1.00 94.75 414 ASN A O 1
ATOM 3421 N N . LYS A 1 415 ? -14.840 -13.207 14.343 1.00 95.19 415 LYS A N 1
ATOM 3422 C CA . LYS A 1 415 ? -13.652 -12.338 14.363 1.00 95.19 415 LYS A CA 1
ATOM 3423 C C . LYS A 1 415 ? -12.514 -12.864 13.483 1.00 95.19 415 LYS A C 1
ATOM 3425 O O . LYS A 1 415 ? -11.962 -12.104 12.696 1.00 95.19 415 LYS A O 1
ATOM 3430 N N . GLN A 1 416 ? -12.209 -14.161 13.549 1.00 93.81 416 GLN A N 1
ATOM 3431 C CA . GLN A 1 416 ? -11.122 -14.762 12.769 1.00 93.81 416 GLN A CA 1
ATOM 3432 C C . GLN A 1 416 ? -11.393 -14.712 11.260 1.00 93.81 416 GLN A C 1
ATOM 3434 O O . GLN A 1 416 ? -10.502 -14.400 10.469 1.00 93.81 416 GLN A O 1
ATOM 3439 N N . GLN A 1 417 ? -12.634 -14.988 10.853 1.00 91.62 417 GLN A N 1
ATOM 3440 C CA . GLN A 1 417 ? -13.054 -14.876 9.459 1.00 91.62 417 GLN A CA 1
ATOM 3441 C C . GLN A 1 417 ? -12.955 -13.428 8.984 1.00 91.62 417 GLN A C 1
ATOM 3443 O O . GLN A 1 417 ? -12.393 -13.189 7.920 1.00 91.62 417 GLN A O 1
ATOM 3448 N N . TRP A 1 418 ? -13.419 -12.461 9.779 1.00 91.44 418 TRP A N 1
ATOM 3449 C CA . TRP A 1 418 ? -13.264 -11.044 9.452 1.00 91.44 418 TRP A CA 1
ATOM 3450 C C . TRP A 1 418 ? -11.788 -10.661 9.297 1.00 91.44 418 TRP A C 1
ATOM 3452 O O . TRP A 1 418 ? -11.410 -10.147 8.244 1.00 91.44 418 TRP A O 1
ATOM 3462 N N . LEU A 1 419 ? -10.933 -10.990 10.271 1.00 92.06 419 LEU A N 1
ATOM 3463 C CA . LEU A 1 419 ? -9.500 -10.691 10.221 1.00 92.06 419 LEU A CA 1
ATOM 3464 C C . LEU A 1 419 ? -8.833 -11.251 8.966 1.00 92.06 419 LEU A C 1
ATOM 3466 O O . LEU A 1 419 ? -8.051 -10.535 8.347 1.00 92.06 419 LEU A O 1
ATOM 3470 N N . SER A 1 420 ? -9.201 -12.463 8.534 1.00 87.38 420 SER A N 1
ATOM 3471 C CA . SER A 1 420 ? -8.672 -13.085 7.310 1.00 87.38 420 SER A CA 1
ATOM 3472 C C . SER A 1 420 ? -8.977 -12.311 6.017 1.00 87.38 420 SER A C 1
ATOM 3474 O O . SER A 1 420 ? -8.296 -12.504 5.012 1.00 87.38 420 SER A O 1
ATOM 3476 N N . THR A 1 421 ? -9.969 -11.413 6.044 1.00 83.06 421 THR A N 1
ATOM 3477 C CA . THR A 1 421 ? -10.334 -10.544 4.911 1.00 83.06 421 THR A CA 1
ATOM 3478 C C . THR A 1 421 ? -9.650 -9.178 4.940 1.00 83.06 421 THR A C 1
ATOM 3480 O O . THR A 1 421 ? -9.744 -8.421 3.974 1.00 83.06 421 THR A O 1
ATOM 3483 N N . THR A 1 422 ? -8.979 -8.834 6.040 1.00 87.00 422 THR A N 1
ATOM 3484 C CA . THR A 1 422 ? -8.325 -7.531 6.198 1.00 87.00 422 THR A CA 1
ATOM 3485 C C . THR A 1 422 ? -6.964 -7.500 5.507 1.00 87.00 422 THR A C 1
ATOM 3487 O O . THR A 1 422 ? -6.296 -8.525 5.352 1.00 87.00 422 THR A O 1
ATOM 3490 N N . ALA A 1 423 ? -6.495 -6.297 5.164 1.00 84.50 423 ALA A N 1
ATOM 3491 C CA . ALA A 1 423 ? -5.168 -6.110 4.579 1.00 84.50 423 ALA A CA 1
ATOM 3492 C C . ALA A 1 423 ? -4.031 -6.600 5.498 1.00 84.50 423 ALA A C 1
ATOM 3494 O O . ALA A 1 423 ? -2.954 -6.906 4.998 1.00 84.50 423 ALA A O 1
ATOM 3495 N N . VAL A 1 424 ? -4.262 -6.717 6.816 1.00 91.19 424 VAL A N 1
ATOM 3496 C CA . VAL A 1 424 ? -3.260 -7.143 7.814 1.00 91.19 424 VAL A CA 1
ATOM 3497 C C . VAL A 1 424 ? -3.222 -8.655 8.054 1.00 91.19 424 VAL A C 1
ATOM 3499 O O . VAL A 1 424 ? -2.380 -9.123 8.819 1.00 91.19 424 VAL A O 1
ATOM 3502 N N . ALA A 1 425 ? -4.093 -9.440 7.409 1.00 90.69 425 ALA A N 1
ATOM 3503 C CA . ALA A 1 425 ? -4.168 -10.885 7.636 1.00 90.69 425 ALA A CA 1
ATOM 3504 C C . ALA A 1 425 ? -2.816 -11.615 7.467 1.00 90.69 425 ALA A C 1
ATOM 3506 O O . ALA A 1 425 ? -2.467 -12.401 8.352 1.00 90.69 425 ALA A O 1
ATOM 3507 N N . PRO A 1 426 ? -2.007 -11.346 6.415 1.00 90.38 426 PRO A N 1
ATOM 3508 C CA . PRO A 1 426 ? -0.683 -11.955 6.289 1.00 90.38 426 PRO A CA 1
ATOM 3509 C C . PRO A 1 426 ? 0.262 -11.652 7.456 1.00 90.38 426 PRO A C 1
ATOM 3511 O O . PRO A 1 426 ? 0.993 -12.541 7.894 1.00 90.38 426 PRO A O 1
ATOM 3514 N N . TYR A 1 427 ? 0.244 -10.415 7.963 1.00 95.12 427 TYR A N 1
ATOM 3515 C CA . TYR A 1 427 ? 1.050 -10.022 9.116 1.00 95.12 427 TYR A CA 1
ATOM 3516 C C . TYR A 1 427 ? 0.644 -10.822 10.356 1.00 95.12 427 TYR A C 1
ATOM 3518 O O . TYR A 1 427 ? 1.492 -11.484 10.956 1.00 95.12 427 TYR A O 1
ATOM 3526 N N . LEU A 1 428 ? -0.653 -10.828 10.685 1.00 95.19 428 LEU A N 1
ATOM 3527 C CA . LEU A 1 428 ? -1.183 -11.532 11.854 1.00 95.19 428 LEU A CA 1
ATOM 3528 C C . LEU A 1 428 ? -0.828 -13.021 11.814 1.00 95.19 428 LEU A C 1
ATOM 3530 O O . LEU A 1 428 ? -0.251 -13.541 12.767 1.00 95.19 428 LEU A O 1
ATOM 3534 N N . LEU A 1 429 ? -1.054 -13.672 10.668 1.00 92.31 429 LEU A N 1
ATOM 3535 C CA . LEU A 1 429 ? -0.699 -15.075 10.466 1.00 92.31 429 LEU A CA 1
ATOM 3536 C C . LEU A 1 429 ? 0.801 -15.321 10.680 1.00 92.31 429 LEU A C 1
ATOM 3538 O O . LEU A 1 429 ? 1.174 -16.258 11.380 1.00 92.31 429 LEU A O 1
ATOM 3542 N N . SER A 1 430 ? 1.666 -14.468 10.121 1.00 94.00 430 SER A N 1
ATOM 3543 C CA . SER A 1 430 ? 3.123 -14.628 10.243 1.00 94.00 430 SER A CA 1
ATOM 3544 C C . SER A 1 430 ? 3.656 -14.435 11.664 1.00 94.00 430 SER A C 1
ATOM 3546 O O . SER A 1 430 ? 4.718 -14.955 11.994 1.00 94.00 430 SER A O 1
ATOM 3548 N N . LYS A 1 431 ? 2.921 -13.698 12.503 1.00 96.19 431 LYS A N 1
ATOM 3549 C CA . LYS A 1 431 ? 3.269 -13.431 13.902 1.00 96.19 431 LYS A CA 1
ATOM 3550 C C . LYS A 1 431 ? 2.537 -14.353 14.884 1.00 96.19 431 LYS A C 1
ATOM 3552 O O . LYS A 1 431 ? 2.752 -14.227 16.085 1.00 96.19 431 LYS A O 1
ATOM 3557 N N . GLY A 1 432 ? 1.679 -15.258 14.401 1.00 95.19 432 GLY A N 1
ATOM 3558 C CA . GLY A 1 432 ? 0.835 -16.097 15.258 1.00 95.19 432 GLY A CA 1
ATOM 3559 C C . GLY A 1 432 ? -0.177 -15.291 16.078 1.00 95.19 432 GLY A C 1
ATOM 3560 O O . GLY A 1 432 ? -0.517 -15.685 17.189 1.00 95.19 432 GLY A O 1
ATOM 3561 N N . LEU A 1 433 ? -0.618 -14.147 15.550 1.00 95.06 433 LEU A N 1
ATOM 3562 C CA . LEU A 1 433 ? -1.586 -13.256 16.180 1.00 95.06 433 LEU A CA 1
ATOM 3563 C C . LEU A 1 433 ? -2.983 -13.488 15.599 1.00 95.06 433 LEU A C 1
ATOM 3565 O O . LEU A 1 433 ? -3.155 -13.766 14.414 1.00 95.06 433 LEU A O 1
ATOM 3569 N N . ASP A 1 434 ? -3.989 -13.298 16.436 1.00 94.81 434 ASP A N 1
ATOM 3570 C CA . ASP A 1 434 ? -5.412 -13.474 16.136 1.00 94.81 434 ASP A CA 1
ATOM 3571 C C . ASP A 1 434 ? -6.224 -12.199 16.422 1.00 94.81 434 ASP A C 1
ATOM 3573 O O . ASP A 1 434 ? -7.451 -12.223 16.466 1.00 94.81 434 ASP A O 1
ATOM 3577 N N . ASN A 1 435 ? -5.544 -11.066 16.632 1.00 94.62 435 ASN A N 1
ATOM 3578 C CA . ASN A 1 435 ? -6.158 -9.811 17.044 1.00 94.62 435 ASN A CA 1
ATOM 3579 C C . ASN A 1 435 ? -5.379 -8.577 16.549 1.00 94.62 435 ASN A C 1
ATOM 3581 O O . ASN A 1 435 ? -4.155 -8.610 16.412 1.00 94.62 435 ASN A O 1
ATOM 3585 N N . ILE A 1 436 ? -6.092 -7.464 16.348 1.00 96.38 436 ILE A N 1
ATOM 3586 C CA . ILE A 1 436 ? -5.512 -6.138 16.084 1.00 96.38 436 ILE A CA 1
ATOM 3587 C C . ILE A 1 436 ? -5.703 -5.291 17.344 1.00 96.38 436 ILE A C 1
ATOM 3589 O O . ILE A 1 436 ? -6.816 -5.198 17.862 1.00 96.38 436 ILE A O 1
ATOM 3593 N N . TYR A 1 437 ? -4.631 -4.688 17.847 1.00 97.75 437 TYR A N 1
ATOM 3594 C CA . TYR A 1 437 ? -4.668 -3.877 19.060 1.00 97.75 437 TYR A CA 1
ATOM 3595 C C . TYR A 1 437 ? -5.567 -2.653 18.882 1.00 97.75 437 TYR A C 1
ATOM 3597 O O . TYR A 1 437 ? -5.679 -2.097 17.789 1.00 97.75 437 TYR A O 1
ATOM 3605 N N . GLY A 1 438 ? -6.228 -2.243 19.968 1.00 97.19 438 GLY A N 1
ATOM 3606 C CA . GLY A 1 438 ? -7.089 -1.056 20.005 1.00 97.19 438 GLY A CA 1
ATOM 3607 C C . GLY A 1 438 ? -8.393 -1.145 19.211 1.00 97.19 438 GLY A C 1
ATOM 3608 O O . GLY A 1 438 ? -9.125 -0.156 19.162 1.00 97.19 438 GLY A O 1
ATOM 3609 N N . ILE A 1 439 ? -8.698 -2.293 18.598 1.00 98.31 439 ILE A N 1
ATOM 3610 C CA . ILE A 1 439 ? -9.875 -2.482 17.746 1.00 98.31 439 ILE A CA 1
ATOM 3611 C C . ILE A 1 439 ? -10.704 -3.654 18.267 1.00 98.31 439 ILE A C 1
ATOM 3613 O O . ILE A 1 439 ? -10.209 -4.772 18.397 1.00 98.31 439 ILE A O 1
ATOM 3617 N N . ALA A 1 440 ? -11.980 -3.388 18.536 1.00 98.31 440 ALA A N 1
ATOM 3618 C CA . ALA A 1 440 ? -12.956 -4.393 18.926 1.00 98.31 440 ALA A CA 1
ATOM 3619 C C . ALA A 1 440 ? -13.712 -4.906 17.693 1.00 98.31 440 ALA A C 1
ATOM 3621 O O . ALA A 1 440 ? -14.129 -4.107 16.854 1.00 98.31 440 ALA A O 1
ATOM 3622 N N . TYR A 1 441 ? -13.944 -6.214 17.593 1.00 97.19 441 TYR A N 1
ATOM 3623 C CA . TYR A 1 441 ? -14.953 -6.780 16.693 1.00 97.19 441 TYR A CA 1
ATOM 3624 C C . TYR A 1 441 ? -16.199 -7.119 17.511 1.00 97.19 441 TYR A C 1
ATOM 3626 O O . TYR A 1 441 ? -16.227 -8.134 18.199 1.00 97.19 441 TYR A O 1
ATOM 3634 N N . GLY A 1 442 ? -17.204 -6.243 17.467 1.00 95.88 442 GLY A N 1
ATOM 3635 C CA . GLY A 1 442 ? -18.365 -6.315 18.355 1.00 95.88 442 GLY A CA 1
ATOM 3636 C C . GLY A 1 442 ? -18.160 -5.656 19.719 1.00 95.88 442 GLY A C 1
ATOM 3637 O O . GLY A 1 442 ? -17.068 -5.227 20.091 1.00 95.88 442 GLY A O 1
ATOM 3638 N N . PHE A 1 443 ? -19.257 -5.523 20.463 1.00 95.88 443 PHE A N 1
ATOM 3639 C CA . PHE A 1 443 ? -19.261 -4.869 21.777 1.00 95.88 443 PHE A CA 1
ATOM 3640 C C . PHE A 1 443 ? -18.659 -5.764 22.871 1.00 95.88 443 PHE A C 1
ATOM 3642 O O . PHE A 1 443 ? -18.148 -5.269 23.873 1.00 95.88 443 PHE A O 1
ATOM 3649 N N . GLU A 1 444 ? -18.686 -7.076 22.661 1.00 96.44 444 GLU A N 1
ATOM 3650 C CA . GLU A 1 444 ? -18.089 -8.104 23.509 1.00 96.44 444 GLU A CA 1
ATOM 3651 C C . GLU A 1 444 ? -16.561 -7.978 23.631 1.00 96.44 444 GLU A C 1
ATOM 3653 O O . GLU A 1 444 ? -15.979 -8.389 24.632 1.00 96.44 444 GLU A O 1
ATOM 3658 N N . ASP A 1 445 ? -15.917 -7.351 22.646 1.00 97.25 445 ASP A N 1
ATOM 3659 C CA . ASP A 1 445 ? -14.461 -7.268 22.503 1.00 97.25 445 ASP A CA 1
ATOM 3660 C C . ASP A 1 445 ? -13.889 -5.906 22.955 1.00 97.25 445 ASP A C 1
ATOM 3662 O O . ASP A 1 445 ? -12.697 -5.613 22.849 1.00 97.25 445 ASP A O 1
ATOM 3666 N N . ILE A 1 446 ? -14.744 -5.047 23.520 1.00 98.06 446 ILE A N 1
ATOM 3667 C CA . ILE A 1 446 ? -14.378 -3.700 23.977 1.00 98.06 446 ILE A CA 1
ATOM 3668 C C . ILE A 1 446 ? -13.271 -3.722 25.033 1.00 98.06 446 ILE A C 1
ATOM 3670 O O . ILE A 1 446 ? -12.396 -2.854 25.023 1.00 98.06 446 ILE A O 1
ATOM 3674 N N . ASN A 1 447 ? -13.305 -4.677 25.963 1.00 98.38 447 ASN A N 1
ATOM 3675 C CA . ASN A 1 447 ? -12.322 -4.729 27.048 1.00 98.38 447 ASN A CA 1
ATOM 3676 C C . ASN A 1 447 ? -10.913 -5.006 26.517 1.00 98.38 447 ASN A C 1
ATOM 3678 O O . ASN A 1 447 ? -9.962 -4.378 26.978 1.00 98.38 447 ASN A O 1
ATOM 3682 N N . TYR A 1 448 ? -10.797 -5.880 25.515 1.00 97.94 448 TYR A N 1
ATOM 3683 C CA . TYR A 1 448 ? -9.544 -6.147 24.818 1.00 97.94 448 TYR A CA 1
ATOM 3684 C C . TYR A 1 448 ? -9.044 -4.909 24.066 1.00 97.94 448 TYR A C 1
ATOM 3686 O O . TYR A 1 448 ? -7.889 -4.505 24.214 1.00 97.94 448 TYR A O 1
ATOM 3694 N N . ALA A 1 449 ? -9.920 -4.254 23.299 1.00 98.31 449 ALA A N 1
ATOM 3695 C CA . ALA A 1 449 ? -9.554 -3.048 22.564 1.00 98.31 449 ALA A CA 1
ATOM 3696 C C . ALA A 1 449 ? -9.070 -1.932 23.505 1.00 98.31 449 ALA A C 1
ATOM 3698 O O . ALA A 1 449 ? -8.039 -1.314 23.257 1.00 98.31 449 ALA A O 1
ATOM 3699 N N . LYS A 1 450 ? -9.752 -1.715 24.637 1.00 98.06 450 LYS A N 1
ATOM 3700 C CA . LYS A 1 450 ? -9.324 -0.744 25.656 1.00 98.06 450 LYS A CA 1
ATOM 3701 C C . LYS A 1 450 ? -7.970 -1.096 26.267 1.00 98.06 450 LYS A C 1
ATOM 3703 O O . LYS A 1 450 ? -7.121 -0.215 26.381 1.00 98.06 450 LYS A O 1
ATOM 3708 N N . SER A 1 451 ? -7.763 -2.352 26.666 1.00 98.25 451 SER A N 1
ATOM 3709 C CA . SER A 1 451 ? -6.520 -2.763 27.328 1.00 98.25 451 SER A CA 1
ATOM 3710 C C . SER A 1 451 ? -5.315 -2.729 26.388 1.00 98.25 451 SER A C 1
ATOM 3712 O O . SER A 1 451 ? -4.202 -2.515 26.854 1.00 98.25 451 SER A O 1
ATOM 3714 N N . THR A 1 452 ? -5.525 -2.856 25.075 1.00 98.38 452 THR A N 1
ATOM 3715 C CA . THR A 1 452 ? -4.459 -2.855 24.056 1.00 98.38 452 THR A CA 1
ATOM 3716 C C . THR A 1 452 ? -4.308 -1.533 23.298 1.00 98.38 452 THR A C 1
ATOM 3718 O O . THR A 1 452 ? -3.412 -1.406 22.470 1.00 98.38 452 THR A O 1
ATOM 3721 N N . LEU A 1 453 ? -5.124 -0.515 23.591 1.00 97.19 453 LEU A N 1
ATOM 3722 C CA . LEU A 1 453 ? -5.129 0.766 22.868 1.00 97.19 453 LEU A CA 1
ATOM 3723 C C . LEU A 1 453 ? -3.761 1.474 22.864 1.00 97.19 453 LEU A C 1
ATOM 3725 O O . LEU A 1 453 ? -3.368 2.088 21.876 1.00 97.19 453 LEU A O 1
ATOM 3729 N N . HIS A 1 454 ? -3.005 1.350 23.953 1.00 96.69 454 HIS A N 1
ATOM 3730 C CA . HIS A 1 454 ? -1.666 1.928 24.080 1.00 96.69 454 HIS A CA 1
ATOM 3731 C C . HIS A 1 454 ? -0.608 1.244 23.192 1.00 96.69 454 HIS A C 1
ATOM 3733 O O . HIS A 1 454 ? 0.450 1.821 22.970 1.00 96.69 454 HIS A O 1
ATOM 3739 N N . LEU A 1 455 ? -0.894 0.050 22.658 1.00 97.62 455 LEU A N 1
ATOM 3740 C CA . LEU A 1 455 ? 0.013 -0.740 21.812 1.00 97.62 455 LEU A CA 1
ATOM 3741 C C . LEU A 1 455 ? -0.235 -0.540 20.307 1.00 97.62 455 LEU A C 1
ATOM 3743 O O . LEU A 1 455 ? 0.514 -1.061 19.480 1.00 97.62 455 LEU A O 1
ATOM 3747 N N . VAL A 1 456 ? -1.292 0.191 19.931 1.00 96.81 456 VAL A N 1
ATOM 3748 C CA . VAL A 1 456 ? -1.739 0.340 18.534 1.00 96.81 456 VAL A CA 1
ATOM 3749 C C . VAL A 1 456 ? -0.635 0.912 17.656 1.00 96.81 456 VAL A C 1
ATOM 3751 O O . VAL A 1 456 ? -0.370 0.382 16.581 1.00 96.81 456 VAL A O 1
ATOM 3754 N N . LYS A 1 457 ? 0.022 1.984 18.113 1.00 96.25 457 LYS A N 1
ATOM 3755 C CA . LYS A 1 457 ? 1.047 2.684 17.330 1.00 96.25 457 LYS A CA 1
ATOM 3756 C C . LYS A 1 457 ? 2.223 1.767 16.998 1.00 96.25 457 LYS A C 1
ATOM 3758 O O . LYS A 1 457 ? 2.636 1.706 15.843 1.00 96.25 457 LYS A O 1
ATOM 3763 N N . ASP A 1 458 ? 2.702 1.009 17.979 1.00 96.88 458 ASP A N 1
ATOM 3764 C CA . ASP A 1 458 ? 3.834 0.098 17.797 1.00 96.88 458 ASP A CA 1
ATOM 3765 C C . ASP A 1 458 ? 3.473 -1.076 16.887 1.00 96.88 458 ASP A C 1
ATOM 3767 O O . ASP A 1 458 ? 4.230 -1.392 15.969 1.00 96.88 458 ASP A O 1
ATOM 3771 N N . GLN A 1 459 ? 2.285 -1.668 17.062 1.00 97.25 459 GLN A N 1
ATOM 3772 C CA . GLN A 1 459 ? 1.821 -2.732 16.170 1.00 97.25 459 GLN A CA 1
ATOM 3773 C C . GLN A 1 459 ? 1.685 -2.233 14.730 1.00 97.25 459 GLN A C 1
ATOM 3775 O O . GLN A 1 459 ? 2.113 -2.917 13.807 1.00 97.25 459 GLN A O 1
ATOM 3780 N N . TRP A 1 460 ? 1.130 -1.041 14.514 1.00 96.56 460 TRP A N 1
ATOM 3781 C CA . TRP A 1 460 ? 0.957 -0.500 13.167 1.00 96.56 460 TRP A CA 1
ATOM 3782 C C . TRP A 1 460 ? 2.274 -0.088 12.500 1.00 96.56 460 TRP A C 1
ATOM 3784 O O . TRP A 1 460 ? 2.417 -0.258 11.287 1.00 96.56 460 TRP A O 1
ATOM 3794 N N . ASN A 1 461 ? 3.260 0.366 13.274 1.00 95.94 461 ASN A N 1
ATOM 3795 C CA . ASN A 1 461 ? 4.621 0.560 12.779 1.00 95.94 461 ASN A CA 1
ATOM 3796 C C . ASN A 1 461 ? 5.270 -0.776 12.369 1.00 95.94 461 ASN A C 1
ATOM 3798 O O . ASN A 1 461 ? 5.851 -0.858 11.287 1.00 95.94 461 ASN A O 1
ATOM 3802 N N . ASP A 1 462 ? 5.136 -1.834 13.181 1.00 97.44 462 ASP A N 1
ATOM 3803 C CA . ASP A 1 462 ? 5.645 -3.175 12.839 1.00 97.44 462 ASP A CA 1
ATOM 3804 C C . ASP A 1 462 ? 4.927 -3.759 11.612 1.00 97.44 462 ASP A C 1
ATOM 3806 O O . ASP A 1 462 ? 5.571 -4.312 10.724 1.00 97.44 462 ASP A O 1
ATOM 3810 N N . ILE A 1 463 ? 3.608 -3.560 11.502 1.00 96.44 463 ILE A N 1
ATOM 3811 C CA . ILE A 1 463 ? 2.817 -3.909 10.316 1.00 96.44 463 ILE A CA 1
ATOM 3812 C C . ILE A 1 463 ? 3.403 -3.222 9.077 1.00 96.44 463 ILE A C 1
ATOM 3814 O O . ILE A 1 463 ? 3.762 -3.906 8.121 1.00 96.44 463 ILE A O 1
ATOM 3818 N N . ILE A 1 464 ? 3.543 -1.892 9.070 1.00 95.62 464 ILE A N 1
ATOM 3819 C CA . ILE A 1 464 ? 4.079 -1.164 7.905 1.00 95.62 464 ILE A CA 1
ATOM 3820 C C . ILE A 1 464 ? 5.466 -1.674 7.515 1.00 95.62 464 ILE A C 1
ATOM 3822 O O . ILE A 1 464 ? 5.715 -1.923 6.333 1.00 95.62 464 ILE A O 1
ATOM 3826 N N . ASN A 1 465 ? 6.352 -1.858 8.493 1.00 95.56 465 ASN A N 1
ATOM 3827 C CA . ASN A 1 465 ? 7.705 -2.339 8.241 1.00 95.56 465 ASN A CA 1
ATOM 3828 C C . ASN A 1 465 ? 7.697 -3.759 7.667 1.00 95.56 465 ASN A C 1
ATOM 3830 O O . ASN A 1 465 ? 8.369 -4.011 6.669 1.00 95.56 465 ASN A O 1
ATOM 3834 N N . TYR A 1 466 ? 6.878 -4.660 8.217 1.00 96.25 466 TYR A N 1
ATOM 3835 C CA . TYR A 1 466 ? 6.669 -5.995 7.660 1.00 96.25 466 TYR A CA 1
ATOM 3836 C C . TYR A 1 466 ? 6.229 -5.933 6.197 1.00 96.25 466 TYR A C 1
ATOM 3838 O O . TYR A 1 466 ? 6.759 -6.660 5.360 1.00 96.25 466 TYR A O 1
ATOM 3846 N N . TYR A 1 467 ? 5.285 -5.050 5.865 1.00 94.94 467 TYR A N 1
ATOM 3847 C CA . TYR A 1 467 ? 4.782 -4.923 4.501 1.00 94.94 467 TYR A CA 1
ATOM 3848 C C . TYR A 1 467 ? 5.828 -4.365 3.530 1.00 94.94 467 TYR A C 1
ATOM 3850 O O . TYR A 1 467 ? 5.955 -4.872 2.412 1.00 94.94 467 TYR A O 1
ATOM 3858 N N . LYS A 1 468 ? 6.613 -3.374 3.965 1.00 94.44 468 LYS A N 1
ATOM 3859 C CA . LYS A 1 468 ? 7.731 -2.832 3.187 1.00 94.44 468 LYS A CA 1
ATOM 3860 C C . LYS A 1 468 ? 8.786 -3.910 2.918 1.00 94.44 468 LYS A C 1
ATOM 3862 O O . LYS A 1 468 ? 9.142 -4.135 1.763 1.00 94.44 468 LYS A O 1
ATOM 3867 N N . GLU A 1 469 ? 9.231 -4.610 3.957 1.00 93.81 469 GLU A N 1
ATOM 3868 C CA . GLU A 1 469 ? 10.287 -5.620 3.842 1.00 93.81 469 GLU A CA 1
ATOM 3869 C C . GLU A 1 469 ? 9.840 -6.882 3.112 1.00 93.81 469 GLU A C 1
ATOM 3871 O O . GLU A 1 469 ? 10.627 -7.456 2.371 1.00 93.81 469 GLU A O 1
ATOM 3876 N N . LYS A 1 470 ? 8.589 -7.317 3.285 1.00 94.50 470 LYS A N 1
ATOM 3877 C CA . LYS A 1 470 ? 8.091 -8.522 2.620 1.00 94.50 470 LYS A CA 1
ATOM 3878 C C . LYS A 1 470 ? 7.640 -8.252 1.191 1.00 94.50 470 LYS A C 1
ATOM 3880 O O . LYS A 1 470 ? 8.038 -8.970 0.289 1.00 94.50 470 LYS A O 1
ATOM 3885 N N . TYR A 1 471 ? 6.782 -7.259 0.966 1.00 95.81 471 TYR A N 1
ATOM 3886 C CA . TYR A 1 471 ? 6.112 -7.125 -0.331 1.00 95.81 471 TYR A CA 1
ATOM 3887 C C . TYR A 1 471 ? 6.780 -6.106 -1.238 1.00 95.81 471 TYR A C 1
ATOM 3889 O O . TYR A 1 471 ? 6.920 -6.383 -2.422 1.00 95.81 471 TYR A O 1
ATOM 3897 N N . VAL A 1 472 ? 7.228 -4.956 -0.721 1.00 96.31 472 VAL A N 1
ATOM 3898 C CA . VAL A 1 472 ? 7.895 -3.960 -1.578 1.00 96.31 472 VAL A CA 1
ATOM 3899 C C . VAL A 1 472 ? 9.275 -4.463 -2.006 1.00 96.31 472 VAL A C 1
ATOM 3901 O O . VAL A 1 472 ? 9.613 -4.348 -3.181 1.00 96.31 472 VAL A O 1
ATOM 3904 N N . ARG A 1 473 ? 10.043 -5.094 -1.107 1.00 94.56 473 ARG A N 1
ATOM 3905 C CA . ARG A 1 473 ? 11.335 -5.713 -1.457 1.00 94.56 473 ARG A CA 1
ATOM 3906 C C . ARG A 1 473 ? 11.179 -6.827 -2.496 1.00 94.56 473 ARG A C 1
ATOM 3908 O O . ARG A 1 473 ? 11.787 -6.740 -3.560 1.00 94.56 473 ARG A O 1
ATOM 3915 N N . THR A 1 474 ? 10.318 -7.815 -2.252 1.00 95.12 474 THR A N 1
ATOM 3916 C CA . THR A 1 474 ? 10.077 -8.894 -3.226 1.00 95.12 474 THR A CA 1
ATOM 3917 C C . THR A 1 474 ? 9.514 -8.358 -4.538 1.00 95.12 474 THR A C 1
ATOM 3919 O O . THR A 1 474 ? 9.921 -8.802 -5.604 1.00 95.12 474 THR A O 1
ATOM 3922 N N . PHE A 1 475 ? 8.661 -7.332 -4.500 1.00 97.25 475 PHE A N 1
ATOM 3923 C CA . PHE A 1 475 ? 8.226 -6.642 -5.711 1.00 97.25 475 PHE A CA 1
ATOM 3924 C C . PHE A 1 475 ? 9.408 -6.050 -6.491 1.00 97.25 475 PHE A C 1
ATOM 3926 O O . PHE A 1 475 ? 9.481 -6.222 -7.704 1.00 97.25 475 PHE A O 1
ATOM 3933 N N . THR A 1 476 ? 10.361 -5.386 -5.829 1.00 95.06 476 THR A N 1
ATOM 3934 C CA . THR A 1 476 ? 11.553 -4.863 -6.516 1.00 95.06 476 THR A CA 1
ATOM 3935 C C . THR A 1 476 ? 12.417 -5.976 -7.120 1.00 95.06 476 THR A C 1
ATOM 3937 O O . THR A 1 476 ? 12.897 -5.824 -8.239 1.00 95.06 476 THR A O 1
ATOM 3940 N N . GLU A 1 477 ? 12.552 -7.122 -6.452 1.00 93.06 477 GLU A N 1
ATOM 3941 C CA . GLU A 1 477 ? 13.256 -8.302 -6.984 1.00 93.06 477 GLU A CA 1
ATOM 3942 C C . GLU A 1 477 ? 12.538 -8.902 -8.202 1.00 93.06 477 GLU A C 1
ATOM 3944 O O . GLU A 1 477 ? 13.176 -9.230 -9.208 1.00 93.06 477 GLU A O 1
ATOM 3949 N N . ASP A 1 478 ? 11.206 -8.977 -8.146 1.00 95.88 478 ASP A N 1
ATOM 3950 C CA . ASP A 1 478 ? 10.372 -9.380 -9.274 1.00 95.88 478 ASP A CA 1
ATOM 3951 C C . ASP A 1 478 ? 10.582 -8.411 -10.454 1.00 95.88 478 ASP A C 1
ATOM 3953 O O . ASP A 1 478 ? 10.670 -8.857 -11.594 1.00 95.88 478 ASP A O 1
ATOM 3957 N N . MET A 1 479 ? 10.723 -7.099 -10.214 1.00 95.44 479 MET A N 1
ATOM 3958 C CA . MET A 1 479 ? 10.948 -6.110 -11.281 1.00 95.44 479 MET A CA 1
ATOM 3959 C C . MET A 1 479 ? 12.313 -6.243 -11.951 1.00 95.44 479 MET A C 1
ATOM 3961 O O . MET A 1 479 ? 12.405 -6.076 -13.168 1.00 95.44 479 MET A O 1
ATOM 3965 N N . ILE A 1 480 ? 13.353 -6.600 -11.193 1.00 91.00 480 ILE A N 1
ATOM 3966 C CA . ILE A 1 480 ? 14.670 -6.944 -11.757 1.00 91.00 480 ILE A CA 1
ATOM 3967 C C . ILE A 1 480 ? 14.545 -8.132 -12.716 1.00 91.00 480 ILE A C 1
ATOM 3969 O O . ILE A 1 480 ? 15.179 -8.154 -13.768 1.00 91.00 480 ILE A O 1
ATOM 3973 N N . ASN A 1 481 ? 13.658 -9.076 -12.397 1.00 92.25 481 ASN A N 1
ATOM 3974 C CA . ASN A 1 481 ? 13.411 -10.286 -13.174 1.00 92.25 481 ASN A CA 1
ATOM 3975 C C . ASN A 1 481 ? 12.091 -10.241 -13.962 1.00 92.25 481 ASN A C 1
ATOM 3977 O O . ASN A 1 481 ? 11.486 -11.289 -14.195 1.00 92.25 481 ASN A O 1
ATOM 3981 N N . TYR A 1 482 ? 11.640 -9.046 -14.377 1.00 94.94 482 TYR A N 1
ATOM 3982 C CA . TYR A 1 482 ? 10.295 -8.807 -14.923 1.00 94.94 482 TYR A CA 1
ATOM 3983 C C . TYR A 1 482 ? 9.849 -9.875 -15.935 1.00 94.94 482 TYR A C 1
ATOM 3985 O O . TYR A 1 482 ? 8.784 -10.469 -15.778 1.00 94.94 482 TYR A O 1
ATOM 3993 N N . ASP A 1 483 ? 10.687 -10.173 -16.932 1.00 93.88 483 ASP A N 1
ATOM 3994 C CA . ASP A 1 483 ? 10.332 -11.038 -18.064 1.00 93.88 483 ASP A CA 1
ATOM 3995 C C . ASP A 1 483 ? 10.074 -12.507 -17.660 1.00 93.88 483 ASP A C 1
ATOM 3997 O O . ASP A 1 483 ? 9.253 -13.191 -18.287 1.00 93.88 483 ASP A O 1
ATOM 4001 N N . ASN A 1 484 ? 10.705 -12.957 -16.569 1.00 95.06 484 ASN A N 1
ATOM 4002 C CA . ASN A 1 484 ? 10.618 -14.321 -16.037 1.00 95.06 484 ASN A CA 1
ATOM 4003 C C . ASN A 1 484 ? 9.431 -14.534 -15.087 1.00 95.06 484 ASN A C 1
ATOM 4005 O O . ASN A 1 484 ? 9.165 -15.664 -14.675 1.00 95.06 484 ASN A O 1
ATOM 4009 N N . ASN A 1 485 ? 8.707 -13.472 -14.729 1.00 97.12 485 ASN A N 1
ATOM 4010 C CA . ASN A 1 485 ? 7.575 -13.583 -13.822 1.00 97.12 485 ASN A CA 1
ATOM 4011 C C . ASN A 1 485 ? 6.403 -14.349 -14.449 1.00 97.12 485 ASN A C 1
ATOM 4013 O O . ASN A 1 485 ? 6.069 -14.188 -15.628 1.00 97.12 485 ASN A O 1
ATOM 4017 N N . LEU A 1 486 ? 5.744 -15.165 -13.622 1.00 97.38 486 LEU A N 1
ATOM 4018 C CA . LEU A 1 486 ? 4.623 -16.009 -14.036 1.00 97.38 486 LEU A CA 1
ATOM 4019 C C . LEU A 1 486 ? 3.251 -15.383 -13.759 1.00 97.38 486 LEU A C 1
ATOM 4021 O O . LEU A 1 486 ? 2.265 -15.848 -14.328 1.00 97.38 486 LEU A O 1
ATOM 4025 N N . ASN A 1 487 ? 3.157 -14.324 -12.950 1.00 97.62 487 ASN A N 1
ATOM 4026 C CA . ASN A 1 487 ? 1.909 -13.627 -12.601 1.00 97.62 487 ASN A CA 1
ATOM 4027 C C . ASN A 1 487 ? 1.375 -12.728 -13.735 1.00 97.62 487 ASN A C 1
ATOM 4029 O O . ASN A 1 487 ? 0.978 -11.586 -13.508 1.00 97.62 487 ASN A O 1
ATOM 4033 N N . LYS A 1 488 ? 1.376 -13.247 -14.963 1.00 98.06 488 LYS A N 1
ATOM 4034 C CA . LYS A 1 488 ? 0.877 -12.583 -16.169 1.00 98.06 488 LYS A CA 1
ATOM 4035 C C . LYS A 1 488 ? -0.641 -12.705 -16.268 1.00 98.06 488 LYS A C 1
ATOM 4037 O O . LYS A 1 488 ? -1.213 -13.712 -15.847 1.00 98.06 488 LYS A O 1
ATOM 4042 N N . VAL A 1 489 ? -1.289 -11.722 -16.893 1.00 97.62 489 VAL A N 1
ATOM 4043 C CA . VAL A 1 489 ? -2.731 -11.749 -17.201 1.00 97.62 489 VAL A CA 1
ATOM 4044 C C . VAL A 1 489 ? -3.139 -13.063 -17.880 1.00 97.62 489 VAL A C 1
ATOM 4046 O O . VAL A 1 489 ? -4.157 -13.641 -17.499 1.00 97.62 489 VAL A O 1
ATOM 4049 N N . SER A 1 490 ? -2.333 -13.573 -18.820 1.00 97.50 490 SER A N 1
ATOM 4050 C CA . SER A 1 490 ? -2.567 -14.854 -19.503 1.00 97.50 490 SER A CA 1
ATOM 4051 C C . SER A 1 490 ? -2.632 -16.061 -18.574 1.00 97.50 490 SER A C 1
ATOM 4053 O O . SER A 1 490 ? -3.378 -16.979 -18.861 1.00 97.50 490 SER A O 1
ATOM 4055 N N . ASN A 1 491 ? -1.873 -16.075 -17.479 1.00 96.88 491 ASN A N 1
ATOM 4056 C CA . ASN A 1 491 ? -1.816 -17.217 -16.562 1.00 96.88 491 ASN A CA 1
ATOM 4057 C C . ASN A 1 491 ? -2.851 -17.119 -15.430 1.00 96.88 491 ASN A C 1
ATOM 4059 O O . ASN A 1 491 ? -3.086 -18.093 -14.712 1.00 96.88 491 ASN A O 1
ATOM 4063 N N . ILE A 1 492 ? -3.406 -15.924 -15.212 1.00 94.81 492 ILE A N 1
ATOM 4064 C CA . ILE A 1 492 ? -4.334 -15.630 -14.115 1.00 94.81 492 ILE A CA 1
ATOM 4065 C C . ILE A 1 492 ? -5.789 -15.667 -14.592 1.00 94.81 492 ILE A C 1
ATOM 4067 O O . ILE A 1 492 ? -6.658 -16.119 -13.845 1.00 94.81 492 ILE A O 1
ATOM 4071 N N . PHE A 1 493 ? -6.069 -15.169 -15.801 1.00 93.31 493 PHE A N 1
ATOM 4072 C CA . PHE A 1 493 ? -7.438 -14.941 -16.280 1.00 93.31 493 PHE A CA 1
ATOM 4073 C C . PHE A 1 493 ? -7.832 -15.723 -17.541 1.00 93.31 493 PHE A C 1
ATOM 4075 O O . PHE A 1 493 ? -9.024 -15.745 -17.864 1.00 93.31 493 PHE A O 1
ATOM 4082 N N . TYR A 1 494 ? -6.871 -16.331 -18.238 1.00 89.38 494 TYR A N 1
ATOM 4083 C CA . TYR A 1 494 ? -7.085 -17.226 -19.378 1.00 89.38 494 TYR A CA 1
ATOM 4084 C C . TYR A 1 494 ? -6.611 -18.632 -19.007 1.00 89.38 494 TYR A C 1
ATOM 4086 O O . TYR A 1 494 ? -7.214 -19.590 -19.538 1.00 89.38 494 TYR A O 1
#

Sequence (494 aa):
MRFNGIFNSNVSRNKQMQTMIKHVPFDKSMYNPPIINLINNNRVQKQIQNIMSSTQIRPITNSLPTPTPVLENSDNKDDNKDQNKHHFIIVNKSSELLISNPFYYTYTTDVGCPEYRSIKTYHELSMQYNIFNKRYTNFSLKSFYEYYDDFNYEFYKNKYYNNDPNIDEISICKEYHEKGIYEKRLINNKIKIIVYTRPLDTECGGVIALHNLAKCINDLHSDIIYAKLFIYNGLTYTNNFCNNFANINEINDNTIVIYPEAIGGNPLNCKKVIRWILLALGKEMRKTYYTNWGINDLVYYFNSEPIFSNNPTKIDILYKMLPLLYLPKCDNLNIPRNNKCCHAIRKAEVIAYHNNMMIPYGSFEITRHHDQETCIGFFNTYSQFISYDPLTFLTIIAALCGCLSIVYPIKGVNKQQWLSTTAVAPYLLSKGLDNIYGIAYGFEDINYAKSTLHLVKDQWNDIINYYKEKYVRTFTEDMINYDNNLNKVSNIFY

Radius of gyration: 33.81 Å; chains: 1; bounding box: 91×121×79 Å

Organism: NCBI:txid1070528